Protein AF-A0A836UCJ9-F1 (afdb_monomer_lite)

Secondary structure (DSSP, 8-state):
--GGGGS-PPPGGG--TT-PPPS-SSTT--TTSS-HHHHHHHHHHHHHHHS-S-----TT--EEE-SSTTEEEETTS--TTT--SS-EEEEE-SSTT--EEEEEEEEEEETTEEEEEEE----SSSS---SS--TT--EEEEE-TT-STTS-S-TTSTTS-TT-BTTEE--SSSSHHHHHHHHHHHHHHTPEEE--SSEEEESS-EEE-TT-EEEEEE---SSSS--EEEE-TT--S-SEEE-TT-EEEEEES-EEE--TTS-SS---SEEE-TT-EEEEEES-EEEEESS-SEEE----SSS----EEEEEES-EEEEESS-SEEE--SS---EEEEEES-EEEEETSS--TTTSSS---SEEE-S-EEEES-EEE---SS--TT---EEEEE---SSS-SSPTTTT-EEES-EEEE--TT-EEEEE-SSS-EEES-EEEE--

pLDDT: mean 72.03, std 20.4, range [25.22, 97.81]

Sequence (444 aa):
MSDIKKWKTPAASNVGSGFTPPDGFPEGMLRSDLNNSMREVQASMRRLWDTPDWKDPVDGFDVVQGSDDTKVAIKDTDATGYFLANPKVRVRTPDVNDYGYAFVASVAMAGSDTEVTLEDFDTTGTPTPSTSVPASCNGIDIYFLGGGDVNNHGIGRSAFSSGQSVGFEIPASDDAAGINAAIVAASSNGKTVLLPNTVVTLDASLVITSSTDNVRIVGMGGGAVKSQLQMGSGLNLPVFDIGDGSSRITLENFYINGDCTNQTTGGDGIRFGDNVQNVRIRDLWIVNCWGNGISFSGTDTGGGEHYAYIWIESTDIHRCGNTGIYITDPNGTNDRIFISDVAISQFGDTGDAATSGAQACGIDLAGRAQIEGVVVWPTTLSPHASFAGAAIRLHESGGSGSPPGGRQCQVSNFRIAGNMVGVTGLHLRGADCQVSNGLIDLSG

Structure (mmCIF, N/CA/C/O backbone):
data_AF-A0A836UCJ9-F1
#
_entry.id   AF-A0A836UCJ9-F1
#
loop_
_atom_site.group_PDB
_atom_site.id
_atom_site.type_symbol
_atom_site.label_atom_id
_atom_site.label_alt_id
_atom_site.label_comp_id
_atom_site.label_asym_id
_atom_site.label_entity_id
_atom_site.label_seq_id
_atom_site.pdbx_PDB_ins_code
_atom_site.Cartn_x
_atom_site.Cartn_y
_atom_site.Cartn_z
_atom_site.occupancy
_atom_site.B_iso_or_equiv
_atom_site.auth_seq_id
_atom_site.auth_comp_id
_atom_site.auth_asym_id
_atom_site.auth_atom_id
_atom_site.pdbx_PDB_model_num
ATOM 1 N N . MET A 1 1 ? -16.500 -7.312 41.857 1.00 33.69 1 MET A N 1
ATOM 2 C CA . MET A 1 1 ? -15.133 -7.756 42.241 1.00 33.69 1 MET A CA 1
ATOM 3 C C . MET A 1 1 ? -14.960 -9.296 42.289 1.00 33.69 1 MET A C 1
ATOM 5 O O . MET A 1 1 ? -14.305 -9.812 43.194 1.00 33.69 1 MET A O 1
ATOM 9 N N . SER A 1 2 ? -15.499 -10.072 41.338 1.00 36.16 2 SER A N 1
ATOM 10 C CA . SER A 1 2 ? -15.290 -11.539 41.261 1.00 36.16 2 SER A CA 1
ATOM 11 C C . SER A 1 2 ? -14.087 -11.933 40.398 1.00 36.16 2 SER A C 1
ATOM 13 O O . SER A 1 2 ? -13.397 -12.902 40.714 1.00 36.16 2 SER A O 1
ATOM 15 N N . ASP A 1 3 ? -13.795 -11.155 39.354 1.00 30.58 3 ASP A N 1
ATOM 16 C CA . ASP A 1 3 ? -12.850 -11.542 38.294 1.00 30.58 3 ASP A CA 1
ATOM 17 C C . ASP A 1 3 ? -11.377 -11.388 38.713 1.00 30.58 3 ASP A C 1
ATOM 19 O O . ASP A 1 3 ? -10.494 -12.083 38.210 1.00 30.58 3 ASP A O 1
ATOM 23 N N . ILE A 1 4 ? -11.120 -10.561 39.732 1.00 31.64 4 ILE A N 1
ATOM 24 C CA . ILE A 1 4 ? -9.795 -10.357 40.341 1.00 31.64 4 ILE A CA 1
ATOM 25 C C . ILE A 1 4 ? -9.333 -11.606 41.119 1.00 31.64 4 ILE A C 1
ATOM 27 O O . ILE A 1 4 ? -8.138 -11.886 41.194 1.00 31.64 4 ILE A O 1
ATOM 31 N N . LYS A 1 5 ? -10.255 -12.413 41.670 1.00 32.25 5 LYS A N 1
ATOM 32 C CA . LYS A 1 5 ? -9.917 -13.506 42.608 1.00 32.25 5 LYS A CA 1
ATOM 33 C C . LYS A 1 5 ? -9.220 -14.718 41.971 1.00 32.25 5 LYS A C 1
ATOM 35 O O . LYS A 1 5 ? -8.729 -15.570 42.706 1.00 32.25 5 LYS A O 1
ATOM 40 N N . LYS A 1 6 ? -9.161 -14.812 40.637 1.00 37.28 6 LYS A N 1
ATOM 41 C CA . LYS A 1 6 ? -8.488 -15.915 39.916 1.00 37.28 6 LYS A CA 1
ATOM 42 C C . LYS A 1 6 ? -7.096 -15.560 39.387 1.00 37.28 6 LYS A C 1
ATOM 44 O O . LYS A 1 6 ? -6.386 -16.451 38.923 1.00 37.28 6 LYS A O 1
ATOM 49 N N . TRP A 1 7 ? -6.671 -14.300 39.484 1.00 30.02 7 TRP A N 1
ATOM 50 C CA . TRP A 1 7 ? -5.299 -13.931 39.148 1.00 30.02 7 TRP A CA 1
ATOM 51 C C . TRP A 1 7 ? -4.389 -14.375 40.287 1.00 30.02 7 TRP A C 1
ATOM 53 O O . TRP A 1 7 ? -4.295 -13.729 41.327 1.00 30.02 7 TRP A O 1
ATOM 63 N N . LYS A 1 8 ? -3.759 -15.537 40.098 1.00 33.41 8 LYS A N 1
ATOM 64 C CA . LYS A 1 8 ? -2.796 -16.109 41.036 1.00 33.41 8 LYS A CA 1
ATOM 65 C C . LYS A 1 8 ? -1.690 -15.074 41.257 1.00 33.41 8 LYS A C 1
ATOM 67 O O . LYS A 1 8 ? -0.887 -14.831 40.357 1.00 33.41 8 LYS A O 1
ATOM 72 N N . THR A 1 9 ? -1.646 -14.461 42.436 1.00 40.44 9 THR A N 1
ATOM 73 C CA . THR A 1 9 ? -0.453 -13.766 42.918 1.00 40.44 9 THR A CA 1
ATOM 74 C C . THR A 1 9 ? 0.703 -14.759 42.777 1.00 40.44 9 THR A C 1
ATOM 76 O O . THR A 1 9 ? 0.607 -15.862 43.330 1.00 40.44 9 THR A O 1
ATOM 79 N N . PRO A 1 10 ? 1.760 -14.462 41.999 1.00 39.81 10 PRO A N 1
ATOM 80 C CA . PRO A 1 10 ? 2.939 -15.313 41.997 1.00 39.81 10 PRO A CA 1
ATOM 81 C C . PRO A 1 10 ? 3.415 -15.445 43.445 1.00 39.81 10 PRO A C 1
ATOM 83 O O . PRO A 1 10 ? 3.419 -14.456 44.181 1.00 39.81 10 PRO A O 1
ATOM 86 N N . ALA A 1 11 ? 3.765 -16.657 43.881 1.00 40.84 11 ALA A N 1
ATOM 87 C CA . ALA A 1 11 ? 4.363 -16.837 45.199 1.00 40.84 11 ALA A CA 1
ATOM 88 C C . ALA A 1 11 ? 5.572 -15.895 45.316 1.00 40.84 11 ALA A C 1
ATOM 90 O O . ALA A 1 11 ? 6.318 -15.754 44.348 1.00 40.84 11 ALA A O 1
ATOM 91 N N . ALA A 1 12 ? 5.772 -15.258 46.473 1.00 43.38 12 ALA A N 1
ATOM 92 C CA . ALA A 1 12 ? 6.854 -14.288 46.682 1.00 43.38 12 ALA A CA 1
ATOM 93 C C . ALA A 1 12 ? 8.250 -14.846 46.318 1.00 43.38 12 ALA A C 1
ATOM 95 O O . ALA A 1 12 ? 9.134 -14.093 45.928 1.00 43.38 12 ALA A O 1
ATOM 96 N N . SER A 1 13 ? 8.424 -16.172 46.347 1.00 42.25 13 SER A N 1
ATOM 97 C CA . SER A 1 13 ? 9.626 -16.876 45.878 1.00 42.25 13 SER A CA 1
ATOM 98 C C . SER A 1 13 ? 9.918 -16.727 44.378 1.00 42.25 13 SER A C 1
ATOM 100 O O . SER A 1 13 ? 11.053 -16.926 43.963 1.00 42.25 13 SER A O 1
ATOM 102 N N . ASN A 1 14 ? 8.918 -16.387 43.564 1.00 41.66 14 ASN A N 1
ATOM 103 C CA . ASN A 1 14 ? 9.034 -16.230 42.110 1.00 41.66 14 ASN A CA 1
ATOM 104 C C . ASN A 1 14 ? 9.256 -14.765 41.696 1.00 41.66 14 ASN A C 1
ATOM 106 O O . ASN A 1 14 ? 9.343 -14.472 40.507 1.00 41.66 14 ASN A O 1
ATOM 110 N N . VAL A 1 15 ? 9.337 -13.854 42.67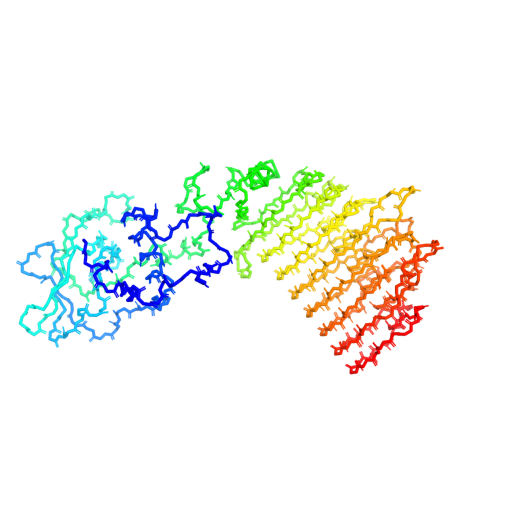0 1.00 44.12 15 VAL A N 1
ATOM 111 C CA . VAL A 1 15 ? 9.584 -12.415 42.492 1.00 44.12 15 VAL A CA 1
ATOM 112 C C . VAL A 1 15 ? 10.924 -12.061 43.150 1.00 44.12 15 VAL A C 1
ATOM 114 O O . VAL A 1 15 ? 11.037 -11.142 43.952 1.00 44.12 15 VAL A O 1
ATOM 117 N N . GLY A 1 16 ? 11.954 -12.866 42.872 1.00 41.88 16 GLY A N 1
ATOM 118 C CA . GLY A 1 16 ? 13.336 -12.515 43.201 1.00 41.88 16 GLY A CA 1
ATOM 119 C C . GLY A 1 16 ? 13.831 -11.364 42.319 1.00 41.88 16 GLY A C 1
ATOM 120 O O . GLY A 1 16 ? 13.237 -11.078 41.280 1.00 41.88 16 GLY A O 1
ATOM 121 N N . SER A 1 17 ? 14.945 -10.738 42.709 1.00 44.66 17 SER A N 1
ATOM 122 C CA . SER A 1 17 ? 15.599 -9.561 42.098 1.00 44.66 17 SER A CA 1
ATOM 123 C C . SER A 1 17 ? 16.075 -9.714 40.636 1.00 44.66 17 SER A C 1
ATOM 125 O O . SER A 1 17 ? 16.977 -9.004 40.207 1.00 44.66 17 SER A O 1
ATOM 127 N N . GLY A 1 18 ? 15.503 -10.648 39.876 1.00 44.22 18 GLY A N 1
ATOM 128 C CA . GLY A 1 18 ? 15.765 -10.888 38.458 1.00 44.22 18 GLY A CA 1
ATOM 129 C C . GLY A 1 18 ? 14.500 -11.037 37.604 1.00 44.22 18 GLY A C 1
ATOM 130 O O . GLY A 1 18 ? 14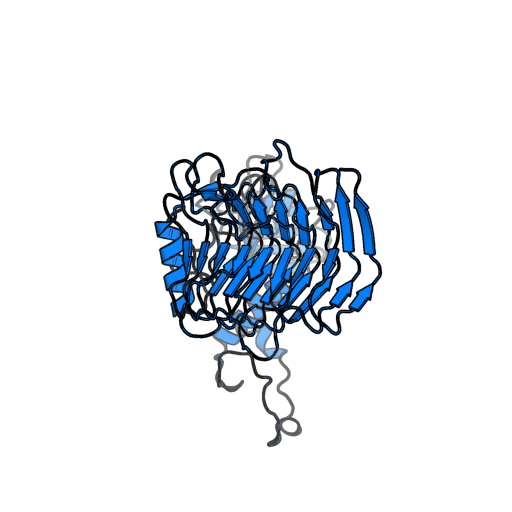.605 -11.490 36.470 1.00 44.22 18 GLY A O 1
ATOM 131 N N . PHE A 1 19 ? 13.307 -10.701 38.116 1.00 40.59 19 PHE A N 1
ATOM 132 C CA . PHE A 1 19 ? 12.102 -10.632 37.282 1.00 40.59 19 PHE A CA 1
ATOM 133 C C . PHE A 1 19 ? 12.003 -9.259 36.604 1.00 40.59 19 PHE A C 1
ATOM 135 O O . PHE A 1 19 ? 11.492 -8.304 37.188 1.00 40.59 19 PHE A O 1
ATOM 142 N N . THR A 1 20 ? 12.486 -9.172 35.368 1.00 46.84 20 THR A N 1
ATOM 143 C CA . THR A 1 20 ? 12.231 -8.038 34.472 1.00 46.84 20 THR A CA 1
ATOM 144 C C . THR A 1 20 ? 10.891 -8.289 33.769 1.00 46.84 20 THR A C 1
ATOM 146 O O . THR A 1 20 ? 10.746 -9.329 33.120 1.00 46.84 20 THR A O 1
ATOM 149 N N . PRO A 1 21 ? 9.876 -7.416 33.912 1.00 40.88 21 PRO A N 1
ATOM 150 C CA . PRO A 1 21 ? 8.658 -7.508 33.110 1.00 40.88 21 PRO A CA 1
ATOM 151 C C . PRO A 1 21 ? 9.020 -7.490 31.612 1.00 40.88 21 PRO A C 1
ATOM 153 O O . PRO A 1 21 ? 9.960 -6.784 31.252 1.00 40.88 21 PRO A O 1
ATOM 156 N N . PRO A 1 22 ? 8.323 -8.236 30.735 1.00 37.06 22 PRO A N 1
ATOM 157 C CA . PRO A 1 22 ? 8.560 -8.135 29.298 1.00 37.06 22 PRO A CA 1
ATOM 158 C C . PRO A 1 22 ? 8.263 -6.706 28.828 1.00 37.06 22 PRO A C 1
ATOM 160 O O . PRO A 1 22 ? 7.188 -6.185 29.137 1.00 37.06 22 PRO A O 1
ATOM 163 N N . ASP A 1 23 ? 9.200 -6.091 28.105 1.00 32.75 23 ASP A N 1
ATOM 164 C CA . ASP A 1 23 ? 9.006 -4.785 27.469 1.00 32.75 23 ASP A CA 1
ATOM 165 C C . ASP A 1 23 ? 7.811 -4.838 26.508 1.00 32.75 23 ASP A C 1
ATOM 167 O O . ASP A 1 23 ? 7.730 -5.728 25.658 1.00 32.75 23 ASP A O 1
ATOM 171 N N . GLY A 1 24 ? 6.878 -3.890 26.652 1.00 32.19 24 GLY A N 1
ATOM 172 C CA . GLY A 1 24 ? 5.736 -3.753 25.737 1.00 32.19 24 GLY A CA 1
ATOM 173 C C . GLY A 1 24 ? 4.370 -3.418 26.352 1.00 32.19 24 GLY A C 1
ATOM 174 O O . GLY A 1 24 ? 3.356 -3.618 25.691 1.00 32.19 24 GLY A O 1
ATOM 175 N N . PHE A 1 25 ? 4.292 -2.913 27.586 1.00 33.09 25 PHE A N 1
ATOM 176 C CA . PHE A 1 25 ? 3.072 -2.308 28.157 1.00 33.09 25 PHE A CA 1
ATOM 177 C C . PHE A 1 25 ? 3.437 -0.928 28.734 1.00 33.09 25 PHE A C 1
ATOM 179 O O . PHE A 1 25 ? 4.600 -0.764 29.104 1.00 33.09 25 PHE A O 1
ATOM 186 N N . PRO A 1 26 ? 2.521 0.068 28.750 1.00 37.59 26 PRO A N 1
ATOM 187 C CA . PRO A 1 26 ? 2.865 1.485 28.662 1.00 37.59 26 PRO A CA 1
ATOM 188 C C . PRO A 1 26 ? 3.903 1.846 29.723 1.00 37.59 26 PRO A C 1
ATOM 190 O O . PRO A 1 26 ? 3.766 1.514 30.902 1.00 37.59 26 PRO A O 1
ATOM 193 N N . GLU A 1 27 ? 4.989 2.411 29.221 1.00 29.56 27 GLU A N 1
ATOM 194 C CA . GLU A 1 27 ? 6.345 2.251 29.729 1.00 29.56 27 GLU A CA 1
ATOM 195 C C . GLU A 1 27 ? 6.487 2.557 31.233 1.00 29.56 27 GLU A C 1
ATOM 197 O O . GLU A 1 27 ? 6.203 3.659 31.700 1.00 29.56 27 GLU A O 1
ATOM 202 N N . GLY A 1 28 ? 6.969 1.568 31.998 1.00 38.62 28 GLY A N 1
ATOM 203 C CA . GLY A 1 28 ? 7.519 1.764 33.346 1.00 38.62 28 GLY A CA 1
ATOM 204 C C . GLY A 1 28 ? 6.593 1.528 34.547 1.00 38.62 28 GLY A C 1
ATOM 205 O O . GLY A 1 28 ? 7.072 1.609 35.677 1.00 38.62 28 GLY A O 1
ATOM 206 N N . MET A 1 29 ? 5.307 1.201 34.367 1.00 36.53 29 MET A N 1
ATOM 207 C CA . MET A 1 29 ? 4.416 0.934 35.511 1.00 36.53 29 MET A CA 1
ATOM 208 C C . MET A 1 29 ? 4.614 -0.474 36.086 1.00 36.53 29 MET A C 1
ATOM 210 O O . MET A 1 29 ? 4.531 -1.479 35.373 1.00 36.53 29 MET A O 1
ATOM 214 N N . LEU A 1 30 ? 4.815 -0.576 37.404 1.00 42.91 30 LEU A N 1
ATOM 215 C CA . LEU A 1 30 ? 4.861 -1.875 38.066 1.00 42.91 30 LEU A CA 1
ATOM 216 C C . LEU A 1 30 ? 3.470 -2.508 38.044 1.00 42.91 30 LEU A C 1
ATOM 218 O O . LEU A 1 30 ? 2.434 -1.847 38.108 1.00 42.91 30 LEU A O 1
ATOM 222 N N . ARG A 1 31 ? 3.426 -3.843 38.047 1.00 43.47 31 ARG A N 1
ATOM 223 C CA . ARG A 1 31 ? 2.177 -4.614 38.152 1.00 43.47 31 ARG A CA 1
ATOM 224 C C . ARG A 1 31 ? 1.377 -4.313 39.421 1.00 43.47 31 ARG A C 1
ATOM 226 O O . ARG A 1 31 ? 0.282 -4.849 39.521 1.00 43.47 31 ARG A O 1
ATOM 233 N N . SER A 1 32 ? 1.893 -3.546 40.382 1.00 47.69 32 SER A N 1
ATOM 234 C CA . SER A 1 32 ? 1.195 -3.003 41.559 1.00 47.69 32 SER A CA 1
ATOM 235 C C . SER A 1 32 ? 0.410 -1.723 41.268 1.00 47.69 32 SER A C 1
ATOM 237 O O . SER A 1 32 ? -0.563 -1.451 41.963 1.00 47.69 32 SER A O 1
ATOM 239 N N . ASP A 1 33 ? 0.789 -0.983 40.227 1.00 40.56 33 ASP A N 1
ATOM 240 C CA . ASP A 1 33 ? 0.382 0.413 40.018 1.00 40.56 33 ASP A CA 1
ATOM 241 C C . ASP A 1 33 ? -0.886 0.534 39.161 1.00 40.56 33 ASP A C 1
ATOM 243 O O . ASP A 1 33 ? -1.489 1.599 39.054 1.00 40.56 33 ASP A O 1
ATOM 247 N N . LEU A 1 34 ? -1.346 -0.584 38.592 1.00 45.25 34 LEU A N 1
ATOM 248 C CA . LEU A 1 34 ? -2.673 -0.691 37.995 1.00 45.25 34 LEU A CA 1
ATOM 249 C C . LEU A 1 34 ? -3.719 -0.779 39.108 1.00 45.25 34 LEU A C 1
ATOM 251 O O . LEU A 1 34 ? -3.795 -1.791 39.822 1.00 45.25 34 LEU A O 1
ATOM 255 N N . ASN A 1 35 ? -4.547 0.261 39.229 1.00 43.75 35 ASN A N 1
ATOM 256 C CA . ASN A 1 35 ? -5.710 0.228 40.107 1.00 43.75 35 ASN A CA 1
ATOM 257 C C . ASN A 1 35 ? -6.686 -0.885 39.666 1.00 43.75 35 ASN A C 1
ATOM 259 O O . ASN A 1 35 ? -6.663 -1.359 38.526 1.00 43.75 35 ASN A O 1
ATOM 263 N N . ASN A 1 36 ? -7.525 -1.352 40.592 1.00 42.00 36 ASN A N 1
ATOM 264 C CA . ASN A 1 36 ? -8.426 -2.482 40.336 1.00 42.00 36 ASN A CA 1
ATOM 265 C C . ASN A 1 36 ? -9.360 -2.232 39.139 1.00 42.00 36 ASN A C 1
ATOM 267 O O . ASN A 1 36 ? -9.644 -3.166 38.395 1.00 42.00 36 ASN A O 1
ATOM 271 N N . SER A 1 37 ? -9.743 -0.976 38.904 1.00 40.00 37 SER A N 1
ATOM 272 C CA . SER A 1 37 ? -10.584 -0.556 37.782 1.00 40.00 37 SER A CA 1
ATOM 273 C C . SER A 1 37 ? -9.920 -0.818 36.426 1.00 40.00 37 SER A C 1
ATOM 275 O O . SER A 1 37 ? -10.543 -1.377 35.530 1.00 40.00 37 SER A O 1
ATOM 277 N N . MET A 1 38 ? -8.630 -0.502 36.271 1.00 42.75 38 MET A N 1
ATOM 278 C CA . MET A 1 38 ? -7.891 -0.764 35.028 1.00 42.75 38 MET A CA 1
ATOM 279 C C . MET A 1 38 ? -7.688 -2.261 34.764 1.00 42.75 38 MET A C 1
ATOM 281 O O . MET A 1 38 ? -7.691 -2.695 33.613 1.00 42.75 38 MET A O 1
ATOM 285 N N . ARG A 1 39 ? -7.564 -3.077 35.818 1.00 43.78 39 ARG A N 1
ATOM 286 C CA . ARG A 1 39 ? -7.501 -4.543 35.679 1.00 43.78 39 ARG A CA 1
ATOM 287 C C . ARG A 1 39 ? -8.844 -5.143 35.285 1.00 43.78 39 ARG A C 1
ATOM 289 O O . ARG A 1 39 ? -8.871 -6.111 34.532 1.00 43.78 39 ARG A O 1
ATOM 296 N N . GLU A 1 40 ? -9.944 -4.575 35.773 1.00 42.69 40 GLU A N 1
ATOM 297 C CA . GLU A 1 40 ? -11.294 -4.968 35.360 1.00 42.69 40 GLU A CA 1
ATOM 298 C C . GLU A 1 40 ? -11.547 -4.624 33.886 1.00 42.69 40 GLU A C 1
ATOM 300 O O . GLU A 1 40 ? -12.057 -5.475 33.160 1.00 42.69 40 GLU A O 1
ATOM 305 N N . VAL A 1 41 ? -11.086 -3.459 33.413 1.00 44.25 41 VAL A N 1
ATOM 306 C CA . VAL A 1 41 ? -11.132 -3.084 31.985 1.00 44.25 41 VAL A CA 1
ATOM 307 C C . VAL A 1 41 ? -10.292 -4.032 31.122 1.00 44.25 41 VAL A C 1
ATOM 309 O O . VAL A 1 41 ? -10.733 -4.479 30.070 1.00 44.25 41 VAL A O 1
ATOM 312 N N . GLN A 1 42 ? -9.098 -4.422 31.571 1.00 44.62 42 GLN A N 1
ATOM 313 C CA . GLN A 1 42 ? -8.295 -5.413 30.843 1.00 44.62 42 GLN A CA 1
ATOM 314 C C . GLN A 1 42 ? -8.948 -6.798 30.815 1.00 44.62 42 GLN A C 1
ATOM 316 O O . GLN A 1 42 ? -8.903 -7.488 29.798 1.00 44.62 42 GLN A O 1
ATOM 321 N N . ALA A 1 43 ? -9.564 -7.220 31.920 1.00 43.50 43 ALA A N 1
ATOM 322 C CA . ALA A 1 43 ? -10.282 -8.486 31.987 1.00 43.50 43 ALA A CA 1
ATOM 323 C C . ALA A 1 43 ? -11.573 -8.473 31.150 1.00 43.50 43 ALA A C 1
ATOM 325 O O . ALA A 1 43 ? -11.983 -9.523 30.657 1.00 43.50 43 ALA A O 1
ATOM 326 N N . SER A 1 44 ? -12.231 -7.320 30.983 1.00 42.31 44 SER A N 1
ATOM 327 C CA . SER A 1 44 ? -13.387 -7.181 30.089 1.00 42.31 44 SER A CA 1
ATOM 328 C C . SER A 1 44 ? -12.962 -7.183 28.620 1.00 42.31 44 SER A C 1
ATOM 330 O O . SER A 1 44 ? -13.525 -7.948 27.844 1.00 42.31 44 SER A O 1
ATOM 332 N N . MET A 1 45 ? -11.908 -6.445 28.261 1.00 42.81 45 MET A N 1
ATOM 333 C CA . MET A 1 45 ? -11.331 -6.453 26.912 1.00 42.81 45 MET A CA 1
ATOM 334 C C . MET A 1 45 ? -10.852 -7.847 26.514 1.00 42.81 45 MET A C 1
ATOM 336 O O . MET A 1 45 ? -11.180 -8.340 25.445 1.00 42.81 45 MET A O 1
ATOM 340 N N . ARG A 1 46 ? -10.126 -8.547 27.386 1.00 42.12 46 ARG A N 1
ATOM 341 C CA . ARG A 1 46 ? -9.657 -9.894 27.059 1.00 42.12 46 ARG A CA 1
ATOM 342 C C . ARG A 1 46 ? -10.795 -10.910 26.932 1.00 42.12 46 ARG A C 1
ATOM 344 O O . ARG A 1 46 ? -10.733 -11.765 26.063 1.00 42.12 46 ARG A O 1
ATOM 351 N N . ARG A 1 47 ? -11.860 -10.786 27.735 1.00 45.66 47 ARG A N 1
ATOM 352 C CA . ARG A 1 47 ? -13.088 -11.573 27.526 1.00 45.66 47 ARG A CA 1
ATOM 353 C C . ARG A 1 47 ? -13.728 -11.272 26.175 1.00 45.66 47 ARG A C 1
ATOM 355 O O . ARG A 1 47 ? -14.158 -12.209 25.522 1.00 45.66 47 ARG A O 1
ATOM 362 N N . LEU A 1 48 ? -13.763 -10.007 25.759 1.00 41.91 48 LEU A N 1
ATOM 363 C CA . LEU A 1 48 ? -14.271 -9.606 24.446 1.00 41.91 48 LEU A CA 1
ATOM 364 C C . LEU A 1 48 ? -13.489 -10.286 23.309 1.00 41.91 48 LEU A C 1
ATOM 366 O O . LEU A 1 48 ? -14.107 -10.806 22.393 1.00 41.91 48 LEU A O 1
ATOM 370 N N . TRP A 1 49 ? -12.157 -10.338 23.407 1.00 38.84 49 TRP A N 1
ATOM 371 C CA . TRP A 1 49 ? -11.288 -10.969 22.402 1.00 38.84 49 TRP A CA 1
ATOM 372 C C . TRP A 1 49 ? -11.282 -12.505 22.428 1.00 38.84 49 TRP A C 1
ATOM 374 O O . TRP A 1 49 ? -11.130 -13.127 21.384 1.00 38.84 49 TRP A O 1
ATOM 384 N N . ASP A 1 50 ? -11.412 -13.119 23.606 1.00 36.47 50 ASP A N 1
ATOM 385 C CA . ASP A 1 50 ? -11.335 -14.579 23.771 1.00 36.47 50 ASP A CA 1
ATOM 386 C C . ASP A 1 50 ? -12.711 -15.273 23.587 1.00 36.47 50 ASP A C 1
ATOM 388 O O . ASP A 1 50 ? -12.805 -16.499 23.704 1.00 36.47 50 ASP A O 1
ATOM 392 N N . THR A 1 51 ? -13.794 -14.525 23.323 1.00 35.41 51 THR A N 1
ATOM 393 C CA . THR A 1 51 ? -15.143 -15.087 23.113 1.00 35.41 51 THR A CA 1
ATOM 394 C C . THR A 1 51 ? -15.378 -15.349 21.619 1.00 35.41 51 THR A C 1
ATOM 396 O O . THR A 1 51 ? -15.111 -14.458 20.823 1.00 35.41 51 THR A O 1
ATOM 399 N N . PRO A 1 52 ? -15.874 -16.536 21.205 1.00 36.84 52 PRO A N 1
ATOM 400 C CA . PRO A 1 52 ? -16.108 -16.844 19.792 1.00 36.84 52 PRO A CA 1
ATOM 401 C C . PRO A 1 52 ? -17.013 -15.807 19.111 1.00 36.84 52 PRO A C 1
ATOM 403 O O . PRO A 1 52 ? -18.100 -15.536 19.623 1.00 36.84 52 PRO A O 1
ATOM 406 N N . ASP A 1 53 ? -16.579 -15.298 17.951 1.00 36.81 53 ASP A N 1
ATOM 407 C CA . ASP A 1 53 ? -17.184 -14.177 17.200 1.00 36.81 53 ASP A CA 1
ATOM 408 C C . ASP A 1 53 ? -18.657 -14.372 16.806 1.00 36.81 53 ASP A C 1
ATOM 410 O O . ASP A 1 53 ? -19.346 -13.414 16.468 1.00 36.81 53 ASP A O 1
ATOM 414 N N . TRP A 1 54 ? -19.165 -15.601 16.869 1.00 34.84 54 TRP A N 1
ATOM 415 C CA . TRP A 1 54 ? -20.558 -15.922 16.589 1.00 34.84 54 TRP A CA 1
ATOM 416 C C . TRP A 1 54 ? -20.997 -17.041 17.528 1.00 34.84 54 TRP A C 1
ATOM 418 O O . TRP A 1 54 ? -20.672 -18.212 17.332 1.00 34.84 54 TRP A O 1
ATOM 428 N N . LYS A 1 55 ? -21.756 -16.693 18.563 1.00 41.62 55 LYS A N 1
ATOM 429 C CA . LYS A 1 55 ? -22.738 -17.624 19.107 1.00 41.62 55 LYS A CA 1
ATOM 430 C C . LYS A 1 55 ? -24.092 -17.063 18.733 1.00 41.62 55 LYS A C 1
ATOM 432 O O . LYS A 1 55 ? -24.612 -16.242 19.474 1.00 41.62 55 LYS A O 1
ATOM 437 N N . ASP A 1 56 ? -24.661 -17.523 17.624 1.00 39.38 56 ASP A N 1
ATOM 438 C CA . ASP A 1 56 ? -26.111 -17.688 17.601 1.00 39.38 56 ASP A CA 1
ATOM 439 C C . ASP A 1 56 ? -26.441 -18.592 18.792 1.00 39.38 56 ASP A C 1
ATOM 441 O O . ASP A 1 56 ? -26.030 -19.763 18.792 1.00 39.38 56 ASP A O 1
ATOM 445 N N . PRO A 1 57 ? -27.137 -18.124 19.840 1.00 43.72 57 PRO A N 1
ATOM 446 C CA . PRO A 1 57 ? -27.818 -19.043 20.712 1.00 43.72 57 PRO A CA 1
ATOM 447 C C . PRO A 1 57 ? -29.035 -19.546 19.920 1.00 43.72 57 PRO A C 1
ATOM 449 O O . PRO A 1 57 ? -30.144 -19.054 20.055 1.00 43.72 57 PRO A O 1
ATOM 452 N N . VAL A 1 58 ? -28.769 -20.550 19.085 1.00 44.81 58 VAL A N 1
ATOM 453 C CA . VAL A 1 58 ? -29.583 -21.762 18.974 1.00 44.81 58 VAL A CA 1
ATOM 454 C C . VAL A 1 58 ? -30.961 -21.591 18.330 1.00 44.81 58 VAL A C 1
ATOM 456 O O . VAL A 1 58 ? -31.974 -21.346 18.981 1.00 44.81 58 VAL A O 1
ATOM 459 N N . ASP A 1 59 ? -31.017 -21.927 17.044 1.00 44.00 59 ASP A N 1
ATOM 460 C CA . ASP A 1 59 ? -32.143 -22.705 16.527 1.00 44.00 59 ASP A CA 1
ATOM 461 C C . ASP A 1 59 ? -32.285 -23.969 17.408 1.00 44.00 59 ASP A C 1
ATOM 463 O O . ASP A 1 59 ? -31.380 -24.807 17.432 1.00 44.00 59 ASP A O 1
ATOM 467 N N . GLY A 1 60 ? -33.368 -24.082 18.194 1.00 53.22 60 GLY A N 1
ATOM 468 C CA . GLY A 1 60 ? -33.682 -25.296 18.970 1.00 53.22 60 GLY A CA 1
ATOM 469 C C . GLY A 1 60 ? -33.924 -25.171 20.484 1.00 53.22 60 GLY A C 1
ATOM 470 O O . GLY A 1 60 ? -34.196 -26.202 21.098 1.00 53.22 60 GLY A O 1
ATOM 471 N N . PHE A 1 61 ? -33.867 -23.983 21.100 1.00 68.50 61 PHE A N 1
ATOM 472 C CA . PHE A 1 61 ? -34.326 -23.794 22.489 1.00 68.50 61 PHE A CA 1
ATOM 473 C C . PHE A 1 61 ? -35.753 -23.249 22.557 1.00 68.50 61 PHE A C 1
ATOM 475 O O . PHE A 1 61 ? -36.129 -22.395 21.758 1.00 68.50 61 PHE A O 1
ATOM 482 N N . ASP A 1 62 ? -36.524 -23.719 23.540 1.00 82.19 62 ASP A N 1
ATOM 483 C CA . ASP A 1 62 ? -37.828 -23.145 23.872 1.00 82.19 62 ASP A CA 1
ATOM 484 C C . ASP A 1 62 ? -37.629 -21.991 24.865 1.00 82.19 62 ASP A C 1
ATOM 486 O O . ASP A 1 62 ? -37.093 -22.171 25.964 1.00 82.19 62 ASP A O 1
ATOM 490 N N . VAL A 1 63 ? -37.986 -20.786 24.429 1.00 84.25 63 VAL A N 1
ATOM 491 C CA . VAL A 1 63 ? -37.738 -19.531 25.141 1.00 84.25 63 VAL A CA 1
ATOM 492 C C . VAL A 1 63 ? -39.074 -18.861 25.406 1.00 84.25 63 VAL A C 1
ATOM 494 O O . VAL A 1 63 ? -39.835 -18.625 24.473 1.00 84.25 63 VAL A O 1
ATOM 497 N N . VAL A 1 64 ? -39.340 -18.526 26.668 1.00 88.06 64 VAL A N 1
ATOM 498 C CA . VAL A 1 64 ? -40.588 -17.881 27.098 1.00 88.06 64 VAL A CA 1
ATOM 499 C C . VAL A 1 64 ? -40.317 -16.753 28.089 1.00 88.06 64 VAL A C 1
ATOM 501 O O . VAL A 1 64 ? -39.226 -16.651 28.660 1.00 88.06 64 VAL A O 1
ATOM 504 N N . GLN A 1 65 ? -41.322 -15.914 28.340 1.00 87.94 65 GLN A N 1
ATOM 505 C CA . GLN A 1 65 ? -41.253 -14.931 29.417 1.00 87.94 65 GLN A CA 1
ATOM 506 C C . GLN A 1 65 ? -41.107 -15.664 30.759 1.00 87.94 65 GLN A C 1
ATOM 508 O O . GLN A 1 65 ? -41.766 -16.678 31.007 1.00 87.94 65 GLN A O 1
ATOM 513 N N . GLY A 1 66 ? -40.199 -15.174 31.602 1.00 82.69 66 GLY A N 1
ATOM 514 C CA . GLY A 1 66 ? -39.929 -15.738 32.920 1.00 82.69 66 GLY A CA 1
ATOM 515 C C . GLY A 1 66 ? -41.019 -15.415 33.945 1.00 82.69 66 GLY A C 1
ATOM 516 O O . GLY A 1 66 ? -42.140 -15.039 33.610 1.00 82.69 66 GLY A O 1
ATOM 517 N N . SER A 1 67 ? -40.682 -15.551 35.231 1.00 76.88 67 SER A N 1
ATOM 518 C CA . SER A 1 67 ? -41.609 -15.282 36.344 1.00 76.88 67 SER A CA 1
ATOM 519 C C . SER A 1 67 ? -42.138 -13.843 36.408 1.00 76.88 67 SER A C 1
ATOM 521 O O . SER A 1 67 ? -43.119 -13.583 37.104 1.00 76.88 67 SER A O 1
ATOM 523 N N . ASP A 1 68 ? -41.455 -12.915 35.743 1.00 83.94 68 ASP A N 1
ATOM 524 C CA . ASP A 1 68 ? -41.781 -11.497 35.675 1.00 83.94 68 ASP A CA 1
ATOM 525 C C . ASP A 1 68 ? -41.384 -10.914 34.311 1.00 83.94 68 ASP A C 1
ATOM 527 O O . ASP A 1 68 ? -40.762 -11.568 33.468 1.00 83.94 68 ASP A O 1
ATOM 531 N N . ASP A 1 69 ? -41.762 -9.659 34.108 1.00 82.50 69 ASP A N 1
ATOM 532 C CA . ASP A 1 69 ? -41.615 -8.925 32.862 1.00 82.50 69 ASP A CA 1
ATOM 533 C C . ASP A 1 69 ? -40.196 -8.384 32.626 1.00 82.50 69 ASP A C 1
ATOM 535 O O . ASP A 1 69 ? -39.961 -7.688 31.645 1.00 82.50 69 ASP A O 1
ATOM 539 N N . THR A 1 70 ? -39.225 -8.753 33.461 1.00 85.19 70 THR A N 1
ATOM 540 C CA . THR A 1 70 ? -37.796 -8.467 33.261 1.00 85.19 70 THR A CA 1
ATOM 541 C C . THR A 1 70 ? -36.991 -9.727 32.971 1.00 85.19 70 THR A C 1
ATOM 543 O O . THR A 1 70 ? -35.775 -9.662 32.812 1.00 85.19 70 THR A O 1
ATOM 546 N N . LYS A 1 71 ? -37.641 -10.891 32.877 1.00 87.75 71 LYS A N 1
ATOM 547 C CA . LYS A 1 71 ? -36.956 -12.175 32.739 1.00 87.75 71 LYS A CA 1
ATOM 548 C C . LYS A 1 71 ? -37.341 -12.935 31.486 1.00 87.75 71 LYS A C 1
ATOM 550 O O . LYS A 1 71 ? -38.494 -12.957 31.063 1.00 87.75 71 LYS A O 1
ATOM 555 N N . VAL A 1 72 ? -36.360 -13.655 30.962 1.00 88.88 72 VAL A N 1
ATOM 556 C CA . VAL A 1 72 ? -36.537 -14.690 29.944 1.00 88.88 72 VAL A CA 1
ATOM 557 C C . VAL A 1 72 ? -36.137 -16.032 30.548 1.00 88.88 72 VAL A C 1
ATOM 559 O O . VAL A 1 72 ? -35.102 -16.130 31.208 1.00 88.88 72 VAL A O 1
ATOM 562 N N . ALA A 1 73 ? -36.953 -17.059 30.331 1.00 89.88 73 ALA A N 1
ATOM 563 C CA . ALA A 1 73 ? -36.668 -18.427 30.736 1.00 89.88 73 ALA A CA 1
ATOM 564 C C . ALA A 1 73 ? -36.347 -19.283 29.507 1.00 89.88 73 ALA A C 1
ATOM 566 O O . ALA A 1 73 ? -37.122 -19.329 28.552 1.00 89.88 73 ALA A O 1
ATOM 567 N N . ILE A 1 74 ? -35.215 -19.980 29.560 1.00 88.69 74 ILE A N 1
ATOM 568 C CA . ILE A 1 74 ? -34.821 -20.996 28.583 1.00 88.69 74 ILE A CA 1
ATOM 569 C C . ILE A 1 74 ? -35.185 -22.342 29.182 1.00 88.69 74 ILE A C 1
ATOM 571 O O . ILE A 1 74 ? -34.621 -22.740 30.207 1.00 88.69 74 ILE A O 1
ATOM 575 N N . LYS A 1 75 ? -36.164 -23.003 28.571 1.00 87.12 75 LYS A N 1
ATOM 576 C CA . LYS A 1 75 ? -36.801 -24.179 29.149 1.00 87.12 75 LYS A CA 1
ATOM 577 C C . LYS A 1 75 ? -35.904 -25.407 29.113 1.00 87.12 75 LYS A C 1
ATOM 579 O O . LYS A 1 75 ? -35.242 -25.689 28.112 1.00 87.12 75 LYS A O 1
ATOM 584 N N . ASP A 1 76 ? -35.899 -26.128 30.232 1.00 85.50 76 ASP A N 1
ATOM 585 C CA . ASP A 1 76 ? -35.311 -27.461 30.393 1.00 85.50 76 ASP A CA 1
ATOM 586 C C . ASP A 1 76 ? -33.847 -27.588 29.934 1.00 85.50 76 ASP A C 1
ATOM 588 O O . ASP A 1 76 ? -33.397 -28.650 29.497 1.00 85.50 76 ASP A O 1
ATOM 592 N N . THR A 1 77 ? -33.087 -26.495 30.030 1.00 81.31 77 THR A N 1
ATOM 593 C CA . THR A 1 77 ? -31.701 -26.415 29.568 1.00 81.31 77 THR A CA 1
ATOM 594 C C . THR A 1 77 ? -30.861 -25.565 30.519 1.00 81.31 77 THR A C 1
ATOM 596 O O . THR A 1 77 ? -31.253 -24.458 30.888 1.00 81.31 77 THR A O 1
ATOM 599 N N . ASP A 1 78 ? -29.653 -26.040 30.844 1.00 81.06 78 ASP A N 1
ATOM 600 C CA . ASP A 1 78 ? -28.596 -25.206 31.428 1.00 81.06 78 ASP A CA 1
ATOM 601 C C . ASP A 1 78 ? -27.881 -24.413 30.326 1.00 81.06 78 ASP A C 1
ATOM 603 O O . ASP A 1 78 ? -26.978 -24.899 29.640 1.00 81.06 78 ASP A O 1
ATOM 607 N N . ALA A 1 79 ? -28.319 -23.172 30.155 1.00 72.81 79 ALA A N 1
ATOM 608 C CA . ALA A 1 79 ? -27.758 -22.187 29.253 1.00 72.81 79 ALA A CA 1
ATOM 609 C C . ALA A 1 79 ? -26.927 -21.125 30.001 1.00 72.81 79 ALA A C 1
ATOM 611 O O . ALA A 1 79 ? -26.544 -20.111 29.414 1.00 72.81 79 ALA A O 1
ATOM 612 N N . THR A 1 80 ? -26.600 -21.336 31.283 1.00 74.12 80 THR A N 1
ATOM 613 C CA . THR A 1 80 ? -25.872 -20.346 32.102 1.00 74.12 80 THR A CA 1
ATOM 614 C C . THR A 1 80 ? -24.484 -20.013 31.549 1.00 74.12 80 THR A C 1
ATOM 616 O O . THR A 1 80 ? -23.987 -18.907 31.733 1.00 74.12 80 THR A O 1
ATOM 619 N N . GLY A 1 81 ? -23.861 -20.942 30.817 1.00 62.78 81 GLY A N 1
ATOM 620 C CA . GLY A 1 81 ? -22.592 -20.718 30.115 1.00 62.78 81 GLY A CA 1
ATOM 621 C C . GLY A 1 81 ? -22.707 -19.930 28.801 1.00 62.78 81 GLY A C 1
ATOM 622 O O . GLY A 1 81 ? -21.681 -19.619 28.191 1.00 62.78 81 GLY A O 1
ATOM 623 N N . TYR A 1 82 ? -23.925 -19.639 28.335 1.00 64.00 82 TYR A N 1
ATOM 624 C CA . TYR A 1 82 ? -24.183 -18.879 27.108 1.00 64.00 82 TYR A CA 1
ATOM 625 C C . TYR A 1 82 ? -24.466 -17.407 27.393 1.00 64.00 82 TYR A C 1
ATOM 627 O O . TYR A 1 82 ? -23.981 -16.553 26.657 1.00 64.00 82 TYR A O 1
ATOM 635 N N . PHE A 1 83 ? -25.184 -17.110 28.474 1.00 70.19 83 PHE A N 1
ATOM 636 C CA . PHE A 1 83 ? -25.492 -15.743 28.882 1.00 70.19 83 PHE A CA 1
ATOM 637 C C . PHE A 1 83 ? -24.505 -15.307 29.959 1.00 70.19 83 PHE A C 1
ATOM 639 O O . PHE A 1 83 ? -24.380 -15.935 31.001 1.00 70.19 83 PHE A O 1
ATOM 646 N N . LEU A 1 84 ? -23.778 -14.225 29.709 1.00 65.19 84 LEU A N 1
ATOM 647 C CA . LEU A 1 84 ? -22.967 -13.556 30.726 1.00 65.19 84 LEU A CA 1
ATOM 648 C C . LEU A 1 84 ? -23.687 -12.276 31.151 1.00 65.19 84 LEU A C 1
ATOM 650 O O . LEU A 1 84 ? -24.589 -11.838 30.452 1.00 65.19 84 LEU A O 1
ATOM 654 N N . ALA A 1 85 ? -23.309 -11.671 32.276 1.00 65.44 85 ALA A N 1
ATOM 655 C CA . ALA A 1 85 ? -23.827 -10.353 32.650 1.00 65.44 85 ALA A CA 1
ATOM 656 C C . ALA A 1 85 ? -23.188 -9.245 31.788 1.00 65.44 85 ALA A C 1
ATOM 658 O O . ALA A 1 85 ? -21.973 -9.281 31.558 1.00 65.44 85 ALA A O 1
ATOM 659 N N . ASN A 1 86 ? -23.985 -8.250 31.379 1.00 55.78 86 ASN A N 1
ATOM 660 C CA . ASN A 1 86 ? -23.691 -7.062 30.554 1.00 55.78 86 ASN A CA 1
ATOM 661 C C . ASN A 1 86 ? -23.699 -7.149 29.002 1.00 55.78 86 ASN A C 1
ATOM 663 O O . ASN A 1 86 ? -23.578 -6.093 28.379 1.00 55.78 86 ASN A O 1
ATOM 667 N N . PRO A 1 87 ? -23.842 -8.295 28.309 1.00 62.34 87 PRO A N 1
ATOM 668 C CA . PRO A 1 87 ? -24.190 -8.307 26.891 1.00 62.34 87 PRO A CA 1
ATOM 669 C C . PRO A 1 87 ? -25.554 -7.659 26.637 1.00 62.34 87 PRO A C 1
ATOM 671 O O . PRO A 1 87 ? -26.492 -7.863 27.415 1.00 62.34 87 PRO A O 1
ATOM 674 N N . LYS A 1 88 ? -25.676 -6.936 25.517 1.00 67.12 88 LYS A N 1
ATOM 675 C CA . LYS A 1 88 ? -26.979 -6.544 24.970 1.00 67.12 88 LYS A CA 1
ATOM 676 C C . LYS A 1 88 ? -27.625 -7.782 24.342 1.00 67.12 88 LYS A C 1
ATOM 678 O O . LYS A 1 88 ? -26.945 -8.666 23.826 1.00 67.12 88 LYS A O 1
ATOM 683 N N . VAL A 1 89 ? -28.941 -7.872 24.402 1.00 72.44 89 VAL A N 1
ATOM 684 C CA . VAL A 1 89 ? -29.728 -8.970 23.838 1.00 72.44 89 VAL A CA 1
ATOM 685 C C . VAL A 1 89 ? -30.908 -8.415 23.053 1.00 72.44 89 VAL A C 1
ATOM 687 O O . VAL A 1 89 ? -31.402 -7.325 23.349 1.00 72.44 89 VAL A O 1
ATOM 690 N N . ARG A 1 90 ? -31.358 -9.178 22.057 1.00 76.75 90 ARG A N 1
ATOM 691 C CA . ARG A 1 90 ? -32.623 -8.977 21.352 1.00 76.75 90 ARG A CA 1
ATOM 692 C C . ARG A 1 90 ? -33.585 -10.085 21.759 1.00 76.75 90 ARG A C 1
ATOM 694 O O . ARG A 1 90 ? -33.338 -11.255 21.492 1.00 76.75 90 ARG A O 1
ATOM 701 N N . VAL A 1 91 ? -34.694 -9.716 22.374 1.00 78.62 91 VAL A N 1
ATOM 702 C CA . VAL A 1 91 ? -35.816 -10.606 22.659 1.00 78.62 91 VAL A CA 1
ATOM 703 C C . VAL A 1 91 ? -36.714 -10.651 21.425 1.00 78.62 91 VAL A C 1
ATOM 705 O O . VAL A 1 91 ? -37.217 -9.615 20.983 1.00 78.62 91 VAL A O 1
ATOM 708 N N . ARG A 1 92 ? -36.891 -11.846 20.854 1.00 76.25 92 ARG A N 1
ATOM 709 C CA . ARG A 1 92 ? -37.736 -12.095 19.681 1.00 76.25 92 ARG A CA 1
ATOM 710 C C . ARG A 1 92 ? -39.178 -12.359 20.078 1.00 76.25 92 ARG A C 1
ATOM 712 O O . ARG A 1 92 ? -39.430 -12.976 21.112 1.00 76.25 92 ARG A O 1
ATOM 719 N N . THR A 1 93 ? -40.100 -11.932 19.221 1.00 73.62 93 THR A N 1
ATOM 720 C CA . THR A 1 93 ? -41.510 -12.322 19.266 1.00 73.62 93 THR A CA 1
ATOM 721 C C . THR A 1 93 ? -41.938 -12.903 17.906 1.00 73.62 93 THR A C 1
ATOM 723 O O . THR A 1 93 ? -41.212 -12.769 16.916 1.00 73.62 93 THR A O 1
ATOM 726 N N . PRO A 1 94 ? -43.106 -13.567 17.819 1.00 73.06 94 PRO A N 1
ATOM 727 C CA . PRO A 1 94 ? -43.677 -14.031 16.558 1.00 73.06 94 PRO A CA 1
ATOM 728 C C . PRO A 1 94 ? -43.964 -12.921 15.537 1.00 73.06 94 PRO A C 1
ATOM 730 O O . PRO A 1 94 ? -44.068 -13.224 14.349 1.00 73.06 94 PRO A O 1
ATOM 733 N N . ASP A 1 95 ? -44.116 -11.664 15.971 1.00 70.94 95 ASP A N 1
ATOM 734 C CA . ASP A 1 95 ? -44.215 -10.527 15.058 1.00 70.94 95 ASP A CA 1
ATOM 735 C C . ASP A 1 95 ? -42.805 -10.034 14.725 1.00 70.94 95 ASP A C 1
ATOM 737 O O . ASP A 1 95 ? -42.075 -9.517 15.567 1.00 70.94 95 ASP A O 1
ATOM 741 N N . VAL A 1 96 ? -42.425 -10.185 13.458 1.00 60.25 96 VAL A N 1
ATOM 742 C CA . VAL A 1 96 ? -41.104 -9.813 12.934 1.00 60.25 96 VAL A CA 1
ATOM 743 C C . VAL A 1 96 ? -40.798 -8.314 13.012 1.00 60.25 96 VAL A C 1
ATOM 745 O O . VAL A 1 96 ? -39.689 -7.916 12.663 1.00 60.25 96 VAL A O 1
ATOM 748 N N . ASN A 1 97 ? -41.752 -7.481 13.431 1.00 59.88 97 ASN A N 1
ATOM 749 C CA . ASN A 1 97 ? -41.555 -6.051 13.666 1.00 59.88 97 ASN A CA 1
ATOM 750 C C . ASN A 1 97 ? -41.574 -5.672 15.154 1.00 59.88 97 ASN A C 1
ATOM 752 O O . ASN A 1 97 ? -41.458 -4.487 15.461 1.00 59.88 97 ASN A O 1
ATOM 756 N N . ASP A 1 98 ? -41.727 -6.637 16.064 1.00 66.00 98 ASP A N 1
ATOM 757 C CA . ASP A 1 98 ? -41.861 -6.401 17.501 1.00 66.00 98 ASP A CA 1
ATOM 758 C C . ASP A 1 98 ? -40.733 -7.125 18.253 1.00 66.00 98 ASP A C 1
ATOM 760 O O . ASP A 1 98 ? -40.788 -8.330 18.520 1.00 66.00 98 ASP A O 1
ATOM 764 N N . TYR A 1 99 ? -39.659 -6.384 18.541 1.00 68.81 99 TYR A N 1
ATOM 765 C CA . TYR A 1 99 ? -38.477 -6.865 19.259 1.00 68.81 99 TYR A CA 1
ATOM 766 C C . TYR A 1 99 ? -38.217 -5.999 20.491 1.00 68.81 99 TYR A C 1
ATOM 768 O O . TYR A 1 99 ? -38.315 -4.776 20.430 1.00 68.81 99 TYR A O 1
ATOM 776 N N . GLY A 1 100 ? -37.789 -6.622 21.590 1.00 69.25 100 GLY A N 1
ATOM 777 C CA . GLY A 1 100 ? -37.292 -5.912 22.773 1.00 69.25 100 GLY A CA 1
ATOM 778 C C . GLY A 1 100 ? -35.767 -5.958 22.844 1.00 69.25 100 GLY A C 1
ATOM 779 O O . GLY A 1 100 ? -35.188 -7.031 22.698 1.00 69.25 100 GLY A O 1
ATOM 780 N N . TYR A 1 101 ? -35.103 -4.833 23.102 1.00 72.69 101 TYR A N 1
ATOM 781 C CA . TYR A 1 101 ? -33.659 -4.807 23.365 1.00 72.69 101 TYR A CA 1
ATOM 782 C C . TYR A 1 101 ? -33.392 -4.511 24.834 1.00 72.69 101 TYR A C 1
ATOM 784 O O . TYR A 1 101 ? -33.987 -3.583 25.372 1.00 72.69 101 TYR A O 1
ATOM 792 N N . ALA A 1 102 ? -32.479 -5.256 25.455 1.00 72.25 102 ALA A N 1
ATOM 793 C CA . ALA A 1 102 ? -32.115 -5.091 26.864 1.00 72.25 102 ALA A CA 1
ATOM 794 C C . ALA A 1 102 ? -30.672 -5.537 27.127 1.00 72.25 102 ALA A C 1
ATOM 796 O O . ALA A 1 102 ? -30.030 -6.113 26.248 1.00 72.25 102 ALA A O 1
ATOM 797 N N . PHE A 1 103 ? -30.172 -5.311 28.336 1.00 71.31 103 PHE A N 1
ATOM 798 C CA . PHE A 1 103 ? -28.907 -5.855 28.823 1.00 71.31 103 PHE A CA 1
ATOM 799 C C . PHE A 1 103 ? -29.146 -7.018 29.777 1.00 71.31 103 PHE A C 1
ATOM 801 O O . PHE A 1 103 ? -30.099 -7.004 30.547 1.00 71.31 103 PHE A O 1
ATOM 808 N N . VAL A 1 104 ? -28.277 -8.030 29.758 1.00 75.31 104 VAL A N 1
ATOM 809 C CA . VAL A 1 104 ? -28.338 -9.120 30.741 1.00 75.31 104 VAL A CA 1
ATOM 810 C C . VAL A 1 104 ? -27.805 -8.629 32.085 1.00 75.31 104 VAL A C 1
ATOM 812 O O . VAL A 1 104 ? -26.599 -8.461 32.246 1.00 75.31 104 VAL A O 1
ATOM 815 N N . ALA A 1 105 ? -28.679 -8.472 33.072 1.00 77.31 105 ALA A N 1
ATOM 816 C CA . ALA A 1 105 ? -28.300 -8.121 34.438 1.00 77.31 105 ALA A CA 1
ATOM 817 C C . ALA A 1 105 ? -27.670 -9.321 35.166 1.00 77.31 105 ALA A C 1
ATOM 819 O O . ALA A 1 105 ? -26.640 -9.220 35.838 1.00 77.31 105 ALA A O 1
ATOM 820 N N . SER A 1 106 ? -28.290 -10.497 35.035 1.00 78.81 106 SER A N 1
ATOM 821 C CA . SER A 1 106 ? -27.804 -11.731 35.655 1.00 78.81 106 SER A CA 1
ATOM 822 C C . SER A 1 106 ? -28.369 -12.978 34.979 1.00 78.81 106 SER A C 1
ATOM 824 O O . SER A 1 106 ? -29.380 -12.917 34.281 1.00 78.81 106 SER A O 1
ATOM 826 N N . VAL A 1 107 ? -27.715 -14.117 35.205 1.00 83.88 107 VAL A N 1
ATOM 827 C CA . VAL A 1 107 ? -28.185 -15.435 34.773 1.00 83.88 107 VAL A CA 1
ATOM 828 C C . VAL A 1 107 ? -28.099 -16.417 35.938 1.00 83.88 107 VAL A C 1
ATOM 830 O O . VAL A 1 107 ? -27.132 -16.392 36.707 1.00 83.88 107 VAL A O 1
ATOM 833 N N . ALA A 1 108 ? -29.096 -17.283 36.079 1.00 86.00 108 ALA A N 1
ATOM 834 C CA . ALA A 1 108 ? -29.100 -18.343 37.079 1.00 86.00 108 ALA A CA 1
ATOM 835 C C . ALA A 1 108 ? -29.939 -19.541 36.623 1.00 86.00 108 ALA A C 1
ATOM 837 O O . ALA A 1 108 ? -30.850 -19.405 35.813 1.00 86.00 108 ALA A O 1
ATOM 838 N N . MET A 1 109 ? -29.662 -20.715 37.192 1.00 90.19 109 MET A N 1
ATOM 839 C CA . MET A 1 109 ? -30.573 -21.855 37.087 1.00 90.19 109 MET A CA 1
ATOM 840 C C . MET A 1 109 ? -31.780 -21.647 38.008 1.00 90.19 109 MET A C 1
ATOM 842 O O . MET A 1 109 ? -31.609 -21.374 39.199 1.00 90.19 109 MET A O 1
ATOM 846 N N . ALA A 1 110 ? -32.982 -21.850 37.478 1.00 85.44 110 ALA A N 1
ATOM 847 C CA . ALA A 1 110 ? -34.241 -21.872 38.212 1.00 85.44 110 ALA A CA 1
ATOM 848 C C . ALA A 1 110 ? -34.946 -23.215 37.962 1.00 85.44 110 ALA A C 1
ATOM 850 O O . ALA A 1 110 ? -35.725 -23.383 37.027 1.00 85.44 110 ALA A O 1
ATOM 851 N N . GLY A 1 111 ? -34.651 -24.214 38.797 1.00 87.94 111 GLY A N 1
ATOM 852 C CA . GLY A 1 111 ? -35.094 -25.586 38.534 1.00 87.94 111 GLY A CA 1
ATOM 853 C C . GLY A 1 111 ? -34.326 -26.202 37.360 1.00 87.94 111 GLY A C 1
ATOM 854 O O . GLY A 1 111 ? -33.097 -26.239 37.405 1.00 87.94 111 GLY A O 1
ATOM 855 N N . SER A 1 112 ? -35.042 -26.713 36.351 1.00 87.75 112 SER A N 1
ATOM 856 C CA . SER A 1 112 ? -34.462 -27.201 35.087 1.00 87.75 112 SER A CA 1
ATOM 857 C C . SER A 1 112 ? -34.233 -26.093 34.055 1.00 87.75 112 SER A C 1
ATOM 859 O O . SER A 1 112 ? -33.528 -26.329 33.077 1.00 87.75 112 SER A O 1
ATOM 861 N N . ASP A 1 113 ? -34.783 -24.899 34.285 1.00 88.00 113 ASP A N 1
ATOM 862 C CA . ASP A 1 113 ? -34.703 -23.772 33.361 1.00 88.00 113 ASP A CA 1
ATOM 863 C C . ASP A 1 113 ? -33.491 -22.886 33.669 1.00 88.00 113 ASP A C 1
ATOM 865 O O . ASP A 1 113 ? -33.039 -22.780 34.814 1.00 88.00 113 ASP A O 1
ATOM 869 N N . THR A 1 114 ? -33.014 -22.170 32.653 1.00 88.12 114 THR A N 1
ATOM 870 C CA . THR A 1 114 ? -32.116 -21.025 32.845 1.00 88.12 114 THR A CA 1
ATOM 871 C C . THR A 1 114 ? -32.923 -19.735 32.823 1.00 88.12 114 THR A C 1
ATOM 873 O O . THR A 1 114 ? -33.541 -19.413 31.811 1.00 88.12 114 THR A O 1
ATOM 876 N N . GLU A 1 115 ? -32.889 -18.973 33.914 1.00 90.94 115 GLU A N 1
ATOM 877 C CA . GLU A 1 115 ? -33.443 -17.621 33.974 1.00 90.94 115 GLU A CA 1
ATOM 878 C C . GLU A 1 115 ? -32.372 -16.584 33.632 1.00 90.94 115 GLU A C 1
ATOM 880 O O . GLU A 1 115 ? -31.310 -16.522 34.257 1.00 90.94 115 GLU A O 1
ATOM 885 N N . VAL A 1 116 ? -32.692 -15.729 32.665 1.00 87.31 116 VAL A N 1
ATOM 886 C CA . VAL A 1 116 ? -31.911 -14.557 32.274 1.00 87.31 116 VAL A CA 1
ATOM 887 C C . VAL A 1 116 ? -32.686 -13.320 32.721 1.00 87.31 116 VAL A C 1
ATOM 889 O O . VAL A 1 116 ? -33.788 -13.071 32.237 1.00 87.31 116 VAL A O 1
ATOM 892 N N . THR A 1 117 ? -32.130 -12.555 33.660 1.00 88.44 117 THR A N 1
ATOM 893 C CA . THR A 1 117 ? -32.700 -11.273 34.106 1.00 88.44 117 THR A CA 1
ATOM 894 C C . THR A 1 117 ? -32.159 -10.154 33.232 1.00 88.44 117 THR A C 1
ATOM 896 O O . THR A 1 117 ? -30.949 -10.087 33.007 1.00 88.44 117 THR A O 1
ATOM 899 N N . LEU A 1 118 ? -33.045 -9.282 32.763 1.00 84.25 118 LEU A N 1
ATOM 900 C CA . LEU A 1 118 ? -32.765 -8.213 31.818 1.00 84.25 118 LEU A CA 1
ATOM 901 C C . LEU A 1 118 ? -33.022 -6.836 32.442 1.00 84.25 118 LEU A C 1
ATOM 903 O O . LEU A 1 118 ? -33.965 -6.657 33.209 1.00 84.25 118 LEU A O 1
ATOM 907 N N . GLU A 1 119 ? -32.191 -5.860 32.095 1.00 77.38 119 GLU A N 1
ATOM 908 C CA . GLU A 1 119 ? -32.293 -4.469 32.545 1.00 77.38 119 GLU A CA 1
ATOM 909 C C . GLU A 1 119 ? -32.039 -3.485 31.396 1.00 77.38 119 GLU A C 1
ATOM 911 O O . GLU A 1 119 ? -31.663 -3.890 30.294 1.00 77.38 119 GLU A O 1
ATOM 916 N N . ASP A 1 120 ? -32.264 -2.193 31.657 1.00 63.91 120 ASP A N 1
ATOM 917 C CA . ASP A 1 120 ? -31.974 -1.093 30.729 1.00 63.91 120 ASP A CA 1
ATOM 918 C C . ASP A 1 120 ? -32.523 -1.326 29.313 1.00 63.91 120 ASP A C 1
ATOM 920 O O . ASP A 1 120 ? -31.801 -1.288 28.311 1.00 63.91 120 ASP A O 1
ATOM 924 N N . PHE A 1 121 ? -33.832 -1.582 29.236 1.00 68.88 121 PHE A N 1
ATOM 925 C CA . PHE A 1 121 ? -34.509 -1.748 27.959 1.00 68.88 121 PHE A CA 1
ATOM 926 C C . PHE A 1 121 ? -34.403 -0.461 27.118 1.00 68.88 121 PHE A C 1
ATOM 928 O O . PHE A 1 121 ? -34.722 0.636 27.585 1.00 68.88 121 PHE A O 1
ATOM 935 N N . ASP A 1 122 ? -33.911 -0.586 25.884 1.00 60.19 122 ASP A N 1
ATOM 936 C CA . ASP A 1 122 ? -33.555 0.556 25.030 1.00 60.19 122 ASP A CA 1
ATOM 937 C C . ASP A 1 122 ? -34.797 1.363 24.598 1.00 60.19 122 ASP A C 1
ATOM 939 O O . ASP A 1 122 ? -35.812 0.807 24.178 1.00 60.19 122 ASP A O 1
ATOM 943 N N . THR A 1 123 ? -34.697 2.695 24.660 1.00 47.88 123 THR A N 1
ATOM 944 C CA . THR A 1 123 ? -35.760 3.652 24.296 1.00 47.88 123 THR A CA 1
ATOM 945 C C . THR A 1 123 ? -35.497 4.406 22.988 1.00 47.88 123 THR A C 1
ATOM 947 O O . THR A 1 123 ? -36.327 5.219 22.579 1.00 47.88 123 THR A O 1
ATOM 950 N N . THR A 1 124 ? -34.364 4.167 22.315 1.00 43.12 124 THR A N 1
ATOM 951 C CA . THR A 1 124 ? -33.849 5.070 21.265 1.00 43.12 124 THR A CA 1
ATOM 952 C C . THR A 1 124 ? -33.820 4.514 19.839 1.00 43.12 124 THR A C 1
ATOM 954 O O . THR A 1 124 ? -33.343 5.194 18.932 1.00 43.12 124 THR A O 1
ATOM 957 N N . GLY A 1 125 ? -34.412 3.347 19.581 1.00 37.88 125 GLY A N 1
ATOM 958 C CA . GLY A 1 125 ? -34.563 2.807 18.227 1.00 37.88 125 GLY A CA 1
ATOM 959 C C . GLY A 1 125 ? -35.965 2.258 18.000 1.00 37.88 125 GLY A C 1
ATOM 960 O O . GLY A 1 125 ? -36.397 1.356 18.703 1.00 37.88 125 GLY A O 1
ATOM 961 N N . THR A 1 126 ? -36.696 2.805 17.029 1.00 35.88 126 THR A N 1
ATOM 962 C CA . THR A 1 126 ? -37.926 2.180 16.513 1.00 35.88 126 THR A CA 1
ATOM 963 C C . THR A 1 126 ? -37.569 0.831 15.854 1.00 35.88 126 THR A C 1
ATOM 965 O O . THR A 1 126 ? -36.506 0.749 15.235 1.00 35.88 126 THR A O 1
ATOM 968 N N . PRO A 1 127 ? -38.421 -0.210 15.954 1.00 40.38 127 PRO A N 1
ATOM 969 C CA . PRO A 1 127 ? -39.849 -0.152 16.259 1.00 40.38 127 PRO A CA 1
ATOM 970 C C . PRO A 1 127 ? -40.133 -0.312 17.763 1.00 40.38 127 PRO A C 1
ATOM 972 O O . PRO A 1 127 ? -39.670 -1.254 18.379 1.00 40.38 127 PRO A O 1
ATOM 975 N N . THR A 1 128 ? -40.893 0.647 18.304 1.00 45.97 128 THR A N 1
ATOM 976 C CA . THR A 1 128 ? -41.535 0.746 19.635 1.00 45.97 128 THR A CA 1
ATOM 977 C C . THR A 1 128 ? -40.743 0.281 20.880 1.00 45.97 128 THR A C 1
ATOM 979 O O . THR A 1 128 ? -40.528 -0.910 21.062 1.00 45.97 128 THR A O 1
ATOM 982 N N . PRO A 1 129 ? -40.394 1.192 21.817 1.00 45.47 129 PRO A N 1
ATOM 983 C CA . PRO A 1 129 ? -39.717 0.838 23.066 1.00 45.47 129 PRO A CA 1
ATOM 984 C C . PRO A 1 129 ? -40.537 -0.166 23.875 1.00 45.47 129 PRO A C 1
ATOM 986 O O . PRO A 1 129 ? -41.627 0.164 24.347 1.00 45.47 129 PRO A O 1
ATOM 989 N N . SER A 1 130 ? -40.009 -1.368 24.077 1.00 54.69 130 SER A N 1
ATOM 990 C CA . SER A 1 130 ? -40.525 -2.234 25.128 1.00 54.69 130 SER A CA 1
ATOM 991 C C . SER A 1 130 ? -39.827 -1.877 26.432 1.00 54.69 130 SER A C 1
ATOM 993 O O . SER A 1 130 ? -38.608 -1.889 26.483 1.00 54.69 130 SER A O 1
ATOM 995 N N . THR A 1 131 ? -40.567 -1.581 27.500 1.00 63.97 131 THR A N 1
ATOM 996 C CA . THR A 1 131 ? -40.002 -1.416 28.856 1.00 63.97 131 THR A CA 1
ATOM 997 C C . THR A 1 131 ? -39.908 -2.745 29.614 1.00 63.97 131 THR A C 1
ATOM 999 O O . THR A 1 131 ? -39.686 -2.748 30.820 1.00 63.97 131 THR A O 1
ATOM 1002 N N . SER A 1 132 ? -40.168 -3.859 28.924 1.00 73.88 132 SER A N 1
ATOM 1003 C CA . SER A 1 132 ? -40.344 -5.191 29.506 1.00 73.88 132 SER A CA 1
ATOM 1004 C C . SER A 1 132 ? -40.077 -6.306 28.484 1.00 73.88 132 SER A C 1
ATOM 1006 O O . SER A 1 132 ? -39.965 -6.072 27.282 1.00 73.88 132 SER A O 1
ATOM 1008 N N . VAL A 1 133 ? -39.987 -7.549 28.931 1.00 77.75 133 VAL A N 1
ATOM 1009 C CA . VAL A 1 133 ? -39.992 -8.744 28.084 1.00 77.75 133 VAL A CA 1
ATOM 1010 C C . VAL A 1 133 ? -41.418 -8.974 27.573 1.00 77.75 133 VAL A C 1
ATOM 1012 O O . VAL A 1 133 ? -42.321 -9.111 28.398 1.00 77.75 133 VAL A O 1
ATOM 1015 N N . PRO A 1 134 ? -41.658 -9.061 26.251 1.00 77.06 134 PRO A N 1
ATOM 1016 C CA . PRO A 1 134 ? -42.984 -9.375 25.726 1.00 77.06 134 PRO A CA 1
ATOM 1017 C C . PRO A 1 134 ? -43.458 -10.761 26.178 1.00 77.06 134 PRO A C 1
ATOM 1019 O O . PRO A 1 134 ? -42.711 -11.734 26.091 1.00 77.06 134 PRO A O 1
ATOM 1022 N N . ALA A 1 135 ? -44.724 -10.881 26.589 1.00 80.44 135 ALA A N 1
ATOM 1023 C CA . ALA A 1 135 ? -45.315 -12.170 26.979 1.00 80.44 135 ALA A CA 1
ATOM 1024 C C . ALA A 1 135 ? -45.345 -13.199 25.833 1.00 80.44 135 ALA A C 1
ATOM 1026 O O . ALA A 1 135 ? -45.438 -14.400 26.069 1.00 80.44 135 ALA A O 1
ATOM 1027 N N . SER A 1 136 ? -45.276 -12.725 24.589 1.00 80.06 136 SER A N 1
ATOM 1028 C CA . SER A 1 136 ? -45.216 -13.536 23.376 1.00 80.06 136 SER A CA 1
ATOM 1029 C C . SER A 1 136 ? -43.793 -13.926 22.973 1.00 80.06 136 SER A C 1
ATOM 1031 O O . SER A 1 136 ? -43.629 -14.441 21.870 1.00 80.06 136 SER A O 1
ATOM 1033 N N . CYS A 1 137 ? -42.762 -13.660 23.784 1.00 78.06 137 CYS A N 1
ATOM 1034 C CA . CYS A 1 137 ? -41.396 -13.928 23.356 1.00 78.06 137 CYS A CA 1
ATOM 1035 C C . CYS A 1 137 ? -41.170 -15.415 23.044 1.00 78.06 137 CYS A C 1
ATOM 1037 O O . CYS A 1 137 ? -41.738 -16.297 23.684 1.00 78.06 137 CYS A O 1
ATOM 1039 N N . ASN A 1 138 ? -40.373 -15.667 22.010 1.00 80.81 138 ASN A N 1
ATOM 1040 C CA . ASN A 1 138 ? -40.098 -17.006 21.486 1.00 80.81 138 ASN A CA 1
ATOM 1041 C C . ASN A 1 138 ? -38.609 -17.229 21.184 1.00 80.81 138 ASN A C 1
ATOM 1043 O O . ASN A 1 138 ? -38.233 -18.237 20.591 1.00 80.81 138 ASN A O 1
ATOM 1047 N N . GLY A 1 139 ? -37.756 -16.271 21.548 1.00 79.19 139 GLY A N 1
ATOM 1048 C CA . GLY A 1 139 ? -36.321 -16.346 21.325 1.00 79.19 139 GLY A CA 1
ATOM 1049 C C . GLY A 1 139 ? -35.577 -15.220 22.027 1.00 79.19 139 GLY A C 1
ATOM 1050 O O . GLY A 1 139 ? -36.140 -14.162 22.319 1.00 79.19 139 GLY A O 1
ATOM 1051 N N . ILE A 1 140 ? -34.293 -15.447 22.287 1.00 71.88 140 ILE A N 1
ATOM 1052 C CA . ILE A 1 140 ? -33.373 -14.436 22.800 1.00 71.88 140 ILE A CA 1
ATOM 1053 C C . ILE A 1 140 ? -32.042 -14.566 22.067 1.00 71.88 140 ILE A C 1
ATOM 1055 O O . ILE A 1 140 ? -31.376 -15.597 22.125 1.00 71.88 140 ILE A O 1
ATOM 1059 N N . ASP A 1 141 ? -31.660 -13.505 21.372 1.00 68.56 141 ASP A N 1
ATOM 1060 C CA . ASP A 1 141 ? -30.417 -13.443 20.619 1.00 68.56 141 ASP A CA 1
ATOM 1061 C C . ASP A 1 141 ? -29.427 -12.581 21.400 1.00 68.56 141 ASP A C 1
ATOM 1063 O O . ASP A 1 141 ? -29.777 -11.502 21.886 1.00 68.56 141 ASP A O 1
ATOM 1067 N N . ILE A 1 142 ? -28.181 -13.036 21.531 1.00 60.12 142 ILE A N 1
ATOM 1068 C CA . ILE A 1 142 ? -27.128 -12.218 22.135 1.00 60.12 142 ILE A CA 1
ATOM 1069 C C . ILE A 1 142 ? -26.685 -11.198 21.091 1.00 60.12 142 ILE A C 1
ATOM 1071 O O . ILE A 1 142 ? -26.036 -11.528 20.102 1.00 60.12 142 ILE A O 1
ATOM 1075 N N . TYR A 1 143 ? -27.062 -9.946 21.323 1.00 51.62 143 TYR A N 1
ATOM 1076 C CA . TYR A 1 143 ? -26.712 -8.823 20.478 1.00 51.62 143 TYR A CA 1
ATOM 1077 C C . TYR A 1 143 ? -25.345 -8.302 20.920 1.00 51.62 143 TYR A C 1
ATOM 1079 O O . TYR A 1 143 ? -25.219 -7.497 21.845 1.00 51.62 143 TYR A O 1
ATOM 1087 N N . PHE A 1 144 ? -24.287 -8.712 20.226 1.00 44.50 144 PHE A N 1
ATOM 1088 C CA . PHE A 1 144 ? -23.127 -7.829 20.167 1.00 44.50 144 PHE A CA 1
ATOM 1089 C C . PHE A 1 144 ? -23.584 -6.503 19.549 1.00 44.50 144 PHE A C 1
ATOM 1091 O O . PHE A 1 144 ? -24.429 -6.509 18.653 1.00 44.50 144 PHE A O 1
ATOM 1098 N N . LEU A 1 145 ? -23.024 -5.371 19.997 1.00 38.97 145 LEU A N 1
ATOM 1099 C CA . LEU A 1 145 ? -23.069 -4.065 19.312 1.00 38.97 145 LEU A CA 1
ATOM 1100 C C . LEU A 1 145 ? -22.409 -4.169 17.913 1.00 38.97 145 LEU A C 1
ATOM 1102 O O . LEU A 1 145 ? -21.427 -3.503 17.614 1.00 38.97 145 LEU A O 1
ATOM 1106 N N . GLY A 1 146 ? -22.912 -5.072 17.078 1.00 32.53 146 GLY A N 1
ATOM 1107 C CA . GLY A 1 146 ? -22.156 -5.768 16.045 1.00 32.53 146 GLY A CA 1
ATOM 1108 C C . GLY A 1 146 ? -22.985 -6.702 15.152 1.00 32.53 146 GLY A C 1
ATOM 1109 O O . GLY A 1 146 ? -22.444 -7.163 14.158 1.00 32.53 146 GLY A O 1
ATOM 1110 N N . GLY A 1 147 ? -24.277 -6.959 15.411 1.00 27.69 147 GLY A N 1
ATOM 1111 C CA . GLY A 1 147 ? -25.017 -7.904 14.560 1.00 27.69 147 GLY A CA 1
ATOM 1112 C C . GLY A 1 147 ? -26.529 -7.725 14.535 1.00 27.69 147 GLY A C 1
ATOM 1113 O O . GLY A 1 147 ? -27.228 -8.243 15.396 1.00 27.69 147 GLY A O 1
ATOM 1114 N N . GLY A 1 148 ? -27.031 -7.041 13.506 1.00 25.22 148 GLY A N 1
ATOM 1115 C CA . GLY A 1 148 ? -28.454 -6.956 13.181 1.00 25.22 148 GLY A CA 1
ATOM 1116 C C . GLY A 1 148 ? -28.682 -6.124 11.923 1.00 25.22 148 GLY A C 1
ATOM 1117 O O . GLY A 1 148 ? -28.427 -4.927 11.936 1.00 25.22 148 GLY A O 1
ATOM 1118 N N . ASP A 1 149 ? -29.086 -6.819 10.861 1.00 32.03 149 ASP A N 1
ATOM 1119 C CA . ASP A 1 149 ? -29.573 -6.404 9.542 1.00 32.03 149 ASP A CA 1
ATOM 1120 C C . ASP A 1 149 ? -29.179 -5.032 8.959 1.00 32.03 149 ASP A C 1
ATOM 1122 O O . ASP A 1 149 ? -29.466 -3.954 9.474 1.00 32.03 149 ASP A O 1
ATOM 1126 N N . VAL A 1 150 ? -28.570 -5.125 7.773 1.00 34.22 150 VAL A N 1
ATOM 1127 C CA . VAL A 1 150 ? -28.298 -4.094 6.754 1.00 34.22 150 VAL A CA 1
ATOM 1128 C C . VAL A 1 150 ? -27.438 -2.882 7.129 1.00 34.22 150 VAL A C 1
ATOM 1130 O O . VAL A 1 150 ? -26.949 -2.219 6.219 1.00 34.22 150 VAL A O 1
ATOM 1133 N N . ASN A 1 151 ? -27.147 -2.638 8.409 1.00 32.59 151 ASN A N 1
ATOM 1134 C CA . ASN A 1 151 ? -26.376 -1.461 8.838 1.00 32.59 151 ASN A CA 1
ATOM 1135 C C . ASN A 1 151 ? -25.050 -1.765 9.551 1.00 32.59 151 ASN A C 1
ATOM 1137 O O . ASN A 1 151 ? -24.413 -0.837 10.048 1.00 32.59 151 ASN A O 1
ATOM 1141 N N . ASN A 1 152 ? -24.603 -3.025 9.611 1.00 29.80 152 ASN A N 1
ATOM 1142 C CA . ASN A 1 152 ? -23.469 -3.395 10.466 1.00 29.80 152 ASN A CA 1
ATOM 1143 C C . ASN A 1 152 ? -22.317 -4.135 9.767 1.00 29.80 152 ASN A C 1
ATOM 1145 O O . ASN A 1 152 ? -21.843 -5.165 10.228 1.00 29.80 152 ASN A O 1
ATOM 1149 N N . HIS A 1 153 ? -21.796 -3.548 8.689 1.00 27.25 153 HIS A N 1
ATOM 1150 C CA . HIS A 1 153 ? -20.426 -3.807 8.216 1.00 27.25 153 HIS A CA 1
ATOM 1151 C C . HIS A 1 153 ? -19.394 -2.906 8.924 1.00 27.25 153 HIS A C 1
ATOM 1153 O O . HIS A 1 153 ? -18.428 -2.453 8.311 1.00 27.25 153 HIS A O 1
ATOM 1159 N N . GLY A 1 154 ? -19.581 -2.583 10.208 1.00 30.52 154 GLY A N 1
ATOM 1160 C CA . GLY A 1 154 ? -18.665 -1.662 10.865 1.00 30.52 154 GLY A CA 1
ATOM 1161 C C . GLY A 1 154 ? -18.735 -1.635 12.381 1.00 30.52 154 GLY A C 1
ATOM 1162 O O . GLY A 1 154 ? -19.372 -0.752 12.945 1.00 30.52 154 GLY A O 1
ATOM 1163 N N . ILE A 1 155 ? -17.840 -2.381 13.032 1.00 34.09 155 ILE A N 1
ATOM 1164 C CA . ILE A 1 155 ? -17.174 -1.887 14.257 1.00 34.09 155 ILE A CA 1
ATOM 1165 C C . ILE A 1 155 ? -16.168 -0.775 13.863 1.00 34.09 155 ILE A C 1
ATOM 1167 O O . ILE A 1 155 ? -15.005 -0.781 14.243 1.00 34.09 155 ILE A O 1
ATOM 1171 N N . GLY A 1 156 ? -16.578 0.147 12.990 1.00 34.34 156 GLY A N 1
ATOM 1172 C CA . GLY A 1 156 ? -15.657 0.980 12.215 1.00 34.34 156 GLY A CA 1
ATOM 1173 C C . GLY A 1 156 ? -15.760 2.472 12.467 1.00 34.34 156 GLY A C 1
ATOM 1174 O O . GLY A 1 156 ? -14.846 3.206 12.116 1.00 34.34 156 GLY A O 1
ATOM 1175 N N . ARG A 1 157 ? -16.863 2.971 13.039 1.00 35.59 157 ARG A N 1
ATOM 1176 C CA . ARG A 1 157 ? -17.001 4.427 13.214 1.00 35.59 157 ARG A CA 1
ATOM 1177 C C . ARG A 1 157 ? -18.106 4.893 14.148 1.00 35.59 157 ARG A C 1
ATOM 1179 O O . ARG A 1 157 ? -17.902 5.833 14.900 1.00 35.59 157 ARG A O 1
ATOM 1186 N N . SER A 1 158 ? -19.266 4.240 14.122 1.00 35.53 158 SER A N 1
ATOM 1187 C CA . SER A 1 158 ? -20.456 4.658 14.881 1.00 35.53 158 SER A CA 1
ATOM 1188 C C . SER A 1 158 ? -20.347 4.435 16.394 1.00 35.53 158 SER A C 1
ATOM 1190 O O . SER A 1 158 ? -21.091 5.050 17.151 1.00 35.53 158 SER A O 1
ATOM 1192 N N . ALA A 1 159 ? -19.414 3.589 16.844 1.00 34.03 159 ALA A N 1
ATOM 1193 C CA . ALA A 1 159 ? -19.164 3.316 18.261 1.00 34.03 159 ALA A CA 1
ATOM 1194 C C . ALA A 1 159 ? -18.334 4.404 18.970 1.00 34.03 159 ALA A C 1
ATOM 1196 O O . ALA A 1 159 ? -18.139 4.336 20.183 1.00 34.03 159 ALA A O 1
ATOM 1197 N N . PHE A 1 160 ? -17.831 5.395 18.233 1.00 35.66 160 PHE A N 1
ATOM 1198 C CA . PHE A 1 160 ? -16.927 6.406 18.761 1.00 35.66 160 PHE A CA 1
ATOM 1199 C C . PHE A 1 160 ? -17.422 7.800 18.374 1.00 35.66 160 PHE A C 1
ATOM 1201 O O . PHE A 1 160 ? -17.609 8.111 17.198 1.00 35.66 160 PHE A O 1
ATOM 1208 N N . SER A 1 161 ? -17.627 8.660 19.369 1.00 37.59 161 SER A N 1
ATOM 1209 C CA . SER A 1 161 ? -17.832 10.087 19.138 1.00 37.59 161 SER A CA 1
ATOM 1210 C C . SER A 1 161 ? -16.576 10.686 18.494 1.00 37.59 161 SER A C 1
ATOM 1212 O O . SER A 1 161 ? -15.448 10.344 18.863 1.00 37.59 161 SER A O 1
ATOM 1214 N N . SER A 1 162 ? -16.763 11.591 17.527 1.00 43.12 162 SER A N 1
ATOM 1215 C CA . SER A 1 162 ? -15.665 12.330 16.894 1.00 43.12 162 SER A CA 1
ATOM 1216 C C . SER A 1 162 ? -14.742 12.923 17.968 1.00 43.12 162 SER A C 1
ATOM 1218 O O . SER A 1 162 ? -15.194 13.720 18.793 1.00 43.12 162 SER A O 1
ATOM 1220 N N . GLY A 1 163 ? -13.467 12.523 17.972 1.00 39.78 163 GLY A N 1
ATOM 1221 C CA . GLY A 1 163 ? -12.445 13.039 18.890 1.00 39.78 163 GLY A CA 1
ATOM 1222 C C . GLY A 1 163 ? -12.226 12.266 20.200 1.00 39.78 163 GLY A C 1
ATOM 1223 O O . GLY A 1 163 ? -11.379 12.688 20.986 1.00 39.78 163 GLY A O 1
ATOM 1224 N N . GLN A 1 164 ? -12.922 11.149 20.466 1.00 41.25 164 GLN A N 1
ATOM 1225 C CA . GLN A 1 164 ? -12.673 10.321 21.662 1.00 41.25 164 GLN A CA 1
ATOM 1226 C C . GLN A 1 164 ? -12.780 8.811 21.397 1.00 41.25 164 GLN A C 1
ATOM 1228 O O . GLN A 1 164 ? -13.670 8.129 21.897 1.00 41.25 164 GLN A O 1
ATOM 1233 N N . SER A 1 165 ? -11.814 8.254 20.670 1.00 45.62 165 SER A N 1
ATOM 1234 C CA . SER A 1 165 ? -11.581 6.805 20.641 1.00 45.62 165 SER A CA 1
ATOM 1235 C C . SER A 1 165 ? -10.267 6.456 21.334 1.00 45.62 165 SER A C 1
ATOM 1237 O O . SER A 1 165 ? -9.203 6.998 21.024 1.00 45.62 165 SER A O 1
ATOM 1239 N N . VAL A 1 166 ? -10.327 5.554 22.316 1.00 51.94 166 VAL A N 1
ATOM 1240 C CA . VAL A 1 166 ? -9.128 4.979 22.938 1.00 51.94 166 VAL A CA 1
ATOM 1241 C C . VAL A 1 166 ? -8.381 4.192 21.860 1.00 51.94 166 VAL A C 1
ATOM 1243 O O . VAL A 1 166 ? -8.926 3.249 21.299 1.00 51.94 166 VAL A O 1
ATOM 1246 N N . GLY A 1 167 ? -7.152 4.604 21.544 1.00 57.59 167 GLY A N 1
ATOM 1247 C CA . GLY A 1 167 ? -6.292 3.935 20.559 1.00 57.59 167 GLY A CA 1
ATOM 1248 C C . GLY A 1 167 ? -6.529 4.307 19.089 1.00 57.59 167 GLY A C 1
ATOM 1249 O O . GLY A 1 167 ? -5.664 4.008 18.267 1.00 57.59 167 GLY A O 1
ATOM 1250 N N . PHE A 1 168 ? -7.618 5.010 18.759 1.00 68.81 168 PHE A N 1
ATOM 1251 C CA . PHE A 1 168 ? -7.922 5.418 17.382 1.00 68.81 168 PHE A CA 1
ATOM 1252 C C . PHE A 1 168 ? -8.113 6.928 17.240 1.00 68.81 168 PHE A C 1
ATOM 1254 O O . PHE A 1 168 ? -8.536 7.601 18.183 1.00 68.81 168 PHE A O 1
ATOM 1261 N N . GLU A 1 169 ? -7.838 7.436 16.045 1.00 78.00 169 GLU A N 1
ATOM 1262 C CA . GLU A 1 169 ? -8.270 8.746 15.569 1.00 78.00 169 GLU A CA 1
ATOM 1263 C C . GLU A 1 169 ? -9.214 8.549 14.384 1.00 78.00 169 GLU A C 1
ATOM 1265 O O . GLU A 1 169 ? -8.874 7.897 13.395 1.00 78.00 169 GLU A O 1
ATOM 1270 N N . ILE A 1 170 ? -10.423 9.090 14.504 1.00 79.81 170 ILE A N 1
ATOM 1271 C CA . ILE A 1 170 ? -11.461 8.982 13.479 1.00 79.81 170 ILE A CA 1
ATOM 1272 C C . ILE A 1 170 ? -11.605 10.348 12.811 1.00 79.81 170 ILE A C 1
ATOM 1274 O O . ILE A 1 170 ? -11.854 11.330 13.520 1.00 79.81 170 ILE A O 1
ATOM 1278 N N . PRO A 1 171 ? -11.499 10.427 11.473 1.00 81.88 171 PRO A N 1
ATOM 1279 C CA . PRO A 1 171 ? -11.731 11.660 10.733 1.00 81.88 171 PRO A CA 1
ATOM 1280 C C . PRO A 1 171 ? -13.089 12.280 11.077 1.00 81.88 171 PRO A C 1
ATOM 1282 O O . PRO A 1 171 ? -14.130 11.613 11.019 1.00 81.88 171 PRO A O 1
ATOM 1285 N N . ALA A 1 172 ? -13.076 13.569 11.425 1.00 80.75 172 ALA A N 1
ATOM 1286 C CA . ALA A 1 172 ? -14.290 14.332 11.723 1.00 80.75 172 ALA A CA 1
ATOM 1287 C C . ALA A 1 172 ? -15.162 14.562 10.472 1.00 80.75 172 ALA A C 1
ATOM 1289 O O . ALA A 1 172 ? -16.367 14.770 10.593 1.00 80.75 172 ALA A O 1
ATOM 1290 N N . SER A 1 173 ? -14.554 14.489 9.288 1.00 86.81 173 SER A N 1
ATOM 1291 C CA . SER A 1 173 ? -15.189 14.596 7.975 1.00 86.81 173 SER A CA 1
ATOM 1292 C C . SER A 1 173 ? -14.590 13.584 6.994 1.00 86.81 173 SER A C 1
ATOM 1294 O O . SER A 1 173 ? -13.461 13.121 7.174 1.00 86.81 173 SER A O 1
ATOM 1296 N N . ASP A 1 174 ? -15.372 13.241 5.968 1.00 89.81 174 ASP A N 1
ATOM 1297 C CA . ASP A 1 174 ? -15.017 12.296 4.896 1.00 89.81 174 ASP A CA 1
ATOM 1298 C C . ASP A 1 174 ? -14.421 13.018 3.697 1.00 89.81 174 ASP A C 1
ATOM 1300 O O . ASP A 1 174 ? -14.920 12.932 2.579 1.00 89.81 174 ASP A O 1
ATOM 1304 N N . ASP A 1 175 ? -13.365 13.773 3.961 1.00 91.50 175 ASP A N 1
ATOM 1305 C CA . ASP A 1 175 ? -12.616 14.552 2.984 1.00 91.50 175 ASP A CA 1
ATOM 1306 C C . ASP A 1 175 ? -11.124 14.573 3.350 1.00 91.50 175 ASP A C 1
ATOM 1308 O O . ASP A 1 175 ? -10.707 14.082 4.408 1.00 91.50 175 ASP A O 1
ATOM 1312 N N . ALA A 1 176 ? -10.293 15.125 2.460 1.00 95.19 176 ALA A N 1
ATOM 1313 C CA . ALA A 1 176 ? -8.852 15.184 2.691 1.00 95.19 176 ALA A CA 1
ATOM 1314 C C . ALA A 1 176 ? -8.517 15.980 3.963 1.00 95.19 176 ALA A C 1
ATOM 1316 O O . ALA A 1 176 ? -7.623 15.594 4.715 1.00 95.19 176 ALA A O 1
ATOM 1317 N N . ALA A 1 177 ? -9.258 17.056 4.249 1.00 95.44 177 ALA A N 1
ATOM 1318 C CA . ALA A 1 177 ? -9.055 17.884 5.435 1.00 95.44 177 ALA A CA 1
ATOM 1319 C C . ALA A 1 177 ? -9.290 17.106 6.744 1.00 95.44 177 ALA A C 1
ATOM 1321 O O . ALA A 1 177 ? -8.447 17.145 7.645 1.00 95.44 177 ALA A O 1
ATOM 1322 N N . GLY A 1 178 ? -10.398 16.370 6.844 1.00 92.38 178 GLY A N 1
ATOM 1323 C CA . GLY A 1 178 ? -10.750 15.570 8.015 1.00 92.38 178 GLY A CA 1
ATOM 1324 C C . GLY A 1 178 ? -9.783 14.421 8.258 1.00 92.38 178 GLY A C 1
ATOM 1325 O O . GLY A 1 178 ? -9.398 14.167 9.403 1.00 92.38 178 GLY A O 1
ATOM 1326 N N . ILE A 1 179 ? -9.349 13.751 7.188 1.00 95.69 179 ILE A N 1
ATOM 1327 C CA . ILE A 1 179 ? -8.377 12.657 7.281 1.00 95.69 179 ILE A CA 1
ATOM 1328 C C . ILE A 1 179 ? -6.995 13.199 7.666 1.00 95.69 179 ILE A C 1
ATOM 1330 O O . ILE A 1 179 ? -6.367 12.656 8.573 1.00 95.69 179 ILE A O 1
ATOM 1334 N N . ASN A 1 180 ? -6.544 14.306 7.070 1.00 96.81 180 ASN A N 1
ATOM 1335 C CA . ASN A 1 180 ? -5.277 14.947 7.436 1.00 96.81 180 ASN A CA 1
ATOM 1336 C C . ASN A 1 180 ? -5.261 15.417 8.895 1.00 96.81 180 ASN A C 1
ATOM 1338 O O . ASN A 1 180 ? -4.260 15.244 9.591 1.00 96.81 180 ASN A O 1
ATOM 1342 N N . ALA A 1 181 ? -6.378 15.947 9.398 1.00 91.12 181 ALA A N 1
ATOM 1343 C CA . ALA A 1 181 ? -6.501 16.293 10.811 1.00 91.12 181 ALA A CA 1
ATOM 1344 C C . ALA A 1 181 ? -6.367 15.056 11.722 1.00 91.12 181 ALA A C 1
ATOM 1346 O O . ALA A 1 181 ? -5.690 15.124 12.750 1.00 91.12 181 ALA A O 1
ATOM 1347 N N . ALA A 1 182 ? -6.955 13.918 11.334 1.00 89.06 182 ALA A N 1
ATOM 1348 C CA . ALA A 1 182 ? -6.813 12.661 12.069 1.00 89.06 182 ALA A CA 1
ATOM 1349 C C . ALA A 1 182 ? -5.376 12.117 12.026 1.00 89.06 182 ALA A C 1
ATOM 1351 O O . ALA A 1 182 ? -4.884 11.650 13.051 1.00 89.06 182 ALA A O 1
ATOM 1352 N N . ILE A 1 183 ? -4.682 12.228 10.887 1.00 94.00 183 ILE A N 1
ATOM 1353 C CA . ILE A 1 183 ? -3.260 11.872 10.759 1.00 94.00 183 ILE A CA 1
ATOM 1354 C C . ILE A 1 183 ? -2.417 12.698 11.732 1.00 94.00 183 ILE A C 1
ATOM 1356 O O . ILE A 1 183 ? -1.684 12.129 12.533 1.00 94.00 183 ILE A O 1
ATOM 1360 N N . VAL A 1 184 ? -2.572 14.023 11.740 1.00 91.00 184 VAL A N 1
ATOM 1361 C CA . VAL A 1 184 ? -1.823 14.922 12.639 1.00 91.00 184 VAL A CA 1
ATOM 1362 C C . VAL A 1 184 ? -2.076 14.583 14.115 1.00 91.00 184 VAL A C 1
ATOM 1364 O O . VAL A 1 184 ? -1.142 14.542 14.926 1.00 91.00 184 VAL A O 1
ATOM 1367 N N . ALA A 1 185 ? -3.333 14.308 14.476 1.00 84.00 185 ALA A N 1
ATOM 1368 C CA . ALA A 1 185 ? -3.699 13.894 15.827 1.00 84.00 185 ALA A CA 1
ATOM 1369 C C . ALA A 1 185 ? -3.086 12.533 16.201 1.00 84.00 185 ALA A C 1
ATOM 1371 O O . ALA A 1 185 ? -2.584 12.364 17.316 1.00 84.00 185 ALA A O 1
ATOM 1372 N N . ALA A 1 186 ? -3.082 11.581 15.265 1.00 81.25 186 ALA A N 1
ATOM 1373 C CA . ALA A 1 186 ? -2.528 10.247 15.453 1.00 81.25 186 ALA A CA 1
ATOM 1374 C C . ALA A 1 186 ? -1.012 10.291 15.659 1.00 81.25 186 ALA A C 1
ATOM 1376 O O . ALA A 1 186 ? -0.531 9.701 16.627 1.00 81.25 186 ALA A O 1
ATOM 1377 N N . SER A 1 187 ? -0.291 11.063 14.839 1.00 81.50 187 SER A N 1
ATOM 1378 C CA . SER A 1 187 ? 1.154 11.295 14.975 1.00 81.50 187 SER A CA 1
ATOM 1379 C C . SER A 1 187 ? 1.531 11.837 16.353 1.00 81.50 187 SER A C 1
ATOM 1381 O O . SER A 1 187 ? 2.554 11.469 16.918 1.00 81.50 187 SER A O 1
ATOM 1383 N N . SER A 1 188 ? 0.693 12.709 16.919 1.00 76.00 188 SER A N 1
ATOM 1384 C CA . SER A 1 188 ? 0.972 13.355 18.208 1.00 76.00 188 SER A CA 1
ATOM 1385 C C . SER A 1 188 ? 0.698 12.444 19.410 1.00 76.00 188 SER A C 1
ATOM 1387 O O . SER A 1 188 ? 1.314 12.606 20.460 1.00 76.00 188 SER A O 1
ATOM 1389 N N . ASN A 1 189 ? -0.231 11.493 19.267 1.00 67.44 189 ASN A N 1
ATOM 1390 C CA . ASN A 1 189 ? -0.760 10.697 20.379 1.00 67.44 189 ASN A CA 1
ATOM 1391 C C . ASN A 1 189 ? -0.473 9.188 20.256 1.00 67.44 189 ASN A C 1
ATOM 1393 O O . ASN A 1 189 ? -0.925 8.417 21.105 1.00 67.44 189 ASN A O 1
ATOM 1397 N N . GLY A 1 190 ? 0.234 8.752 19.205 1.00 67.56 190 GLY A N 1
ATOM 1398 C CA . GLY A 1 190 ? 0.568 7.345 18.946 1.00 67.56 190 GLY A CA 1
ATOM 1399 C C . GLY A 1 190 ? -0.646 6.459 18.649 1.00 67.56 190 GLY A C 1
ATOM 1400 O O . GLY A 1 190 ? -0.635 5.264 18.945 1.00 67.56 190 GLY A O 1
ATOM 1401 N N . LYS A 1 191 ? -1.722 7.048 18.126 1.00 69.62 191 LYS A N 1
ATOM 1402 C CA . LYS A 1 191 ? -2.977 6.350 17.823 1.00 69.62 191 LYS A CA 1
ATOM 1403 C C . LYS A 1 191 ? -3.021 5.889 16.368 1.00 69.62 191 LYS A C 1
ATOM 1405 O O . LYS A 1 191 ? -2.218 6.302 15.541 1.00 69.62 191 LYS A O 1
ATOM 1410 N N . THR A 1 192 ? -3.985 5.030 16.054 1.00 80.06 192 THR A N 1
ATOM 1411 C CA . THR A 1 192 ? -4.234 4.553 14.687 1.00 80.06 192 THR A CA 1
ATOM 1412 C C . THR A 1 192 ? -5.335 5.370 14.014 1.00 80.06 192 THR A C 1
ATOM 1414 O O . THR A 1 192 ? -6.419 5.507 14.574 1.00 80.06 192 THR A O 1
ATOM 1417 N N . VAL A 1 193 ? -5.097 5.878 12.807 1.00 84.50 193 VAL A N 1
ATOM 1418 C CA . VAL A 1 193 ? -6.143 6.504 11.988 1.00 84.50 193 VAL A CA 1
ATOM 1419 C C . VAL A 1 193 ? -7.033 5.419 11.398 1.00 84.50 193 VAL A C 1
ATOM 1421 O O . VAL A 1 193 ? -6.533 4.510 10.736 1.00 84.50 193 VAL A O 1
ATOM 1424 N N . LEU A 1 194 ? -8.342 5.532 11.610 1.00 81.38 194 LEU A N 1
ATOM 1425 C CA . LEU A 1 194 ? -9.333 4.627 11.034 1.00 81.38 194 LEU A CA 1
ATOM 1426 C C . LEU A 1 194 ? -10.056 5.320 9.875 1.00 81.38 194 LEU A C 1
ATOM 1428 O O . LEU A 1 194 ? -10.782 6.294 10.083 1.00 81.38 194 LEU A O 1
ATOM 1432 N N . LEU A 1 195 ? -9.827 4.841 8.651 1.00 84.81 195 LEU A N 1
ATOM 1433 C CA . LEU A 1 195 ? -10.391 5.452 7.450 1.00 84.81 195 LEU A CA 1
ATOM 1434 C C . LEU A 1 195 ? -11.912 5.237 7.354 1.00 84.81 195 LEU A C 1
ATOM 1436 O O . LEU A 1 195 ? -12.426 4.205 7.795 1.00 84.81 195 LEU A O 1
ATOM 1440 N N . PRO A 1 196 ? -12.644 6.170 6.717 1.00 81.94 196 PRO A N 1
ATOM 1441 C CA . PRO A 1 196 ? -14.062 5.997 6.424 1.00 81.94 196 PRO A CA 1
ATOM 1442 C C . PRO A 1 196 ? -14.320 4.738 5.592 1.00 81.94 196 PRO A C 1
ATOM 1444 O O . PRO A 1 196 ? -13.566 4.431 4.668 1.00 81.94 196 PRO A O 1
ATOM 1447 N N . ASN A 1 197 ? -15.412 4.025 5.870 1.00 79.19 197 ASN A N 1
ATOM 1448 C CA . ASN A 1 197 ? -15.851 2.884 5.062 1.00 79.19 197 ASN A CA 1
ATOM 1449 C C . ASN A 1 197 ? -16.720 3.353 3.881 1.00 79.19 197 ASN A C 1
ATOM 1451 O O . ASN A 1 197 ? -17.910 3.059 3.800 1.00 79.19 197 ASN A O 1
ATOM 1455 N N . THR A 1 198 ? -16.145 4.189 3.021 1.00 83.12 198 THR A N 1
ATOM 1456 C CA . THR A 1 198 ? -16.796 4.729 1.825 1.00 83.12 198 THR A CA 1
ATOM 1457 C C . THR A 1 198 ? -15.745 5.111 0.784 1.00 83.12 198 THR A C 1
ATOM 1459 O O . THR A 1 198 ? -14.540 5.106 1.056 1.00 83.12 198 THR A O 1
ATOM 1462 N N . VAL A 1 199 ? -16.207 5.477 -0.410 1.00 90.25 199 VAL A N 1
ATOM 1463 C CA . VAL A 1 199 ? -15.380 6.187 -1.383 1.00 90.25 199 VAL A CA 1
ATOM 1464 C C . VAL A 1 199 ? -15.286 7.650 -0.961 1.00 90.25 199 VAL A C 1
ATOM 1466 O O . VAL A 1 199 ? -16.287 8.363 -0.945 1.00 90.25 199 VAL A O 1
ATOM 1469 N N . VAL A 1 200 ? -14.075 8.088 -0.639 1.00 93.38 200 VAL A N 1
ATOM 1470 C CA . VAL A 1 200 ? -13.732 9.480 -0.358 1.00 93.38 200 VAL A CA 1
ATOM 1471 C C . VAL A 1 200 ? -13.056 10.056 -1.594 1.00 93.38 200 VAL A C 1
ATOM 1473 O O . VAL A 1 200 ? -11.970 9.614 -1.974 1.00 93.38 200 VAL A O 1
ATOM 1476 N N . THR A 1 201 ? -13.692 11.040 -2.228 1.00 95.12 201 THR A N 1
ATOM 1477 C CA . THR A 1 201 ? -13.051 11.838 -3.278 1.00 95.12 201 THR A CA 1
ATOM 1478 C C . THR A 1 201 ? -12.216 12.930 -2.625 1.00 95.12 201 THR A C 1
ATOM 1480 O O . THR A 1 201 ? -12.742 13.788 -1.922 1.00 95.12 201 THR A O 1
ATOM 1483 N N . LEU A 1 202 ? -10.912 12.878 -2.852 1.00 96.12 202 LEU A N 1
ATOM 1484 C CA . LEU A 1 202 ? -9.930 13.783 -2.284 1.00 96.12 202 LEU A CA 1
ATOM 1485 C C . LEU A 1 202 ? -9.787 15.031 -3.156 1.00 96.12 202 LEU A C 1
ATOM 1487 O O . LEU A 1 202 ? -9.625 14.937 -4.372 1.00 96.12 202 LEU A O 1
ATOM 1491 N N . ASP A 1 203 ? -9.806 16.197 -2.521 1.00 95.12 203 ASP A N 1
ATOM 1492 C CA . ASP A 1 203 ? -9.510 17.497 -3.126 1.00 95.12 203 ASP A CA 1
ATOM 1493 C C . ASP A 1 203 ? -8.038 17.929 -2.924 1.00 95.12 203 ASP A C 1
ATOM 1495 O O . ASP A 1 203 ? -7.596 18.936 -3.480 1.00 95.12 203 ASP A O 1
ATOM 1499 N N . ALA A 1 204 ? -7.272 17.144 -2.161 1.00 95.38 204 ALA A N 1
ATOM 1500 C CA . ALA A 1 204 ? -5.844 17.298 -1.902 1.00 95.38 204 ALA A CA 1
ATOM 1501 C C . ALA A 1 204 ? -5.214 15.951 -1.497 1.00 95.38 204 ALA A C 1
ATOM 1503 O O . ALA A 1 204 ? -5.919 15.010 -1.132 1.00 95.38 204 ALA A O 1
ATOM 1504 N N . SER A 1 205 ? -3.882 15.864 -1.513 1.00 95.75 205 SER A N 1
ATOM 1505 C CA . SER A 1 205 ? -3.156 14.705 -0.979 1.00 95.75 205 SER A CA 1
ATOM 1506 C C . SER A 1 205 ? -3.409 14.502 0.515 1.00 95.75 205 SER A C 1
ATOM 1508 O O . SER A 1 205 ? -3.597 15.457 1.280 1.00 95.75 205 SER A O 1
ATOM 1510 N N . LEU A 1 206 ? -3.338 13.246 0.945 1.00 97.81 206 LEU A N 1
ATOM 1511 C CA . LEU A 1 206 ? -3.215 12.909 2.354 1.00 97.81 206 LEU A CA 1
ATOM 1512 C C . LEU A 1 206 ? -1.750 13.014 2.771 1.00 97.81 206 LEU A C 1
ATOM 1514 O O . LEU A 1 206 ? -0.894 12.335 2.207 1.00 97.81 206 LEU A O 1
ATOM 1518 N N . VAL A 1 207 ? -1.463 13.875 3.742 1.00 96.56 207 VAL A N 1
ATOM 1519 C CA . VAL A 1 207 ? -0.104 14.285 4.089 1.00 96.56 207 VAL A CA 1
ATOM 1520 C C . VAL A 1 207 ? 0.304 13.687 5.427 1.00 96.56 207 VAL A C 1
ATOM 1522 O O . VAL A 1 207 ? -0.278 13.996 6.467 1.00 96.56 207 VAL A O 1
ATOM 1525 N N . ILE A 1 208 ? 1.368 12.889 5.406 1.00 95.31 208 ILE A N 1
ATOM 1526 C CA . ILE A 1 208 ? 2.158 12.577 6.597 1.00 95.31 208 ILE A CA 1
ATOM 1527 C C . ILE A 1 208 ? 3.327 13.558 6.581 1.00 95.31 208 ILE A C 1
ATOM 1529 O O . ILE A 1 208 ? 4.178 13.500 5.701 1.00 95.31 208 ILE A O 1
ATOM 1533 N N . THR A 1 209 ? 3.341 14.513 7.508 1.00 93.00 209 THR A N 1
ATOM 1534 C CA . THR A 1 209 ? 4.331 15.601 7.514 1.00 93.00 209 THR A CA 1
ATOM 1535 C C . THR A 1 209 ? 5.762 15.090 7.676 1.00 93.00 209 THR A C 1
ATOM 1537 O O . THR A 1 209 ? 5.976 13.993 8.185 1.00 93.00 209 THR A O 1
ATOM 1540 N N . SER A 1 210 ? 6.760 15.880 7.281 1.00 91.31 210 SER A N 1
ATOM 1541 C CA . SER A 1 210 ? 8.164 15.496 7.458 1.00 91.31 210 SER A CA 1
ATOM 1542 C C . SER A 1 210 ? 8.509 15.203 8.920 1.00 91.31 210 SER A C 1
ATOM 1544 O O . SER A 1 210 ? 7.950 15.790 9.848 1.00 91.31 210 SER A O 1
ATOM 1546 N N . SER A 1 211 ? 9.440 14.269 9.115 1.00 88.94 211 SER A N 1
ATOM 1547 C CA . SER A 1 211 ? 9.896 13.780 10.419 1.00 88.94 211 SER A CA 1
ATOM 1548 C C . SER A 1 211 ? 8.770 13.218 11.294 1.00 88.94 211 SER A C 1
ATOM 1550 O O . SER A 1 211 ? 8.891 13.192 12.519 1.00 88.94 211 SER A O 1
ATOM 1552 N N . THR A 1 212 ? 7.667 12.773 10.683 1.00 86.94 212 THR A N 1
ATOM 1553 C CA . THR A 1 212 ? 6.592 12.106 11.416 1.00 86.94 212 THR A CA 1
ATOM 1554 C C . THR A 1 212 ? 7.023 10.708 11.812 1.00 86.94 212 THR A C 1
ATOM 1556 O O . THR A 1 212 ? 7.670 9.996 11.048 1.00 86.94 212 THR A O 1
ATOM 1559 N N . ASP A 1 213 ? 6.617 10.296 13.003 1.00 82.06 213 ASP A N 1
ATOM 1560 C CA . ASP A 1 213 ? 6.981 9.012 13.561 1.00 82.06 213 ASP A CA 1
ATOM 1561 C C . ASP A 1 213 ? 5.746 8.278 14.084 1.00 82.06 213 ASP A C 1
ATOM 1563 O O . ASP A 1 213 ? 4.851 8.893 14.665 1.00 82.06 213 ASP A O 1
ATOM 1567 N N . ASN A 1 214 ? 5.720 6.958 13.903 1.00 79.44 214 ASN A N 1
ATOM 1568 C CA . ASN A 1 214 ? 4.720 6.060 14.480 1.00 79.44 214 ASN A CA 1
ATOM 1569 C C . ASN A 1 214 ? 3.269 6.391 14.076 1.00 79.44 214 ASN A C 1
ATOM 1571 O O . ASN A 1 214 ? 2.380 6.525 14.920 1.00 79.44 214 ASN A O 1
ATOM 1575 N N . VAL A 1 215 ? 3.022 6.488 12.770 1.00 85.69 215 VAL A N 1
ATOM 1576 C CA . VAL A 1 215 ? 1.668 6.634 12.222 1.00 85.69 215 VAL A CA 1
ATOM 1577 C C . VAL A 1 215 ? 1.209 5.320 11.627 1.00 85.69 215 VAL A C 1
ATOM 1579 O O . VAL A 1 215 ? 1.854 4.756 10.745 1.00 85.69 215 VAL A O 1
ATOM 1582 N N . ARG A 1 216 ? 0.037 4.867 12.066 1.00 87.44 216 ARG A N 1
ATOM 1583 C CA . ARG A 1 216 ? -0.675 3.746 11.458 1.00 87.44 216 ARG A CA 1
ATOM 1584 C C . ARG A 1 216 ? -2.004 4.227 10.908 1.00 87.44 216 ARG A C 1
ATOM 1586 O O . ARG A 1 216 ? -2.768 4.864 11.628 1.00 87.44 216 ARG A O 1
ATOM 1593 N N . ILE A 1 217 ? -2.282 3.884 9.660 1.00 90.75 217 ILE A N 1
ATOM 1594 C CA . ILE A 1 217 ? -3.546 4.155 8.984 1.00 90.75 217 ILE A CA 1
ATOM 1595 C C . ILE A 1 217 ? -4.119 2.821 8.533 1.00 90.75 217 ILE A C 1
ATOM 1597 O O . ILE A 1 217 ? -3.469 2.076 7.798 1.00 90.75 217 ILE A O 1
ATOM 1601 N N . VAL A 1 218 ? -5.335 2.533 8.982 1.00 84.56 218 VAL A N 1
ATOM 1602 C CA . VAL A 1 218 ? -6.058 1.311 8.647 1.00 84.56 218 VAL A CA 1
ATOM 1603 C C . VAL A 1 218 ? -7.404 1.660 8.041 1.00 84.56 218 VAL A C 1
ATOM 1605 O O . VAL A 1 218 ? -8.111 2.543 8.531 1.00 84.56 218 VAL A O 1
ATOM 1608 N N . GLY A 1 219 ? -7.762 0.974 6.964 1.00 77.25 219 GLY A N 1
ATOM 1609 C CA . GLY A 1 219 ? -9.117 1.017 6.436 1.00 77.25 219 GLY A CA 1
ATOM 1610 C C . GLY A 1 219 ? -9.888 -0.266 6.681 1.00 77.25 219 GLY A C 1
ATOM 1611 O O . GLY A 1 219 ? -9.473 -1.170 7.411 1.00 77.25 219 GLY A O 1
ATOM 1612 N N . MET A 1 220 ? -11.050 -0.322 6.050 1.00 69.31 220 MET A N 1
ATOM 1613 C CA . MET A 1 220 ? -11.908 -1.493 6.025 1.00 69.31 220 MET A CA 1
ATOM 1614 C C . MET A 1 220 ? -11.880 -2.050 4.598 1.00 69.31 220 MET A C 1
ATOM 1616 O O . MET A 1 220 ? -12.469 -1.472 3.681 1.00 69.31 220 MET A O 1
ATOM 1620 N N . GLY A 1 221 ? -11.092 -3.106 4.390 1.00 56.00 221 GLY A N 1
ATOM 1621 C CA . GLY A 1 221 ? -10.931 -3.776 3.100 1.00 56.00 221 GLY A CA 1
ATOM 1622 C C . GLY A 1 221 ? -12.082 -4.724 2.744 1.00 56.00 221 GLY A C 1
ATOM 1623 O O . GLY A 1 221 ? -12.820 -5.172 3.616 1.00 56.00 221 GLY A O 1
ATOM 1624 N N . GLY A 1 222 ? -12.171 -5.044 1.445 1.00 48.75 222 GLY A N 1
ATOM 1625 C CA . GLY A 1 222 ? -12.964 -6.130 0.848 1.00 48.75 222 GLY A CA 1
ATOM 1626 C C . GLY A 1 222 ? -14.497 -5.970 0.815 1.00 48.75 222 GLY A C 1
ATOM 1627 O O . GLY A 1 222 ? -15.152 -5.858 1.841 1.00 48.75 222 GLY A O 1
ATOM 1628 N N . GLY A 1 223 ? -15.103 -6.090 -0.377 1.00 49.22 223 GLY A N 1
ATOM 1629 C CA . GLY A 1 223 ? -16.561 -6.224 -0.557 1.00 49.22 223 GLY A CA 1
ATOM 1630 C C . GLY A 1 223 ? -17.266 -4.994 -1.145 1.00 49.22 223 GLY A C 1
ATOM 1631 O O . GLY A 1 223 ? -16.644 -4.137 -1.767 1.00 49.22 223 GLY A O 1
ATOM 1632 N N . ALA A 1 224 ? -18.595 -4.927 -0.997 1.00 51.62 224 ALA A N 1
ATOM 1633 C CA . ALA A 1 224 ? -19.421 -3.828 -1.521 1.00 51.62 224 ALA A CA 1
ATOM 1634 C C . ALA A 1 224 ? -19.205 -2.492 -0.785 1.00 51.62 224 ALA A C 1
ATOM 1636 O O . ALA A 1 224 ? -19.530 -1.434 -1.321 1.00 51.62 224 ALA A O 1
ATOM 1637 N N . VAL A 1 225 ? -18.652 -2.545 0.429 1.00 56.41 225 VAL A N 1
ATOM 1638 C CA . VAL A 1 225 ? -18.295 -1.381 1.240 1.00 56.41 225 VAL A CA 1
ATOM 1639 C C . VAL A 1 225 ? -16.796 -1.473 1.498 1.00 56.41 225 VAL A C 1
ATOM 1641 O O . VAL A 1 225 ? -16.329 -2.496 1.991 1.00 56.41 225 VAL A O 1
ATOM 1644 N N . LYS A 1 226 ? -16.049 -0.452 1.078 1.00 71.62 226 LYS A N 1
ATOM 1645 C CA . LYS A 1 226 ? -14.591 -0.391 1.192 1.00 71.62 226 LYS A CA 1
ATOM 1646 C C . LYS A 1 226 ? -14.158 1.019 1.556 1.00 71.62 226 LYS A C 1
ATOM 1648 O O . LYS A 1 226 ? -14.735 1.983 1.052 1.00 71.62 226 LYS A O 1
ATOM 1653 N N . SER A 1 227 ? -13.090 1.138 2.338 1.00 84.81 227 SER A N 1
ATOM 1654 C CA . SER A 1 227 ? -12.332 2.387 2.427 1.00 84.81 227 SER A CA 1
ATOM 1655 C C . SER A 1 227 ? -11.604 2.614 1.107 1.00 84.81 227 SER A C 1
ATOM 1657 O O . SER A 1 227 ? -10.622 1.929 0.819 1.00 84.81 227 SER A O 1
ATOM 1659 N N . GLN A 1 228 ? -12.096 3.542 0.287 1.00 92.38 228 GLN A N 1
ATOM 1660 C CA . GLN A 1 228 ? -11.438 3.934 -0.956 1.00 92.38 228 GLN A CA 1
ATOM 1661 C C . GLN A 1 228 ? -11.085 5.411 -0.919 1.00 92.38 228 GLN A C 1
ATOM 1663 O O . GLN A 1 228 ? -11.957 6.268 -0.829 1.00 92.38 228 GLN A O 1
ATOM 1668 N N . LEU A 1 229 ? -9.801 5.691 -1.075 1.00 96.19 229 LEU A N 1
ATOM 1669 C CA . LEU A 1 229 ? -9.261 7.027 -1.233 1.00 96.19 229 LEU A CA 1
ATOM 1670 C C . LEU A 1 229 ? -9.062 7.273 -2.723 1.00 96.19 229 LEU A C 1
ATOM 1672 O O . LEU A 1 229 ? -8.219 6.632 -3.349 1.00 96.19 229 LEU A O 1
ATOM 1676 N N . GLN A 1 230 ? -9.881 8.145 -3.305 1.00 94.62 230 GLN A N 1
ATOM 1677 C CA . GLN A 1 230 ? -9.833 8.458 -4.728 1.00 94.62 230 GLN A CA 1
ATOM 1678 C C . GLN A 1 230 ? -9.376 9.894 -4.938 1.00 94.62 230 GLN A C 1
ATOM 1680 O O . GLN A 1 230 ? -10.038 10.813 -4.467 1.00 94.62 230 GLN A O 1
ATOM 1685 N N . MET A 1 231 ? -8.291 10.095 -5.682 1.00 95.06 231 MET A N 1
ATOM 1686 C CA . MET A 1 231 ? -7.883 11.438 -6.084 1.00 95.06 231 MET A CA 1
ATOM 1687 C C . MET A 1 231 ? -8.967 12.086 -6.949 1.00 95.06 231 MET A C 1
ATOM 1689 O O . MET A 1 231 ? -9.568 11.430 -7.797 1.00 95.06 231 MET A O 1
ATOM 1693 N N . GLY A 1 232 ? -9.242 13.370 -6.733 1.00 92.75 232 GLY A N 1
ATOM 1694 C CA . GLY A 1 232 ? -10.152 14.121 -7.587 1.00 92.75 232 GLY A CA 1
ATOM 1695 C C . GLY A 1 232 ? -9.615 14.217 -9.016 1.00 92.75 232 GLY A C 1
ATOM 1696 O O . GLY A 1 232 ? -8.452 14.554 -9.229 1.00 92.75 232 GLY A O 1
ATOM 1697 N N . SER A 1 233 ? -10.482 14.004 -10.006 1.00 86.38 233 SER A N 1
ATOM 1698 C CA . SER A 1 233 ? -10.117 13.905 -11.427 1.00 86.38 233 SER A CA 1
ATOM 1699 C C . SER A 1 233 ? -9.425 15.138 -12.020 1.00 86.38 233 SER A C 1
ATOM 1701 O O . SER A 1 233 ? -8.930 15.073 -13.136 1.00 86.38 233 SER A O 1
ATOM 1703 N N . GLY A 1 234 ? -9.442 16.291 -11.344 1.00 85.06 234 GLY A N 1
ATOM 1704 C CA . GLY A 1 234 ? -8.764 17.518 -11.781 1.00 85.06 234 GLY A CA 1
ATOM 1705 C C . GLY A 1 234 ? -7.395 17.749 -11.136 1.00 85.06 234 GLY A C 1
ATOM 1706 O O . GLY A 1 234 ? -6.800 18.802 -11.357 1.00 85.06 234 GLY A O 1
ATOM 1707 N N . LEU A 1 235 ? -6.921 16.820 -10.302 1.00 89.12 235 LEU A N 1
ATOM 1708 C CA . LEU A 1 235 ? -5.733 17.004 -9.476 1.00 89.12 235 LEU A CA 1
ATOM 1709 C C . LEU A 1 235 ? -4.538 16.225 -10.011 1.00 89.12 235 LEU A C 1
ATOM 1711 O O . LEU A 1 235 ? -4.623 15.044 -10.339 1.00 89.12 235 LEU A O 1
ATOM 1715 N N . ASN A 1 236 ? -3.396 16.908 -10.027 1.00 88.88 236 ASN A N 1
ATOM 1716 C CA . ASN A 1 236 ? -2.103 16.370 -10.429 1.00 88.88 236 ASN A CA 1
ATOM 1717 C C . ASN A 1 236 ? -1.215 16.153 -9.197 1.00 88.88 236 ASN A C 1
ATOM 1719 O O . ASN A 1 236 ? -0.197 16.822 -9.028 1.00 88.88 236 ASN A O 1
ATOM 1723 N N . LEU A 1 237 ? -1.668 15.284 -8.292 1.00 91.62 237 LEU A N 1
ATOM 1724 C CA . LEU A 1 237 ? -1.101 15.072 -6.960 1.00 91.62 237 LEU A CA 1
ATOM 1725 C C . LEU A 1 237 ? -1.073 13.575 -6.615 1.00 91.62 237 LEU A C 1
ATOM 1727 O O . LEU A 1 237 ? -1.923 12.834 -7.113 1.00 91.62 237 LEU A O 1
ATOM 1731 N N . PRO A 1 238 ? -0.139 13.114 -5.764 1.00 92.88 238 PRO A N 1
ATOM 1732 C CA . PRO A 1 238 ? -0.190 11.755 -5.244 1.00 92.88 238 PRO A CA 1
ATOM 1733 C C . PRO A 1 238 ? -1.349 11.583 -4.248 1.00 92.88 238 PRO A C 1
ATOM 1735 O O . PRO A 1 238 ? -1.766 12.559 -3.618 1.00 92.88 238 PRO A O 1
ATOM 1738 N N . VAL A 1 239 ? -1.862 10.361 -4.059 1.00 96.31 239 VAL A N 1
ATOM 1739 C CA . VAL A 1 239 ? -2.916 10.121 -3.047 1.00 96.31 239 VAL A CA 1
ATOM 1740 C C . VAL A 1 239 ? -2.359 10.276 -1.636 1.00 96.31 239 VAL A C 1
ATOM 1742 O O . VAL A 1 239 ? -2.929 11.022 -0.839 1.00 96.31 239 VAL A O 1
ATOM 1745 N N . PHE A 1 240 ? -1.225 9.638 -1.353 1.00 97.19 240 PHE A N 1
ATOM 1746 C CA . PHE A 1 240 ? -0.439 9.880 -0.146 1.00 97.19 240 PHE A CA 1
ATOM 1747 C C . PHE A 1 240 ? 0.851 10.623 -0.462 1.00 97.19 240 PHE A C 1
ATOM 1749 O O . PHE A 1 240 ? 1.577 10.248 -1.383 1.00 97.19 240 PHE A O 1
ATOM 1756 N N . ASP A 1 241 ? 1.151 11.622 0.359 1.00 95.44 241 ASP A N 1
ATOM 1757 C CA . ASP A 1 241 ? 2.407 12.355 0.346 1.00 95.44 241 ASP A CA 1
ATOM 1758 C C . ASP A 1 241 ? 3.078 12.265 1.721 1.00 95.44 241 ASP A C 1
ATOM 1760 O O . ASP A 1 241 ? 2.577 12.801 2.714 1.00 95.44 241 ASP A O 1
ATOM 1764 N N . ILE A 1 242 ? 4.178 11.520 1.799 1.00 95.19 242 ILE A N 1
ATOM 1765 C CA . ILE A 1 242 ? 4.870 11.204 3.048 1.00 95.19 242 ILE A CA 1
ATOM 1766 C C . ILE A 1 242 ? 6.186 11.965 3.066 1.00 95.19 242 ILE A C 1
ATOM 1768 O O . ILE A 1 242 ? 7.090 11.668 2.294 1.00 95.19 242 ILE A O 1
ATOM 1772 N N . GLY A 1 243 ? 6.285 12.951 3.952 1.00 92.44 243 GLY A N 1
ATOM 1773 C CA . GLY A 1 243 ? 7.407 13.875 4.008 1.00 92.44 243 GLY A CA 1
ATOM 1774 C C . GLY A 1 243 ? 8.702 13.254 4.525 1.00 92.44 243 GLY A C 1
ATOM 1775 O O . GLY A 1 243 ? 8.709 12.233 5.220 1.00 92.44 243 GLY A O 1
ATOM 1776 N N . ASP A 1 244 ? 9.796 13.945 4.228 1.00 91.38 244 ASP A N 1
ATOM 1777 C CA . ASP A 1 244 ? 11.171 13.516 4.479 1.00 91.38 244 ASP A CA 1
ATOM 1778 C C . ASP A 1 244 ? 11.439 13.140 5.939 1.00 91.38 244 ASP A C 1
ATOM 1780 O O . ASP A 1 244 ? 10.906 13.748 6.870 1.00 91.38 244 ASP A O 1
ATOM 1784 N N . GLY A 1 245 ? 12.303 12.152 6.154 1.00 89.25 245 GLY A N 1
ATOM 1785 C CA . GLY A 1 245 ? 12.745 11.694 7.469 1.00 89.25 245 GLY A CA 1
ATOM 1786 C C . GLY A 1 245 ? 11.655 11.019 8.302 1.00 89.25 245 GLY A C 1
ATOM 1787 O O . GLY A 1 245 ? 11.871 10.767 9.487 1.00 89.25 245 GLY A O 1
ATOM 1788 N N . SER A 1 246 ? 10.483 10.745 7.721 1.00 91.19 246 SER A N 1
ATOM 1789 C CA . SER A 1 246 ? 9.419 10.027 8.422 1.00 91.19 246 SER A CA 1
ATOM 1790 C C . SER A 1 246 ? 9.821 8.580 8.716 1.00 91.19 246 SER A C 1
ATOM 1792 O O . SER A 1 246 ? 10.573 7.956 7.965 1.00 91.19 246 SER A O 1
ATOM 1794 N N . SER A 1 247 ? 9.319 8.023 9.817 1.00 86.94 247 SER A N 1
ATOM 1795 C CA . SER A 1 247 ? 9.651 6.665 10.246 1.00 86.94 247 SER A CA 1
ATOM 1796 C C . SER A 1 247 ? 8.462 5.945 10.874 1.00 86.94 247 SER A C 1
ATOM 1798 O O . SER A 1 247 ? 7.523 6.570 11.360 1.00 86.94 247 SER A O 1
ATOM 1800 N N . ARG A 1 248 ? 8.494 4.608 10.877 1.00 81.88 248 ARG A N 1
ATOM 1801 C CA . ARG A 1 248 ? 7.467 3.757 11.514 1.00 81.88 248 ARG A CA 1
ATOM 1802 C C . ARG A 1 248 ? 6.066 4.058 10.981 1.00 81.88 248 ARG A C 1
ATOM 1804 O O . ARG A 1 248 ? 5.118 4.247 11.741 1.00 81.88 248 ARG A O 1
ATOM 1811 N N . ILE A 1 249 ? 5.956 4.108 9.657 1.00 91.69 249 ILE A N 1
ATOM 1812 C CA . ILE A 1 249 ? 4.701 4.376 8.956 1.00 91.69 249 ILE A CA 1
ATOM 1813 C C . ILE A 1 249 ? 4.066 3.054 8.544 1.00 91.69 249 ILE A C 1
ATOM 1815 O O . ILE A 1 249 ? 4.716 2.228 7.913 1.00 91.69 249 ILE A O 1
ATOM 1819 N N . THR A 1 250 ? 2.799 2.843 8.892 1.00 90.81 250 THR A N 1
ATOM 1820 C CA . THR A 1 250 ? 2.030 1.661 8.485 1.00 90.81 250 THR A CA 1
ATOM 1821 C C . THR A 1 250 ? 0.767 2.068 7.740 1.00 90.81 250 THR A C 1
ATOM 1823 O O . THR A 1 250 ? -0.056 2.802 8.285 1.00 90.81 250 THR A O 1
ATOM 1826 N N . LEU A 1 251 ? 0.594 1.558 6.523 1.00 94.62 251 LEU A N 1
ATOM 1827 C CA . LEU A 1 251 ? -0.604 1.726 5.701 1.00 94.62 251 LEU A CA 1
ATOM 1828 C C . LEU A 1 251 ? -1.199 0.348 5.409 1.00 94.62 251 LEU A C 1
ATOM 1830 O O . LEU A 1 251 ? -0.498 -0.513 4.872 1.00 94.62 251 LEU A O 1
ATOM 1834 N N . GLU A 1 252 ? -2.463 0.125 5.775 1.00 87.62 252 GLU A N 1
ATOM 1835 C CA . GLU A 1 252 ? -3.055 -1.210 5.659 1.00 87.62 252 GLU A CA 1
ATOM 1836 C C . GLU A 1 252 ? -4.560 -1.269 5.370 1.00 87.62 252 GLU A C 1
ATOM 1838 O O . GLU A 1 252 ? -5.356 -0.516 5.931 1.00 87.62 252 GLU A O 1
ATOM 1843 N N . ASN A 1 253 ? -4.957 -2.266 4.572 1.00 83.25 253 ASN A N 1
ATOM 1844 C CA . ASN A 1 253 ? -6.345 -2.704 4.389 1.00 83.25 253 ASN A CA 1
ATOM 1845 C C . ASN A 1 253 ? -7.293 -1.663 3.750 1.00 83.25 253 ASN A C 1
ATOM 1847 O O . ASN A 1 253 ? -8.404 -1.442 4.236 1.00 83.25 253 ASN A O 1
ATOM 1851 N N . PHE A 1 254 ? -6.876 -1.000 2.667 1.00 87.56 254 PHE A N 1
ATOM 1852 C CA . PHE A 1 254 ? -7.730 -0.056 1.932 1.00 87.56 254 PHE A CA 1
ATOM 1853 C C . PHE A 1 254 ? -7.387 0.062 0.442 1.00 87.56 254 PHE A C 1
ATOM 1855 O O . PHE A 1 254 ? -6.373 -0.440 -0.041 1.00 87.56 254 PHE A O 1
ATOM 1862 N N . TYR A 1 255 ? -8.267 0.746 -0.291 1.00 93.12 255 TYR A N 1
ATOM 1863 C CA . TYR A 1 255 ? -8.121 1.036 -1.713 1.00 93.12 255 TYR A CA 1
ATOM 1864 C C . TYR A 1 255 ? -7.576 2.448 -1.936 1.00 93.12 255 TYR A C 1
ATOM 1866 O O . TYR A 1 255 ? -8.082 3.420 -1.374 1.00 93.12 255 TYR A O 1
ATOM 1874 N N . ILE A 1 256 ? -6.604 2.556 -2.831 1.00 95.69 256 ILE A N 1
ATOM 1875 C CA . ILE A 1 256 ? -6.092 3.800 -3.398 1.00 95.69 256 ILE A CA 1
ATOM 1876 C C . ILE A 1 256 ? -6.484 3.819 -4.870 1.00 95.69 256 ILE A C 1
ATOM 1878 O O . ILE A 1 256 ? -6.150 2.904 -5.616 1.00 95.69 256 ILE A O 1
ATOM 1882 N N . ASN A 1 257 ? -7.179 4.867 -5.296 1.00 94.19 257 ASN A N 1
ATOM 1883 C CA . ASN A 1 257 ? -7.465 5.124 -6.699 1.00 94.19 257 ASN A CA 1
ATOM 1884 C C . ASN A 1 257 ? -6.837 6.462 -7.092 1.00 94.19 257 ASN A C 1
ATOM 1886 O O . ASN A 1 257 ? -7.300 7.518 -6.663 1.00 94.19 257 ASN A O 1
ATOM 1890 N N . GLY A 1 258 ? -5.783 6.410 -7.902 1.00 92.44 258 GLY A N 1
ATOM 1891 C CA . GLY A 1 258 ? -5.067 7.597 -8.356 1.00 92.44 258 GLY A CA 1
ATOM 1892 C C . GLY A 1 258 ? -5.853 8.459 -9.342 1.00 92.44 258 GLY A C 1
ATOM 1893 O O . GLY A 1 258 ? -5.459 9.597 -9.542 1.00 92.44 258 GLY A O 1
ATOM 1894 N N . ASP A 1 259 ? -6.950 7.958 -9.926 1.00 88.12 259 ASP A N 1
ATOM 1895 C CA . ASP A 1 259 ? -7.722 8.643 -10.974 1.00 88.12 259 ASP A CA 1
ATOM 1896 C C . ASP A 1 259 ? -6.820 9.224 -12.085 1.00 88.12 259 ASP A C 1
ATOM 1898 O O . ASP A 1 259 ? -6.760 10.432 -12.316 1.00 88.12 259 ASP A O 1
ATOM 1902 N N . CYS A 1 260 ? -6.098 8.332 -12.780 1.00 78.00 260 CYS A N 1
ATOM 1903 C CA . CYS A 1 260 ? -5.112 8.598 -13.843 1.00 78.00 260 CYS A CA 1
ATOM 1904 C C . CYS A 1 260 ? -5.622 9.378 -15.078 1.00 78.00 260 CYS A C 1
ATOM 1906 O O . CYS A 1 260 ? -4.992 9.330 -16.135 1.00 78.00 260 CYS A O 1
ATOM 1908 N N . THR A 1 261 ? -6.786 10.027 -15.016 1.00 76.19 261 THR A N 1
ATOM 1909 C CA . THR A 1 261 ? -7.467 10.621 -16.172 1.00 76.19 261 THR A CA 1
ATOM 1910 C C . THR A 1 261 ? -6.882 11.961 -16.622 1.00 76.19 261 THR A C 1
ATOM 1912 O O . THR A 1 261 ? -6.837 12.198 -17.825 1.00 76.19 261 THR A O 1
ATOM 1915 N N . ASN A 1 262 ? -6.406 12.820 -15.710 1.00 69.06 262 ASN A N 1
ATOM 1916 C CA . ASN A 1 262 ? -5.880 14.160 -16.050 1.00 69.06 262 ASN A CA 1
ATOM 1917 C C . ASN A 1 262 ? -4.558 14.520 -15.344 1.00 69.06 262 ASN A C 1
ATOM 1919 O O . ASN A 1 262 ? -4.220 15.696 -15.197 1.00 69.06 262 ASN A O 1
ATOM 1923 N N . GLN A 1 263 ? -3.815 13.521 -14.883 1.00 72.19 263 GLN A N 1
ATOM 1924 C CA . GLN A 1 263 ? -2.496 13.709 -14.278 1.00 72.19 263 GLN A CA 1
ATOM 1925 C C . GLN A 1 263 ? -1.433 13.819 -15.381 1.00 72.19 263 GLN A C 1
ATOM 1927 O O . GLN A 1 263 ? -1.586 13.232 -16.449 1.00 72.19 263 GLN A O 1
ATOM 1932 N N . THR A 1 264 ? -0.406 14.644 -15.171 1.00 70.56 264 THR A N 1
ATOM 1933 C CA . THR A 1 264 ? 0.607 14.953 -16.205 1.00 70.56 264 THR A CA 1
ATOM 1934 C C . THR A 1 264 ? 2.036 15.031 -15.683 1.00 70.56 264 THR A C 1
ATOM 1936 O O . THR A 1 264 ? 2.967 14.953 -16.479 1.00 70.56 264 THR A O 1
ATOM 1939 N N . THR A 1 265 ? 2.239 15.212 -14.375 1.00 67.00 265 THR A N 1
ATOM 1940 C CA . THR A 1 265 ? 3.582 15.233 -13.762 1.00 67.00 265 THR A CA 1
ATOM 1941 C C . THR A 1 265 ? 3.621 14.676 -12.338 1.00 67.00 265 THR A C 1
ATOM 1943 O O . THR A 1 265 ? 4.690 14.278 -11.890 1.00 67.00 265 THR A O 1
ATOM 1946 N N . GLY A 1 266 ? 2.489 14.649 -11.630 1.00 71.75 266 GLY A N 1
ATOM 1947 C CA . GLY A 1 266 ? 2.291 13.931 -10.370 1.00 71.75 266 GLY A CA 1
ATOM 1948 C C . GLY A 1 266 ? 1.421 12.691 -10.583 1.00 71.75 266 GLY A C 1
ATOM 1949 O O . GLY A 1 266 ? 1.250 12.245 -11.712 1.00 71.75 266 GLY A O 1
ATOM 1950 N N . GLY A 1 267 ? 0.829 12.157 -9.513 1.00 85.25 267 GLY A N 1
ATOM 1951 C CA . GLY A 1 267 ? -0.135 11.056 -9.638 1.00 85.25 267 GLY A CA 1
ATOM 1952 C C . GLY A 1 267 ? 0.364 9.686 -9.196 1.00 85.25 267 GLY A C 1
ATOM 1953 O O . GLY A 1 267 ? -0.081 8.666 -9.730 1.00 85.25 267 GLY A O 1
ATOM 1954 N N . ASP A 1 268 ? 1.293 9.653 -8.242 1.00 91.44 268 ASP A N 1
ATOM 1955 C CA . ASP A 1 268 ? 1.642 8.410 -7.562 1.00 91.44 268 ASP A CA 1
ATOM 1956 C C . ASP A 1 268 ? 0.496 7.952 -6.647 1.00 91.44 268 ASP A C 1
ATOM 1958 O O . ASP A 1 268 ? -0.247 8.764 -6.089 1.00 91.44 268 ASP A O 1
ATOM 1962 N N . GLY A 1 269 ? 0.358 6.647 -6.431 1.00 95.31 269 GLY A N 1
ATOM 1963 C CA . GLY A 1 269 ? -0.515 6.151 -5.366 1.00 95.31 269 GLY A CA 1
ATOM 1964 C C . GLY A 1 269 ? 0.012 6.595 -4.001 1.00 95.31 269 GLY A C 1
ATOM 1965 O O . GLY A 1 269 ? -0.679 7.260 -3.230 1.00 95.31 269 GLY A O 1
ATOM 1966 N N . ILE A 1 270 ? 1.272 6.270 -3.725 1.00 97.12 270 ILE A N 1
ATOM 1967 C CA . ILE A 1 270 ? 1.967 6.653 -2.495 1.00 97.12 270 ILE A CA 1
ATOM 1968 C C . ILE A 1 270 ? 3.330 7.219 -2.871 1.00 97.12 270 ILE A C 1
ATOM 1970 O O . ILE A 1 270 ? 4.126 6.523 -3.504 1.00 97.12 270 ILE A O 1
ATOM 1974 N N . ARG A 1 271 ? 3.606 8.454 -2.452 1.00 94.50 271 ARG A N 1
ATOM 1975 C CA . ARG A 1 271 ? 4.901 9.110 -2.625 1.00 94.50 271 ARG A CA 1
ATOM 1976 C C . ARG A 1 271 ? 5.594 9.274 -1.279 1.00 94.50 271 ARG A C 1
ATOM 1978 O O . ARG A 1 271 ? 5.009 9.807 -0.340 1.00 94.50 271 ARG A O 1
ATOM 1985 N N . PHE A 1 272 ? 6.844 8.842 -1.216 1.00 93.19 272 PHE A N 1
ATOM 1986 C CA . PHE A 1 272 ? 7.743 9.037 -0.091 1.00 93.19 272 PHE A CA 1
ATOM 1987 C C . PHE A 1 272 ? 8.815 10.059 -0.463 1.00 93.19 272 PHE A C 1
ATOM 1989 O O . PHE A 1 272 ? 9.412 9.976 -1.539 1.00 93.19 272 PHE A O 1
ATOM 1996 N N . GLY A 1 273 ? 9.024 11.016 0.435 1.00 90.62 273 GLY A N 1
ATOM 1997 C CA . GLY A 1 273 ? 10.157 11.926 0.436 1.00 90.62 273 GLY A CA 1
ATOM 1998 C C . GLY A 1 273 ? 11.424 11.262 0.970 1.00 90.62 273 GLY A C 1
ATOM 1999 O O . GLY A 1 273 ? 11.483 10.046 1.153 1.00 90.62 273 GLY A O 1
ATOM 2000 N N . ASP A 1 274 ? 12.431 12.076 1.244 1.00 87.50 274 ASP A N 1
ATOM 2001 C CA . ASP A 1 274 ? 13.810 11.638 1.450 1.00 87.50 274 ASP A CA 1
ATOM 2002 C C . ASP A 1 274 ? 13.979 10.890 2.783 1.00 87.50 274 ASP A C 1
ATOM 2004 O O . ASP A 1 274 ? 13.341 11.216 3.783 1.00 87.50 274 ASP A O 1
ATOM 2008 N N . ASN A 1 275 ? 14.902 9.926 2.861 1.00 86.50 275 ASN A N 1
ATOM 2009 C CA . ASN A 1 275 ? 15.332 9.299 4.128 1.00 86.50 275 ASN A CA 1
ATOM 2010 C C . ASN A 1 275 ? 14.218 8.636 4.970 1.00 86.50 275 ASN A C 1
ATOM 2012 O O . ASN A 1 275 ? 14.343 8.529 6.195 1.00 86.50 275 ASN A O 1
ATOM 2016 N N . VAL A 1 276 ? 13.135 8.182 4.337 1.00 89.56 276 VAL A N 1
ATOM 2017 C CA . VAL A 1 276 ? 12.035 7.493 5.025 1.00 89.56 276 VAL A CA 1
ATOM 2018 C C . VAL A 1 276 ? 12.410 6.048 5.378 1.00 89.56 276 VAL A C 1
ATOM 2020 O O . VAL A 1 276 ? 12.941 5.308 4.550 1.00 89.56 276 VAL A O 1
ATOM 2023 N N . GLN A 1 277 ? 12.113 5.612 6.607 1.00 87.75 277 GLN A N 1
ATOM 2024 C CA . GLN A 1 277 ? 12.522 4.293 7.116 1.00 87.75 277 GLN A CA 1
ATOM 2025 C C . GLN A 1 277 ? 11.416 3.580 7.905 1.00 87.75 277 GLN A C 1
ATOM 2027 O O . GLN A 1 277 ? 10.464 4.193 8.374 1.00 87.75 277 GLN A O 1
ATOM 2032 N N . ASN A 1 278 ? 11.558 2.270 8.119 1.00 83.50 278 ASN A N 1
ATOM 2033 C CA . ASN A 1 278 ? 10.620 1.466 8.918 1.00 83.50 278 ASN A CA 1
ATOM 2034 C C . ASN A 1 278 ? 9.172 1.586 8.418 1.00 83.50 278 ASN A C 1
ATOM 2036 O O . ASN A 1 278 ? 8.255 1.879 9.185 1.00 83.50 278 ASN A O 1
ATOM 2040 N N . VAL A 1 279 ? 8.972 1.404 7.117 1.00 92.56 279 VAL A N 1
ATOM 2041 C CA . VAL A 1 279 ? 7.657 1.528 6.482 1.00 92.56 279 VAL A CA 1
ATOM 2042 C C . VAL A 1 279 ? 7.057 0.154 6.268 1.00 92.56 279 VAL A C 1
ATOM 2044 O O . VAL A 1 279 ? 7.735 -0.748 5.782 1.00 92.56 279 VAL A O 1
ATOM 2047 N N . ARG A 1 280 ? 5.768 0.012 6.565 1.00 89.81 280 ARG A N 1
ATOM 2048 C CA . ARG A 1 280 ? 4.990 -1.182 6.261 1.00 89.81 280 ARG A CA 1
ATOM 2049 C C . ARG A 1 280 ? 3.763 -0.830 5.429 1.00 89.81 280 ARG A C 1
ATOM 2051 O O . ARG A 1 280 ? 2.889 -0.093 5.875 1.00 89.81 280 ARG A O 1
ATOM 2058 N N . ILE A 1 281 ? 3.694 -1.381 4.229 1.00 95.38 281 ILE A N 1
ATOM 2059 C CA . ILE A 1 281 ? 2.562 -1.272 3.314 1.00 95.38 281 ILE A CA 1
ATOM 2060 C C . ILE A 1 281 ? 2.006 -2.675 3.148 1.00 95.38 281 ILE A C 1
ATOM 2062 O O . ILE A 1 281 ? 2.746 -3.569 2.736 1.00 95.38 281 ILE A O 1
ATOM 2066 N N . ARG A 1 282 ? 0.735 -2.889 3.490 1.00 84.50 282 ARG A N 1
ATOM 2067 C CA . ARG A 1 282 ? 0.146 -4.223 3.365 1.00 84.50 282 ARG A CA 1
ATOM 2068 C C . ARG A 1 282 ? -1.332 -4.234 3.041 1.00 84.50 282 ARG A C 1
ATOM 2070 O O . ARG A 1 282 ? -2.059 -3.332 3.441 1.00 84.50 282 ARG A O 1
ATOM 2077 N N . ASP A 1 283 ? -1.783 -5.289 2.376 1.00 82.00 283 ASP A N 1
ATOM 2078 C CA . ASP A 1 283 ? -3.209 -5.521 2.119 1.00 82.00 283 ASP A CA 1
ATOM 2079 C C . ASP A 1 283 ? -3.874 -4.329 1.400 1.00 82.00 283 ASP A C 1
ATOM 2081 O O . ASP A 1 283 ? -4.999 -3.934 1.716 1.00 82.00 283 ASP A O 1
ATOM 2085 N N . LEU A 1 284 ? -3.138 -3.689 0.484 1.00 88.12 284 LEU A N 1
ATOM 2086 C CA . LEU A 1 284 ? -3.631 -2.546 -0.282 1.00 88.12 284 LEU A CA 1
ATOM 2087 C C . LEU A 1 284 ? -4.028 -2.950 -1.700 1.00 88.12 284 LEU A C 1
ATOM 2089 O O . LEU A 1 284 ? -3.451 -3.855 -2.302 1.00 88.12 284 LEU A O 1
ATOM 2093 N N . TRP A 1 285 ? -4.968 -2.189 -2.256 1.00 90.69 285 TRP A N 1
ATOM 2094 C CA . TRP A 1 285 ? -5.267 -2.178 -3.686 1.00 90.69 285 TRP A CA 1
ATOM 2095 C C . TRP A 1 285 ? -4.981 -0.791 -4.234 1.00 90.69 285 TRP A C 1
ATOM 2097 O O . TRP A 1 285 ? -5.690 0.159 -3.906 1.00 90.69 285 TRP A O 1
ATOM 2107 N N . ILE A 1 286 ? -3.959 -0.672 -5.069 1.00 94.88 286 ILE A N 1
ATOM 2108 C CA . ILE A 1 286 ? -3.522 0.590 -5.659 1.00 94.88 286 ILE A CA 1
ATOM 2109 C C . ILE A 1 286 ? -3.847 0.551 -7.143 1.00 94.88 286 ILE A C 1
ATOM 2111 O O . ILE A 1 286 ? -3.325 -0.290 -7.874 1.00 94.88 286 ILE A O 1
ATOM 2115 N N . VAL A 1 287 ? -4.734 1.440 -7.588 1.00 92.25 287 VAL A N 1
ATOM 2116 C CA . VAL A 1 287 ? -5.255 1.407 -8.954 1.00 92.25 287 VAL A CA 1
ATOM 2117 C C . VAL A 1 287 ? -5.229 2.756 -9.649 1.00 92.25 287 VAL A C 1
ATOM 2119 O O . VAL A 1 287 ? -5.415 3.793 -9.015 1.00 92.25 287 VAL A O 1
ATOM 2122 N N . ASN A 1 288 ? -5.085 2.724 -10.975 1.00 89.81 288 ASN A N 1
ATOM 2123 C CA . ASN A 1 288 ? -5.180 3.894 -11.852 1.00 89.81 288 ASN A CA 1
ATOM 2124 C C . ASN A 1 288 ? -4.281 5.053 -11.390 1.00 89.81 288 ASN A C 1
ATOM 2126 O O . ASN A 1 288 ? -4.744 6.184 -11.249 1.00 89.81 288 ASN A O 1
ATOM 2130 N N . CYS A 1 289 ? -3.007 4.777 -11.134 1.00 89.38 289 CYS A N 1
ATOM 2131 C CA . CYS A 1 289 ? -2.018 5.812 -10.832 1.00 89.38 289 CYS A CA 1
ATOM 2132 C C . CYS A 1 289 ? -1.387 6.292 -12.137 1.00 89.38 289 CYS A C 1
ATOM 2134 O O . CYS A 1 289 ? -0.944 5.473 -12.9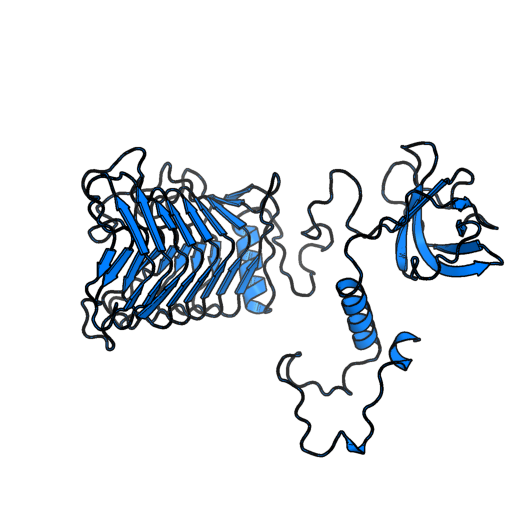37 1.00 89.38 289 CYS A O 1
ATOM 2136 N N . TRP A 1 290 ? -1.322 7.596 -12.386 1.00 87.06 290 TRP A N 1
ATOM 2137 C CA . TRP A 1 290 ? -0.637 8.079 -13.586 1.00 87.06 290 TRP A CA 1
ATOM 2138 C C . TRP A 1 290 ? 0.884 7.955 -13.479 1.00 87.06 290 TRP A C 1
ATOM 2140 O O . TRP A 1 290 ? 1.544 7.651 -14.467 1.00 87.06 290 TRP A O 1
ATOM 2150 N N . GLY A 1 291 ? 1.431 8.155 -12.282 1.00 86.62 291 GLY A N 1
ATOM 2151 C CA . GLY A 1 291 ? 2.846 7.960 -11.995 1.00 86.62 291 GLY A CA 1
ATOM 2152 C C . GLY A 1 291 ? 3.136 6.517 -11.595 1.00 86.62 291 GLY A C 1
ATOM 2153 O O . GLY A 1 291 ? 2.831 5.561 -12.317 1.00 86.62 291 GLY A O 1
ATOM 2154 N N . ASN A 1 292 ? 3.735 6.365 -10.422 1.00 89.69 292 ASN A N 1
ATOM 2155 C CA . ASN A 1 292 ? 4.058 5.083 -9.821 1.00 89.69 292 ASN A CA 1
ATOM 2156 C C . ASN A 1 292 ? 2.933 4.589 -8.900 1.00 89.69 292 ASN A C 1
ATOM 2158 O O . ASN A 1 292 ? 2.164 5.374 -8.347 1.00 89.69 292 ASN A O 1
ATOM 2162 N N . GLY A 1 293 ? 2.840 3.278 -8.678 1.00 93.88 293 GLY A N 1
ATOM 2163 C CA . GLY A 1 293 ? 1.967 2.757 -7.619 1.00 93.88 293 GLY A CA 1
ATOM 2164 C C . GLY A 1 293 ? 2.487 3.177 -6.240 1.00 93.88 293 GLY A C 1
ATOM 2165 O O . GLY A 1 293 ? 1.792 3.835 -5.466 1.00 93.88 293 GLY A O 1
ATOM 2166 N N . ILE A 1 294 ? 3.749 2.838 -5.975 1.00 96.44 294 ILE A N 1
ATOM 2167 C CA . ILE A 1 294 ? 4.496 3.184 -4.763 1.00 96.44 294 ILE A CA 1
ATOM 2168 C C . ILE A 1 294 ? 5.840 3.779 -5.190 1.00 96.44 294 ILE A C 1
ATOM 2170 O O . ILE A 1 294 ? 6.582 3.130 -5.928 1.00 96.44 294 ILE A O 1
ATOM 2174 N N . SER A 1 295 ? 6.153 4.988 -4.721 1.00 92.75 295 SER A N 1
ATOM 2175 C CA . SER A 1 295 ? 7.353 5.736 -5.104 1.00 92.75 295 SER A CA 1
ATOM 2176 C C . SER A 1 295 ? 8.175 6.155 -3.891 1.00 92.75 295 SER A C 1
ATOM 2178 O O . SER A 1 295 ? 7.735 6.983 -3.100 1.00 92.75 295 SER A O 1
ATOM 2180 N N . PHE A 1 296 ? 9.385 5.621 -3.779 1.00 89.75 296 PHE A N 1
ATOM 2181 C CA . PHE A 1 296 ? 10.465 6.139 -2.943 1.00 89.75 296 PHE A CA 1
ATOM 2182 C C . PHE A 1 296 ? 11.432 6.862 -3.876 1.00 89.75 296 PHE A C 1
ATOM 2184 O O . PHE A 1 296 ? 12.340 6.259 -4.452 1.00 89.75 296 PHE A O 1
ATOM 2191 N N . SER A 1 297 ? 11.125 8.134 -4.111 1.00 75.19 297 SER A N 1
ATOM 2192 C CA . SER A 1 297 ? 11.739 8.969 -5.146 1.00 75.19 297 SER A CA 1
ATOM 2193 C C . SER A 1 297 ? 11.994 10.366 -4.604 1.00 75.19 297 SER A C 1
ATOM 2195 O O . SER A 1 297 ? 11.537 11.361 -5.178 1.00 75.19 297 SER A O 1
ATOM 2197 N N . GLY A 1 298 ? 12.643 10.412 -3.449 1.00 68.50 298 GLY A N 1
ATOM 2198 C CA . GLY A 1 298 ? 13.173 11.631 -2.888 1.00 68.50 298 GLY A CA 1
ATOM 2199 C C . GLY A 1 298 ? 13.982 12.452 -3.895 1.00 68.50 298 GLY A C 1
ATOM 2200 O O . GLY A 1 298 ? 14.330 11.999 -4.991 1.00 68.50 298 GLY A O 1
ATOM 2201 N N . THR A 1 299 ? 14.199 13.716 -3.559 1.00 64.25 299 THR A N 1
ATOM 2202 C CA . THR A 1 299 ? 14.884 14.673 -4.434 1.00 64.25 299 THR A CA 1
ATOM 2203 C C . THR A 1 299 ? 16.152 15.240 -3.809 1.00 64.25 299 THR A C 1
ATOM 2205 O O . THR A 1 299 ? 16.650 16.257 -4.308 1.00 64.25 299 THR A O 1
ATOM 2208 N N . ASP A 1 300 ? 16.691 14.631 -2.745 1.00 58.72 300 ASP A N 1
ATOM 2209 C CA . ASP A 1 300 ? 17.872 15.178 -2.081 1.00 58.72 300 ASP A CA 1
ATOM 2210 C C . ASP A 1 300 ? 19.085 15.099 -3.016 1.00 58.72 300 ASP A C 1
ATOM 2212 O O . ASP A 1 300 ? 19.731 14.076 -3.240 1.00 58.72 300 ASP A O 1
ATOM 2216 N N . THR A 1 301 ? 19.413 16.249 -3.590 1.00 53.12 301 THR A N 1
ATOM 2217 C CA . THR A 1 301 ? 20.538 16.414 -4.513 1.00 53.12 301 THR A CA 1
ATOM 2218 C C . THR A 1 301 ? 21.914 16.356 -3.830 1.00 53.12 301 THR A C 1
ATOM 2220 O O . THR A 1 301 ? 22.927 16.408 -4.532 1.00 53.12 301 THR A O 1
ATOM 2223 N N . GLY A 1 302 ? 21.986 16.281 -2.491 1.00 48.62 302 GLY A N 1
ATOM 2224 C CA . GLY A 1 302 ? 23.227 16.498 -1.733 1.00 48.62 302 GLY A CA 1
ATOM 2225 C C . GLY A 1 302 ? 23.784 15.313 -0.941 1.00 48.62 302 GLY A C 1
ATOM 2226 O O . GLY A 1 302 ? 24.977 15.312 -0.624 1.00 48.62 302 GLY A O 1
ATOM 2227 N N . GLY A 1 303 ? 22.978 14.302 -0.625 1.00 54.31 303 GLY A N 1
ATOM 2228 C CA . GLY A 1 303 ? 23.410 13.166 0.182 1.00 54.31 303 GLY A CA 1
ATOM 2229 C C . GLY A 1 303 ? 22.486 11.988 -0.045 1.00 54.31 303 GLY A C 1
ATOM 2230 O O . GLY A 1 303 ? 21.288 12.130 0.137 1.00 54.31 303 GLY A O 1
ATOM 2231 N N . GLY A 1 304 ? 23.056 10.854 -0.460 1.00 64.25 304 GLY A N 1
ATOM 2232 C CA . GLY A 1 304 ? 22.307 9.641 -0.767 1.00 64.25 304 GLY A CA 1
ATOM 2233 C C . GLY A 1 304 ? 21.218 9.353 0.254 1.00 64.25 304 GLY A C 1
ATOM 2234 O O . GLY A 1 304 ? 21.508 9.141 1.432 1.00 64.25 304 GLY A O 1
ATOM 2235 N N . GLU A 1 305 ? 19.984 9.354 -0.216 1.00 72.75 305 GLU A N 1
ATOM 2236 C CA . GLU A 1 305 ? 18.798 9.043 0.547 1.00 72.75 305 GLU A CA 1
ATOM 2237 C C . GLU A 1 305 ? 18.919 7.623 1.089 1.00 72.75 305 GLU A C 1
ATOM 2239 O O . GLU A 1 305 ? 19.439 6.698 0.454 1.00 72.75 305 GLU A O 1
ATOM 2244 N N . HIS A 1 306 ? 18.452 7.439 2.314 1.00 80.69 306 HIS A N 1
ATOM 2245 C CA . HIS A 1 306 ? 18.510 6.148 2.970 1.00 80.69 306 HIS A CA 1
ATOM 2246 C C . HIS A 1 306 ? 17.108 5.609 3.222 1.00 80.69 306 HIS A C 1
ATOM 2248 O O . HIS A 1 306 ? 16.521 5.856 4.280 1.00 80.69 306 HIS A O 1
ATOM 2254 N N . TYR A 1 307 ? 16.598 4.831 2.263 1.00 86.56 307 TYR A N 1
ATOM 2255 C CA . TYR A 1 307 ? 15.405 4.013 2.458 1.00 86.56 307 TYR A CA 1
ATOM 2256 C C . TYR A 1 307 ? 15.796 2.670 3.056 1.00 86.56 307 TYR A C 1
ATOM 2258 O O . TYR A 1 307 ? 16.510 1.878 2.436 1.00 86.56 307 TYR A O 1
ATOM 2266 N N . ALA A 1 308 ? 15.329 2.400 4.273 1.00 83.56 308 ALA A N 1
ATOM 2267 C CA . ALA A 1 308 ? 15.644 1.147 4.936 1.00 83.56 308 ALA A CA 1
ATOM 2268 C C . ALA A 1 308 ? 14.509 0.599 5.781 1.00 83.56 308 ALA A C 1
ATOM 2270 O O . ALA A 1 308 ? 13.715 1.356 6.341 1.00 83.56 308 ALA A O 1
ATOM 2271 N N . TYR A 1 309 ? 14.492 -0.730 5.917 1.00 83.38 309 TYR A N 1
ATOM 2272 C CA . TYR A 1 309 ? 13.458 -1.451 6.660 1.00 83.38 309 TYR A CA 1
ATOM 2273 C C . TYR A 1 309 ? 12.080 -1.171 6.059 1.00 83.38 309 TYR A C 1
ATOM 2275 O O . TYR A 1 309 ? 11.203 -0.588 6.692 1.00 83.38 309 TYR A O 1
ATOM 2283 N N . ILE A 1 310 ? 11.935 -1.520 4.785 1.00 91.19 310 ILE A N 1
ATOM 2284 C CA . ILE A 1 310 ? 10.715 -1.281 4.018 1.00 91.19 310 ILE A CA 1
ATOM 2285 C C . ILE A 1 310 ? 10.061 -2.630 3.749 1.00 91.19 310 ILE A C 1
ATOM 2287 O O . ILE A 1 310 ? 10.706 -3.519 3.199 1.00 91.19 310 ILE A O 1
ATOM 2291 N N . TRP A 1 311 ? 8.794 -2.771 4.123 1.00 91.25 311 TRP A N 1
ATOM 2292 C CA . TRP A 1 311 ? 7.977 -3.956 3.881 1.00 91.25 311 TRP A CA 1
ATOM 2293 C C . TRP A 1 311 ? 6.798 -3.592 2.986 1.00 91.25 311 TRP A C 1
ATOM 2295 O O . TRP A 1 311 ? 6.011 -2.711 3.331 1.00 91.25 311 TRP A O 1
ATOM 2305 N N . ILE A 1 312 ? 6.680 -4.277 1.851 1.00 94.94 312 ILE A N 1
ATOM 2306 C CA . ILE A 1 312 ? 5.536 -4.191 0.940 1.00 94.94 312 ILE A CA 1
ATOM 2307 C C . ILE A 1 312 ? 4.979 -5.604 0.780 1.00 94.94 312 ILE A C 1
ATOM 2309 O O . ILE A 1 312 ? 5.625 -6.464 0.184 1.00 94.94 312 ILE A O 1
ATOM 2313 N N . GLU A 1 313 ? 3.804 -5.852 1.348 1.00 89.56 313 GLU A N 1
ATOM 2314 C CA . GLU A 1 313 ? 3.269 -7.201 1.545 1.00 89.56 313 GLU A CA 1
ATOM 2315 C C . GLU A 1 313 ? 1.835 -7.305 1.012 1.00 89.56 313 GLU A C 1
ATOM 2317 O O . GLU A 1 313 ? 1.048 -6.377 1.185 1.00 89.56 313 GLU A O 1
ATOM 2322 N N . SER A 1 314 ? 1.451 -8.428 0.394 1.00 85.38 314 SER A N 1
ATOM 2323 C CA . SER A 1 314 ? 0.036 -8.734 0.076 1.00 85.38 314 SER A CA 1
ATOM 2324 C C . SER A 1 314 ? -0.716 -7.582 -0.618 1.00 85.38 314 SER A C 1
ATOM 2326 O O . SER A 1 314 ? -1.864 -7.283 -0.301 1.00 85.38 314 SER A O 1
ATOM 2328 N N . THR A 1 315 ? -0.037 -6.868 -1.515 1.00 86.12 315 THR A N 1
ATOM 2329 C CA . THR A 1 315 ? -0.542 -5.638 -2.140 1.00 86.12 315 THR A CA 1
ATOM 2330 C C . THR A 1 315 ? -0.726 -5.855 -3.636 1.00 86.12 315 THR A C 1
ATOM 2332 O O . THR A 1 315 ? 0.154 -6.401 -4.301 1.00 86.12 315 THR A O 1
ATOM 2335 N N . ASP A 1 316 ? -1.867 -5.416 -4.162 1.00 89.19 316 ASP A N 1
ATOM 2336 C CA . ASP A 1 316 ? -2.185 -5.448 -5.589 1.00 89.19 316 ASP A CA 1
ATOM 2337 C C . ASP A 1 316 ? -2.034 -4.044 -6.182 1.00 89.19 316 ASP A C 1
ATOM 2339 O O . ASP A 1 316 ? -2.641 -3.081 -5.705 1.00 89.19 316 ASP A O 1
ATOM 2343 N N . ILE A 1 317 ? -1.208 -3.929 -7.217 1.00 93.19 317 ILE A N 1
ATOM 2344 C CA . ILE A 1 317 ? -1.011 -2.712 -7.994 1.00 93.19 317 ILE A CA 1
ATOM 2345 C C . ILE A 1 317 ? -1.510 -2.979 -9.410 1.00 93.19 317 ILE A C 1
ATOM 2347 O O . ILE A 1 317 ? -0.902 -3.727 -10.180 1.00 93.19 317 ILE A O 1
ATOM 2351 N N . HIS A 1 318 ? -2.604 -2.324 -9.779 1.00 90.31 318 HIS A N 1
ATOM 2352 C CA . HIS A 1 318 ? -3.220 -2.487 -11.085 1.00 90.31 318 HIS A CA 1
ATOM 2353 C C . HIS A 1 318 ? -3.299 -1.159 -11.820 1.00 90.31 318 HIS A C 1
ATOM 2355 O O . HIS A 1 318 ? -3.967 -0.227 -11.379 1.00 90.31 318 HIS A O 1
ATOM 2361 N N . ARG A 1 319 ? -2.687 -1.107 -12.999 1.00 86.19 319 ARG A N 1
ATOM 2362 C CA . ARG A 1 319 ? -2.691 0.060 -13.876 1.00 86.19 319 ARG A CA 1
ATOM 2363 C C . ARG A 1 319 ? -1.980 1.262 -13.259 1.00 86.19 319 ARG A C 1
ATOM 2365 O O . ARG A 1 319 ? -2.596 2.138 -12.649 1.00 86.19 319 ARG A O 1
ATOM 2372 N N . CYS A 1 320 ? -0.668 1.301 -13.461 1.00 85.06 320 CYS A N 1
ATOM 2373 C CA . CYS A 1 320 ? 0.153 2.476 -13.195 1.00 85.06 320 CYS A CA 1
ATOM 2374 C C . CYS A 1 320 ? 0.798 2.981 -14.489 1.00 85.06 320 CYS A C 1
ATOM 2376 O O . CYS A 1 320 ? 1.107 2.199 -15.390 1.00 85.06 320 CYS A O 1
ATOM 2378 N N . GLY A 1 321 ? 0.990 4.291 -14.612 1.00 80.62 321 GLY A N 1
ATOM 2379 C CA . GLY A 1 321 ? 1.519 4.868 -15.840 1.00 80.62 321 GLY A CA 1
ATOM 2380 C C . GLY A 1 321 ? 3.024 4.708 -16.007 1.00 80.62 321 GLY A C 1
ATOM 2381 O O . GLY A 1 321 ? 3.465 4.617 -17.147 1.00 80.62 321 GLY A O 1
ATOM 2382 N N . ASN A 1 322 ? 3.778 4.579 -14.912 1.00 82.00 322 ASN A N 1
ATOM 2383 C CA . ASN A 1 322 ? 5.225 4.368 -14.925 1.00 82.00 322 ASN A CA 1
ATOM 2384 C C . ASN A 1 322 ? 5.594 3.020 -14.291 1.00 82.00 322 ASN A C 1
ATOM 2386 O O . ASN A 1 322 ? 5.542 1.992 -14.966 1.00 82.00 322 ASN A O 1
ATOM 2390 N N . THR A 1 323 ? 5.965 3.011 -13.009 1.00 88.50 323 THR A N 1
ATOM 2391 C CA . THR A 1 323 ? 6.462 1.818 -12.318 1.00 88.50 323 THR A CA 1
ATOM 2392 C C . THR A 1 323 ? 5.516 1.381 -11.202 1.00 88.50 323 THR A C 1
ATOM 2394 O O . THR A 1 323 ? 4.940 2.206 -10.499 1.00 88.50 323 THR A O 1
ATOM 2397 N N . GLY A 1 324 ? 5.318 0.075 -11.014 1.00 92.81 324 GLY A N 1
ATOM 2398 C CA . GLY A 1 324 ? 4.493 -0.431 -9.909 1.00 92.81 324 GLY A CA 1
ATOM 2399 C C . GLY A 1 324 ? 5.095 -0.068 -8.550 1.00 92.81 324 GLY A C 1
ATOM 2400 O O . GLY A 1 324 ? 4.506 0.704 -7.796 1.00 92.81 324 GLY A O 1
ATOM 2401 N N . ILE A 1 325 ? 6.299 -0.576 -8.281 1.00 94.75 325 ILE A N 1
ATOM 2402 C CA . ILE A 1 325 ? 7.111 -0.227 -7.108 1.00 94.75 325 ILE A CA 1
ATOM 2403 C C . ILE A 1 325 ? 8.419 0.391 -7.583 1.00 94.75 325 ILE A C 1
ATOM 2405 O O . ILE A 1 325 ? 9.227 -0.284 -8.222 1.00 94.75 325 ILE A O 1
ATOM 2409 N N . TYR A 1 326 ? 8.620 1.663 -7.265 1.00 90.75 326 TYR A N 1
ATOM 2410 C CA . TYR A 1 326 ? 9.793 2.437 -7.636 1.00 90.75 326 TYR A CA 1
ATOM 2411 C C . TYR A 1 326 ? 10.568 2.812 -6.378 1.00 90.75 326 TYR A C 1
ATOM 2413 O O . TYR A 1 326 ? 10.114 3.635 -5.589 1.00 90.75 326 TYR A O 1
ATOM 2421 N N . ILE A 1 327 ? 11.718 2.180 -6.166 1.00 88.62 327 ILE A N 1
ATOM 2422 C CA . ILE A 1 327 ? 12.636 2.509 -5.073 1.00 88.62 327 ILE A CA 1
ATOM 2423 C C . ILE A 1 327 ? 13.992 2.758 -5.699 1.00 88.62 327 ILE A C 1
ATOM 2425 O O . ILE A 1 327 ? 14.825 1.856 -5.803 1.00 88.62 327 ILE A O 1
ATOM 2429 N N . THR A 1 328 ? 14.201 3.978 -6.173 1.00 75.94 328 THR A N 1
ATOM 2430 C CA . THR A 1 328 ? 15.460 4.330 -6.815 1.00 75.94 328 THR A CA 1
ATOM 2431 C C . THR A 1 328 ? 15.917 5.675 -6.291 1.00 75.94 328 THR A C 1
ATOM 2433 O O . THR A 1 328 ? 15.347 6.704 -6.637 1.00 75.94 328 THR A O 1
ATOM 2436 N N . ASP A 1 329 ? 16.982 5.654 -5.502 1.00 69.75 329 ASP A N 1
ATOM 2437 C CA . ASP A 1 329 ? 17.849 6.815 -5.388 1.00 69.75 329 ASP A CA 1
ATOM 2438 C C . ASP A 1 329 ? 19.199 6.431 -6.009 1.00 69.75 329 ASP A C 1
ATOM 2440 O O . ASP A 1 329 ? 19.852 5.492 -5.533 1.00 69.75 329 ASP A O 1
ATOM 2444 N N . PRO A 1 330 ? 19.635 7.103 -7.089 1.00 54.09 330 PRO A N 1
ATOM 2445 C CA . PRO A 1 330 ? 20.943 6.867 -7.680 1.00 54.09 330 PRO A CA 1
ATOM 2446 C C . PRO A 1 330 ? 22.113 7.153 -6.731 1.00 54.09 330 PRO A C 1
ATOM 2448 O O . PRO A 1 330 ? 23.208 6.681 -7.023 1.00 54.09 330 PRO A O 1
ATOM 2451 N N . ASN A 1 331 ? 21.927 7.870 -5.622 1.00 57.00 331 ASN A N 1
ATOM 2452 C CA . ASN A 1 331 ? 22.983 8.165 -4.650 1.00 57.00 331 ASN A CA 1
ATOM 2453 C C . ASN A 1 331 ? 22.817 7.434 -3.3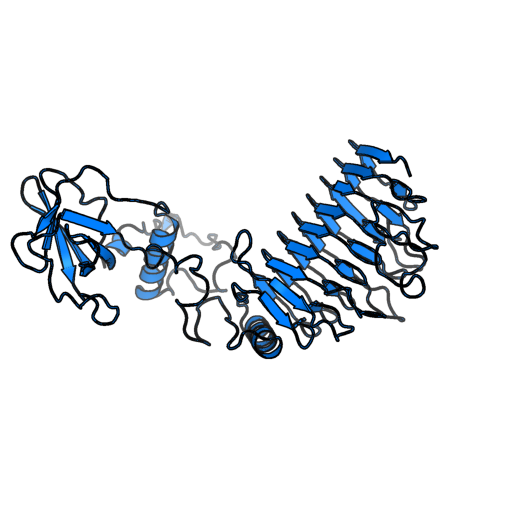08 1.00 57.00 331 ASN A C 1
ATOM 2455 O O . ASN A 1 331 ? 23.751 7.442 -2.502 1.00 57.00 331 ASN A O 1
ATOM 2459 N N . GLY A 1 332 ? 21.671 6.792 -3.087 1.00 64.94 332 GLY A N 1
ATOM 2460 C CA . GLY A 1 332 ? 21.246 6.247 -1.803 1.00 64.94 332 GLY A CA 1
ATOM 2461 C C . GLY A 1 332 ? 21.856 4.902 -1.416 1.00 64.94 332 GLY A C 1
ATOM 2462 O O . GLY A 1 332 ? 22.320 4.128 -2.259 1.00 64.94 332 GLY A O 1
ATOM 2463 N N . THR A 1 333 ? 21.827 4.597 -0.114 1.00 74.12 333 THR A N 1
ATOM 2464 C CA . THR A 1 333 ? 22.277 3.312 0.466 1.00 74.12 333 THR A CA 1
ATOM 2465 C C . THR A 1 333 ? 21.098 2.427 0.855 1.00 74.12 333 THR A C 1
ATOM 2467 O O . THR A 1 333 ? 21.055 1.879 1.956 1.00 74.12 333 THR A O 1
ATOM 2470 N N . ASN A 1 334 ? 20.116 2.320 -0.034 1.00 80.81 334 ASN A N 1
ATOM 2471 C CA . ASN A 1 334 ? 18.875 1.597 0.216 1.00 80.81 334 ASN A CA 1
ATOM 2472 C C . ASN A 1 334 ? 19.130 0.139 0.626 1.00 80.81 334 ASN A C 1
ATOM 2474 O O . ASN A 1 334 ? 19.840 -0.608 -0.059 1.00 80.81 334 ASN A O 1
ATOM 2478 N N . ASP A 1 335 ? 18.544 -0.283 1.743 1.00 80.50 335 ASP A N 1
ATOM 2479 C CA . ASP A 1 335 ? 18.869 -1.561 2.374 1.00 80.50 335 ASP A CA 1
ATOM 2480 C C . ASP A 1 335 ? 17.667 -2.176 3.103 1.00 80.50 335 ASP A C 1
ATOM 2482 O O . ASP A 1 335 ? 16.789 -1.480 3.596 1.00 80.50 335 ASP A O 1
ATOM 2486 N N . ARG A 1 336 ? 17.650 -3.505 3.246 1.00 82.00 336 ARG A N 1
ATOM 2487 C CA . ARG A 1 336 ? 16.626 -4.249 4.005 1.00 82.00 336 ARG A CA 1
ATOM 2488 C C . ARG A 1 336 ? 15.218 -3.929 3.507 1.00 82.00 336 ARG A C 1
ATOM 2490 O O . ARG A 1 336 ? 14.340 -3.530 4.273 1.00 82.00 336 ARG A O 1
ATOM 2497 N N . ILE A 1 337 ? 15.045 -4.087 2.203 1.00 89.25 337 ILE A N 1
ATOM 2498 C CA . ILE A 1 337 ? 13.762 -3.951 1.527 1.00 89.25 337 ILE A CA 1
ATOM 2499 C C . ILE A 1 337 ? 13.174 -5.350 1.339 1.00 89.25 337 ILE A C 1
ATOM 2501 O O . ILE A 1 337 ? 13.860 -6.270 0.894 1.00 89.25 337 ILE A O 1
ATOM 2505 N N . PHE A 1 338 ? 11.908 -5.517 1.690 1.00 88.81 338 PHE A N 1
ATOM 2506 C CA . PHE A 1 338 ? 11.191 -6.782 1.648 1.00 88.81 338 PHE A CA 1
ATOM 2507 C C . PHE A 1 338 ? 9.908 -6.585 0.850 1.00 88.81 338 PHE A C 1
ATOM 2509 O O . PHE A 1 338 ? 9.065 -5.765 1.213 1.00 88.81 338 PHE A O 1
ATOM 2516 N N . ILE A 1 339 ? 9.776 -7.319 -0.251 1.00 93.69 339 ILE A N 1
ATOM 2517 C CA . ILE A 1 339 ? 8.594 -7.296 -1.112 1.00 93.69 339 ILE A CA 1
ATOM 2518 C C . ILE A 1 339 ? 8.063 -8.723 -1.181 1.00 93.69 339 ILE A C 1
ATOM 2520 O O . ILE A 1 339 ? 8.754 -9.599 -1.704 1.00 93.69 339 ILE A O 1
ATOM 2524 N N . SER A 1 340 ? 6.863 -8.968 -0.656 1.00 85.31 340 SER A N 1
ATOM 2525 C CA . SER A 1 340 ? 6.289 -10.314 -0.618 1.00 85.31 340 SER A CA 1
ATOM 2526 C C . SER A 1 340 ? 4.814 -10.373 -0.987 1.00 85.31 340 SER A C 1
ATOM 2528 O O . SER A 1 340 ? 4.028 -9.512 -0.599 1.00 85.31 340 SER A O 1
ATOM 2530 N N . ASP A 1 341 ? 4.426 -11.411 -1.729 1.00 85.19 341 ASP A N 1
ATOM 2531 C CA . ASP A 1 341 ? 3.027 -11.669 -2.107 1.00 85.19 341 ASP A CA 1
ATOM 2532 C C . ASP A 1 341 ? 2.363 -10.473 -2.818 1.00 85.19 341 ASP A C 1
ATOM 2534 O O . ASP A 1 341 ? 1.185 -10.174 -2.637 1.00 85.19 341 ASP A O 1
ATOM 2538 N N . VAL A 1 342 ? 3.151 -9.749 -3.615 1.00 89.06 342 VAL A N 1
ATOM 2539 C CA . VAL A 1 342 ? 2.701 -8.576 -4.370 1.00 89.06 342 VAL A CA 1
ATOM 2540 C C . VAL A 1 342 ? 2.300 -8.980 -5.785 1.00 89.06 342 VAL A C 1
ATOM 2542 O O . VAL A 1 342 ? 3.032 -9.701 -6.469 1.00 89.06 342 VAL A O 1
ATOM 2545 N N . ALA A 1 343 ? 1.170 -8.451 -6.251 1.00 89.50 343 ALA A N 1
ATOM 2546 C CA . ALA A 1 343 ? 0.743 -8.544 -7.640 1.00 89.50 343 ALA A CA 1
ATOM 2547 C C . ALA A 1 343 ? 0.862 -7.175 -8.318 1.00 89.50 343 ALA A C 1
ATOM 2549 O O . ALA A 1 343 ? 0.417 -6.168 -7.778 1.00 89.50 343 ALA A O 1
ATOM 2550 N N . ILE A 1 344 ? 1.463 -7.130 -9.507 1.00 91.75 344 ILE A N 1
ATOM 2551 C CA . ILE A 1 344 ? 1.568 -5.913 -10.317 1.00 91.75 344 ILE A CA 1
ATOM 2552 C C . ILE A 1 344 ? 1.093 -6.225 -11.724 1.00 91.75 344 ILE A C 1
ATOM 2554 O O . ILE A 1 344 ? 1.591 -7.148 -12.365 1.00 91.75 344 ILE A O 1
ATOM 2558 N N . SER A 1 345 ? 0.158 -5.441 -12.239 1.00 89.25 345 SER A N 1
ATOM 2559 C CA . SER A 1 345 ? -0.350 -5.598 -13.597 1.00 89.25 345 SER A CA 1
ATOM 2560 C C . SER A 1 345 ? -0.581 -4.249 -14.262 1.00 89.25 345 SER A C 1
ATOM 2562 O O . SER A 1 345 ? -0.845 -3.249 -13.600 1.00 89.25 345 SER A O 1
ATOM 2564 N N . GLN A 1 346 ? -0.478 -4.228 -15.591 1.00 84.94 346 GLN A N 1
ATOM 2565 C CA . GLN A 1 346 ? -0.695 -3.019 -16.393 1.00 84.94 346 GLN A CA 1
ATOM 2566 C C . GLN A 1 346 ? 0.177 -1.821 -15.993 1.00 84.94 346 GLN A C 1
ATOM 2568 O O . GLN A 1 346 ? -0.290 -0.687 -15.949 1.00 84.94 346 GLN A O 1
ATOM 2573 N N . PHE A 1 347 ? 1.455 -2.056 -15.696 1.00 85.69 347 PHE A N 1
ATOM 2574 C CA . PHE A 1 347 ? 2.397 -0.949 -15.576 1.00 85.69 347 PHE A CA 1
ATOM 2575 C C . PHE A 1 347 ? 2.735 -0.395 -16.961 1.00 85.69 347 PHE A C 1
ATOM 2577 O O . PHE A 1 347 ? 2.773 -1.123 -17.954 1.00 85.69 347 PHE A O 1
ATOM 2584 N N . GLY A 1 348 ? 3.002 0.898 -17.014 1.00 77.69 348 GLY A N 1
ATOM 2585 C CA . GLY A 1 348 ? 3.363 1.578 -18.239 1.00 77.69 348 GLY A CA 1
ATOM 2586 C C . GLY A 1 348 ? 2.201 1.954 -19.167 1.00 77.69 348 GLY A C 1
ATOM 2587 O O . GLY A 1 348 ? 2.404 2.069 -20.374 1.00 77.69 348 GLY A O 1
ATOM 2588 N N . ASP A 1 349 ? 0.980 2.082 -18.635 1.00 69.31 349 ASP A N 1
ATOM 2589 C CA . ASP A 1 349 ? -0.245 2.197 -19.448 1.00 69.31 349 ASP A CA 1
ATOM 2590 C C . ASP A 1 349 ? -0.703 3.647 -19.718 1.00 69.31 349 ASP A C 1
ATOM 2592 O O . ASP A 1 349 ? -1.326 3.914 -20.742 1.00 69.31 349 ASP A O 1
ATOM 2596 N N . THR A 1 350 ? -0.426 4.593 -18.809 1.00 64.50 350 THR A N 1
ATOM 2597 C CA . THR A 1 350 ? -1.045 5.940 -18.818 1.00 64.50 350 THR A CA 1
ATOM 2598 C C . THR A 1 350 ? -0.093 7.133 -18.623 1.00 64.50 350 THR A C 1
ATOM 2600 O O . THR A 1 350 ? -0.567 8.262 -18.706 1.00 64.50 350 THR A O 1
ATOM 2603 N N . GLY A 1 351 ? 1.202 6.921 -18.349 1.00 58.66 351 GLY A N 1
ATOM 2604 C CA . GLY A 1 351 ? 2.164 7.971 -17.955 1.00 58.66 351 GLY A CA 1
ATOM 2605 C C . GLY A 1 351 ? 2.871 8.694 -19.118 1.00 58.66 351 GLY A C 1
ATOM 2606 O O . GLY A 1 351 ? 2.807 8.253 -20.266 1.00 58.66 351 GLY A O 1
ATOM 2607 N N . ASP A 1 352 ? 3.573 9.798 -18.819 1.00 58.66 352 ASP A N 1
ATOM 2608 C CA . ASP A 1 352 ? 4.516 10.469 -19.736 1.00 58.66 352 ASP A CA 1
ATOM 2609 C C . ASP A 1 352 ? 5.942 9.935 -19.524 1.00 58.66 352 ASP A C 1
ATOM 2611 O O . ASP A 1 352 ? 6.503 9.964 -18.428 1.00 58.66 352 ASP A O 1
ATOM 2615 N N . ALA A 1 353 ? 6.566 9.498 -20.613 1.00 44.75 353 ALA A N 1
ATOM 2616 C CA . ALA A 1 353 ? 7.936 9.004 -20.641 1.00 44.75 353 ALA A CA 1
ATOM 2617 C C . ALA A 1 353 ? 8.991 10.031 -20.204 1.00 44.75 353 ALA A C 1
ATOM 2619 O O . ALA A 1 353 ? 10.095 9.640 -19.827 1.00 44.75 353 ALA A O 1
ATOM 2620 N N . ALA A 1 354 ? 8.686 11.330 -20.285 1.00 47.16 354 ALA A N 1
ATOM 2621 C CA . ALA A 1 354 ? 9.601 12.392 -19.884 1.00 47.16 354 ALA A CA 1
ATOM 2622 C C . ALA A 1 354 ? 9.783 12.490 -18.359 1.00 47.16 354 ALA A C 1
ATOM 2624 O O . ALA A 1 354 ? 10.802 13.018 -17.911 1.00 47.16 354 ALA A O 1
ATOM 2625 N N . THR A 1 355 ? 8.827 11.992 -17.564 1.00 48.84 355 THR A N 1
ATOM 2626 C CA . THR A 1 355 ? 8.875 12.054 -16.092 1.00 48.84 355 THR A CA 1
ATOM 2627 C C . THR A 1 355 ? 9.395 10.765 -15.458 1.00 48.84 355 THR A C 1
ATOM 2629 O O . THR A 1 355 ? 9.957 10.811 -14.366 1.00 48.84 355 THR A O 1
ATOM 2632 N N . SER A 1 356 ? 9.288 9.619 -16.140 1.00 47.09 356 SER A N 1
ATOM 2633 C CA . SER A 1 356 ? 9.951 8.385 -15.711 1.00 47.09 356 SER A CA 1
ATOM 2634 C C . SER A 1 356 ? 11.413 8.402 -16.146 1.00 47.09 356 SER A C 1
ATOM 2636 O O . SER A 1 356 ? 11.698 8.482 -17.341 1.00 47.09 356 SER A O 1
ATOM 2638 N N . GLY A 1 357 ? 12.353 8.277 -15.211 1.00 48.66 357 GLY A N 1
ATOM 2639 C CA . GLY A 1 357 ? 13.756 8.013 -15.523 1.00 48.66 357 GLY A CA 1
ATOM 2640 C C . GLY A 1 357 ? 13.900 6.782 -16.431 1.00 48.66 357 GLY A C 1
ATOM 2641 O O . GLY A 1 357 ? 13.914 5.643 -15.983 1.00 48.66 357 GLY A O 1
ATOM 2642 N N . ALA A 1 358 ? 13.988 7.034 -17.732 1.00 51.47 358 ALA A N 1
ATOM 2643 C CA . ALA A 1 358 ? 14.273 6.139 -18.846 1.00 51.47 358 ALA A CA 1
ATOM 2644 C C . ALA A 1 358 ? 13.344 4.943 -19.154 1.00 51.47 358 ALA A C 1
ATOM 2646 O O . ALA A 1 358 ? 13.234 4.667 -20.345 1.00 51.47 358 ALA A O 1
ATOM 2647 N N . GLN A 1 359 ? 12.715 4.199 -18.229 1.00 71.62 359 GLN A N 1
ATOM 2648 C CA . GLN A 1 359 ? 11.967 2.967 -18.596 1.00 71.62 359 GLN A CA 1
ATOM 2649 C C . GLN A 1 359 ? 11.000 2.459 -17.497 1.00 71.62 359 GLN A C 1
ATOM 2651 O O . GLN A 1 359 ? 11.464 2.104 -16.412 1.00 71.62 359 GLN A O 1
ATOM 2656 N N . ALA A 1 360 ? 9.710 2.289 -17.814 1.00 79.38 360 ALA A N 1
ATOM 2657 C CA . ALA A 1 360 ? 8.672 1.724 -16.932 1.00 79.38 360 ALA A CA 1
ATOM 2658 C C . ALA A 1 360 ? 8.933 0.261 -16.516 1.00 79.38 360 ALA A C 1
ATOM 2660 O O . ALA A 1 360 ? 9.315 -0.558 -17.355 1.00 79.38 360 ALA A O 1
ATOM 2661 N N . CYS A 1 361 ? 8.701 -0.082 -15.243 1.00 87.19 361 CYS A N 1
ATOM 2662 C CA . CYS A 1 361 ? 8.892 -1.442 -14.721 1.00 87.19 361 CYS A CA 1
ATOM 2663 C C . CYS A 1 361 ? 7.729 -1.925 -13.849 1.00 87.19 361 CYS A C 1
ATOM 2665 O O . CYS A 1 361 ? 6.978 -1.134 -13.291 1.00 87.19 361 CYS A O 1
ATOM 2667 N N . GLY A 1 362 ? 7.617 -3.235 -13.637 1.00 91.38 362 GLY A N 1
ATOM 2668 C CA . GLY A 1 362 ? 6.778 -3.730 -12.542 1.00 91.38 362 GLY A CA 1
ATOM 2669 C C . GLY A 1 362 ? 7.386 -3.316 -11.201 1.00 91.38 362 GLY A C 1
ATOM 2670 O O . GLY A 1 362 ? 6.782 -2.576 -10.428 1.00 91.38 36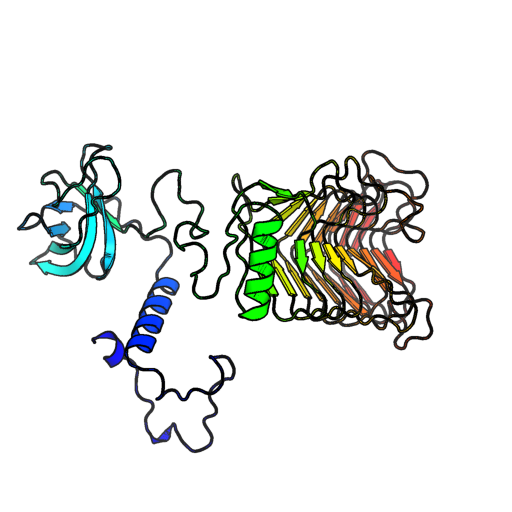2 GLY A O 1
ATOM 2671 N N . ILE A 1 363 ? 8.629 -3.737 -10.977 1.00 93.06 363 ILE A N 1
ATOM 2672 C CA . ILE A 1 363 ? 9.454 -3.356 -9.828 1.00 93.06 363 ILE A CA 1
ATOM 2673 C C . ILE A 1 363 ? 10.763 -2.777 -10.362 1.00 93.06 363 ILE A C 1
ATOM 2675 O O . ILE A 1 363 ? 11.453 -3.455 -11.125 1.00 93.06 363 ILE A O 1
ATOM 2679 N N . ASP A 1 364 ? 11.114 -1.558 -9.959 1.00 89.44 364 ASP A N 1
ATOM 2680 C CA . ASP A 1 364 ? 12.442 -0.983 -10.179 1.00 89.44 364 ASP A CA 1
ATOM 2681 C C . ASP A 1 364 ? 13.080 -0.621 -8.842 1.00 89.44 364 ASP A C 1
ATOM 2683 O O . ASP A 1 364 ? 12.528 0.158 -8.061 1.00 89.44 364 ASP A O 1
ATOM 2687 N N . LEU A 1 365 ? 14.230 -1.226 -8.570 1.00 86.94 365 LEU A N 1
ATOM 2688 C CA . LEU A 1 365 ? 14.863 -1.187 -7.268 1.00 86.94 365 LEU A CA 1
ATOM 2689 C C . LEU A 1 365 ? 16.373 -0.958 -7.389 1.00 86.94 365 LEU A C 1
ATOM 2691 O O . LEU A 1 365 ? 17.111 -1.769 -7.962 1.00 86.94 365 LEU A O 1
ATOM 2695 N N . ALA A 1 366 ? 16.831 0.100 -6.728 1.00 82.25 366 ALA A N 1
ATOM 2696 C CA . ALA A 1 366 ? 18.213 0.305 -6.332 1.00 82.25 366 ALA A CA 1
ATOM 2697 C C . ALA A 1 366 ? 18.315 0.095 -4.818 1.00 82.25 366 ALA A C 1
ATOM 2699 O O . ALA A 1 366 ? 17.838 0.921 -4.049 1.00 82.25 366 ALA A O 1
ATOM 2700 N N . GLY A 1 367 ? 18.909 -1.019 -4.389 1.00 80.69 367 GLY A N 1
ATOM 2701 C CA . GLY A 1 367 ? 19.135 -1.351 -2.974 1.00 80.69 367 GLY A CA 1
ATOM 2702 C C . GLY A 1 367 ? 19.212 -2.856 -2.737 1.00 80.69 367 GLY A C 1
ATOM 2703 O O . GLY A 1 367 ? 18.953 -3.624 -3.661 1.00 80.69 367 GLY A O 1
ATOM 2704 N N . ARG A 1 368 ? 19.577 -3.294 -1.526 1.00 82.44 368 ARG A N 1
ATOM 2705 C CA . ARG A 1 368 ? 19.518 -4.722 -1.161 1.00 82.44 368 ARG A CA 1
ATOM 2706 C C . ARG A 1 368 ? 18.092 -5.101 -0.767 1.00 82.44 368 ARG A C 1
ATOM 2708 O O . ARG A 1 368 ? 17.546 -4.529 0.179 1.00 82.44 368 ARG A O 1
ATOM 2715 N N . ALA A 1 369 ? 17.530 -6.110 -1.433 1.00 87.56 369 ALA A N 1
ATOM 2716 C CA . ALA A 1 369 ? 16.181 -6.581 -1.137 1.00 87.56 369 ALA A CA 1
ATOM 2717 C C . ALA A 1 369 ? 15.998 -8.096 -1.174 1.00 87.56 369 ALA A C 1
ATOM 2719 O O . ALA A 1 369 ? 16.730 -8.819 -1.852 1.00 87.56 369 ALA A O 1
ATOM 2720 N N . GLN A 1 370 ? 14.947 -8.543 -0.495 1.00 89.19 370 GLN A N 1
ATOM 2721 C CA . GLN A 1 370 ? 14.335 -9.851 -0.670 1.00 89.19 370 GLN A CA 1
ATOM 2722 C C . GLN A 1 370 ? 12.968 -9.667 -1.337 1.00 89.19 370 GLN A C 1
ATOM 2724 O O . GLN A 1 370 ? 12.106 -8.957 -0.823 1.00 89.19 370 GLN A O 1
ATOM 2729 N N . ILE A 1 371 ? 12.795 -10.303 -2.490 1.00 91.69 371 ILE A N 1
ATOM 2730 C CA . ILE A 1 371 ? 11.581 -10.284 -3.300 1.00 91.69 371 ILE A CA 1
ATOM 2731 C C . ILE A 1 371 ? 11.081 -11.723 -3.408 1.00 91.69 371 ILE A C 1
ATOM 2733 O O . ILE A 1 371 ? 11.778 -12.579 -3.954 1.00 91.69 371 ILE A O 1
ATOM 2737 N N . GLU A 1 372 ? 9.884 -11.996 -2.901 1.00 86.56 372 GLU A N 1
ATOM 2738 C CA . GLU A 1 372 ? 9.346 -13.354 -2.815 1.00 86.56 372 GLU A CA 1
ATOM 2739 C C . GLU A 1 372 ? 7.854 -13.415 -3.158 1.00 86.56 372 GLU A C 1
ATOM 2741 O O . GLU A 1 372 ? 7.087 -12.531 -2.801 1.00 86.56 372 GLU A O 1
ATOM 2746 N N . GLY A 1 373 ? 7.409 -14.463 -3.853 1.00 81.31 373 GLY A N 1
ATOM 2747 C CA . GLY A 1 373 ? 5.970 -14.684 -4.058 1.00 81.31 373 GLY A CA 1
ATOM 2748 C C . GLY A 1 373 ? 5.306 -13.642 -4.965 1.00 81.31 373 GLY A C 1
ATOM 2749 O O . GLY A 1 373 ? 4.094 -13.461 -4.916 1.00 81.31 373 GLY A O 1
ATOM 2750 N N . VAL A 1 374 ? 6.088 -12.925 -5.778 1.00 83.56 374 VAL A N 1
ATOM 2751 C CA . VAL A 1 374 ? 5.572 -11.819 -6.593 1.00 83.56 374 VAL A CA 1
ATOM 2752 C C . VAL A 1 374 ? 5.034 -12.287 -7.940 1.00 83.56 374 VAL A C 1
ATOM 2754 O O . VAL A 1 374 ? 5.619 -13.141 -8.616 1.00 83.56 374 VAL A O 1
ATOM 2757 N N . VAL A 1 375 ? 3.943 -11.664 -8.377 1.00 89.81 375 VAL A N 1
ATOM 2758 C CA . VAL A 1 375 ? 3.383 -11.836 -9.717 1.00 89.81 375 VAL A CA 1
ATOM 2759 C C . VAL A 1 375 ? 3.462 -10.510 -10.454 1.00 89.81 375 VAL A C 1
ATOM 2761 O O . VAL A 1 375 ? 2.874 -9.523 -10.028 1.00 89.81 375 VAL A O 1
ATOM 2764 N N . VAL A 1 376 ? 4.150 -10.489 -11.591 1.00 90.19 376 VAL A N 1
ATOM 2765 C CA . VAL A 1 376 ? 4.184 -9.325 -12.477 1.00 90.19 376 VAL A CA 1
ATOM 2766 C C . VAL A 1 376 ? 3.568 -9.713 -13.814 1.00 90.19 376 VAL A C 1
ATOM 2768 O O . VAL A 1 376 ? 4.073 -10.587 -14.521 1.00 90.19 376 VAL A O 1
ATOM 2771 N N . TRP A 1 377 ? 2.462 -9.063 -14.161 1.00 90.06 377 TRP A N 1
ATOM 2772 C CA . TRP A 1 377 ? 1.685 -9.320 -15.365 1.00 90.06 377 TRP A CA 1
ATOM 2773 C C . TRP A 1 377 ? 1.777 -8.137 -16.345 1.00 90.06 377 TRP A C 1
ATOM 2775 O O . TRP A 1 377 ? 0.868 -7.293 -16.397 1.00 90.06 377 TRP A O 1
ATOM 2785 N N . PRO A 1 378 ? 2.888 -8.024 -17.104 1.00 83.69 378 PRO A N 1
ATOM 2786 C CA . PRO A 1 378 ? 3.083 -6.948 -18.066 1.00 83.69 378 PRO A CA 1
ATOM 2787 C C . PRO A 1 378 ? 2.085 -7.086 -19.218 1.00 83.69 378 PRO A C 1
ATOM 2789 O O . PRO A 1 378 ? 2.219 -7.915 -20.120 1.00 83.69 378 PRO A O 1
ATOM 2792 N N . THR A 1 379 ? 1.062 -6.248 -19.169 1.00 79.81 379 THR A N 1
ATOM 2793 C CA . THR A 1 379 ? 0.034 -6.077 -20.196 1.00 79.81 379 THR A CA 1
ATOM 2794 C C . THR A 1 379 ? -0.211 -4.591 -20.353 1.00 79.81 379 THR A C 1
ATOM 2796 O O . THR A 1 379 ? 0.129 -3.818 -19.471 1.00 79.81 379 THR A O 1
ATOM 2799 N N . THR A 1 380 ? -0.802 -4.171 -21.458 1.00 69.50 380 THR A N 1
ATOM 2800 C CA . THR A 1 380 ? -1.187 -2.772 -21.643 1.00 69.50 380 THR A CA 1
ATOM 2801 C C . THR A 1 380 ? -2.403 -2.713 -22.546 1.00 69.50 380 THR A C 1
ATOM 2803 O O . THR A 1 380 ? -2.571 -3.555 -23.433 1.00 69.50 380 THR A O 1
ATOM 2806 N N . LEU A 1 381 ? -3.279 -1.749 -22.283 1.00 65.00 381 LEU A N 1
ATOM 2807 C CA . LEU A 1 381 ? -4.417 -1.439 -23.139 1.00 65.00 381 LEU A CA 1
ATOM 2808 C C . LEU A 1 381 ? -4.036 -0.385 -24.187 1.00 65.00 381 LEU A C 1
ATOM 2810 O O . LEU A 1 381 ? -4.702 -0.279 -25.215 1.00 65.00 381 LEU A O 1
ATOM 2814 N N . SER A 1 382 ? -2.979 0.397 -23.951 1.00 63.22 382 SER A N 1
ATOM 2815 C CA . SER A 1 382 ? -2.430 1.383 -24.890 1.00 63.22 382 SER A CA 1
ATOM 2816 C C . SER A 1 382 ? -0.915 1.546 -24.684 1.00 63.22 382 SER A C 1
ATOM 2818 O O . SER A 1 382 ? -0.501 2.408 -23.914 1.00 63.22 382 SER A O 1
ATOM 2820 N N . PRO A 1 383 ? -0.067 0.747 -25.364 1.00 54.62 383 PRO A N 1
ATOM 2821 C CA . PRO A 1 383 ? 1.380 0.827 -25.190 1.00 54.62 383 PRO A CA 1
ATOM 2822 C C . PRO A 1 383 ? 1.884 2.201 -25.633 1.00 54.62 383 PRO A C 1
ATOM 2824 O O . PRO A 1 383 ? 1.738 2.571 -26.801 1.00 54.62 383 PRO A O 1
ATOM 2827 N N . HIS A 1 384 ? 2.515 2.951 -24.734 1.00 56.78 384 HIS A N 1
ATOM 2828 C CA . HIS A 1 384 ? 3.227 4.164 -25.126 1.00 56.78 384 HIS A CA 1
ATOM 2829 C C . HIS A 1 384 ? 4.609 3.802 -25.724 1.00 56.78 384 HIS A C 1
ATOM 2831 O O . HIS A 1 384 ? 5.162 2.722 -25.508 1.00 56.78 384 HIS A O 1
ATOM 2837 N N . ALA A 1 385 ? 5.167 4.677 -26.566 1.00 42.94 385 ALA A N 1
ATOM 2838 C CA . ALA A 1 385 ? 6.227 4.354 -27.538 1.00 42.94 385 ALA A CA 1
ATOM 2839 C C . ALA A 1 385 ? 7.668 4.193 -26.979 1.00 42.94 385 ALA A C 1
ATOM 2841 O O . ALA A 1 385 ? 8.606 3.976 -27.742 1.00 42.94 385 ALA A O 1
ATOM 2842 N N . SER A 1 386 ? 7.869 4.294 -25.666 1.00 50.22 386 SER A N 1
ATOM 2843 C CA . SER A 1 386 ? 9.174 4.365 -24.971 1.00 50.22 386 SER A CA 1
ATOM 2844 C C . SER A 1 386 ? 9.370 3.296 -23.873 1.00 50.22 386 SER A C 1
ATOM 2846 O O . SER A 1 386 ? 10.240 3.432 -23.018 1.00 50.22 386 SER A O 1
ATOM 2848 N N . PHE A 1 387 ? 8.574 2.222 -23.882 1.00 58.19 387 PHE A N 1
ATOM 2849 C CA . PHE A 1 387 ? 8.260 1.401 -22.697 1.00 58.19 387 PHE A CA 1
ATOM 2850 C C . PHE A 1 387 ? 9.064 0.104 -22.514 1.00 58.19 387 PHE A C 1
ATOM 2852 O O . PHE A 1 387 ? 8.671 -0.765 -21.737 1.00 58.19 387 PHE A O 1
ATOM 2859 N N . ALA A 1 388 ? 10.206 -0.049 -23.184 1.00 57.62 388 ALA A N 1
ATOM 2860 C CA . ALA A 1 388 ? 11.022 -1.258 -23.058 1.00 57.62 388 ALA A CA 1
ATOM 2861 C C . ALA A 1 388 ? 11.809 -1.295 -21.731 1.00 57.62 388 ALA A C 1
ATOM 2863 O O . ALA A 1 388 ? 13.022 -1.087 -21.716 1.00 57.62 388 ALA A O 1
ATOM 2864 N N . GLY A 1 389 ? 11.118 -1.504 -20.608 1.00 73.94 389 GLY A N 1
ATOM 2865 C CA . GLY A 1 389 ? 11.732 -1.733 -19.303 1.00 73.94 389 GLY A CA 1
ATOM 2866 C C . GLY A 1 389 ? 11.804 -3.207 -18.919 1.00 73.94 389 GLY A C 1
ATOM 2867 O O . GLY A 1 389 ? 12.000 -4.082 -19.767 1.00 73.94 389 GLY A O 1
ATOM 2868 N N . ALA A 1 390 ? 11.691 -3.497 -17.627 1.00 83.81 390 ALA A N 1
ATOM 2869 C CA . ALA A 1 390 ? 11.701 -4.861 -17.116 1.00 83.81 390 ALA A CA 1
ATOM 2870 C C . ALA A 1 390 ? 10.493 -5.111 -16.215 1.00 83.81 390 ALA A C 1
ATOM 2872 O O . ALA A 1 390 ? 10.035 -4.208 -15.522 1.00 83.81 390 ALA A O 1
ATOM 2873 N N . ALA A 1 391 ? 9.998 -6.344 -16.162 1.00 89.19 391 ALA A N 1
ATOM 2874 C CA . ALA A 1 391 ? 9.023 -6.712 -15.143 1.00 89.19 391 ALA A CA 1
ATOM 2875 C C . ALA A 1 391 ? 9.640 -6.546 -13.742 1.00 89.19 391 ALA A C 1
ATOM 2877 O O . ALA A 1 391 ? 9.002 -5.990 -12.852 1.00 89.19 391 ALA A O 1
ATOM 2878 N N . ILE A 1 392 ? 10.908 -6.941 -13.577 1.00 92.12 392 ILE A N 1
ATOM 2879 C CA . ILE A 1 392 ? 11.711 -6.654 -12.384 1.00 92.12 392 ILE A CA 1
ATOM 2880 C C . ILE A 1 392 ? 13.093 -6.147 -12.817 1.00 92.12 392 ILE A C 1
ATOM 2882 O O . ILE A 1 392 ? 13.823 -6.844 -13.531 1.00 92.12 392 ILE A O 1
ATOM 2886 N N . ARG A 1 393 ? 13.474 -4.948 -12.368 1.00 89.25 393 ARG A N 1
ATOM 2887 C CA . ARG A 1 393 ? 14.807 -4.363 -12.545 1.00 89.25 393 ARG A CA 1
ATOM 2888 C C . ARG A 1 393 ? 15.491 -4.194 -11.194 1.00 89.25 393 ARG A C 1
ATOM 2890 O O . ARG A 1 393 ? 14.987 -3.501 -10.319 1.00 89.25 393 ARG A O 1
ATOM 2897 N N . LEU A 1 394 ? 16.676 -4.785 -11.072 1.00 87.00 394 LEU A N 1
ATOM 2898 C CA . LEU A 1 394 ? 17.591 -4.603 -9.949 1.00 87.00 394 LEU A CA 1
ATOM 2899 C C . LEU A 1 394 ? 18.868 -3.954 -10.472 1.00 87.00 394 LEU A C 1
ATOM 2901 O O . LEU A 1 394 ? 19.525 -4.523 -11.352 1.00 87.00 394 LEU A O 1
ATOM 2905 N N . HIS A 1 395 ? 19.230 -2.778 -9.966 1.00 76.12 395 HIS A N 1
ATOM 2906 C CA . HIS A 1 395 ? 20.381 -2.052 -10.496 1.00 76.12 395 HIS A CA 1
ATOM 2907 C C . HIS A 1 395 ? 21.255 -1.379 -9.439 1.00 76.12 395 HIS A C 1
ATOM 2909 O O . HIS A 1 395 ? 20.803 -1.048 -8.345 1.00 76.12 395 HIS A O 1
ATOM 2915 N N . GLU A 1 396 ? 22.535 -1.205 -9.787 1.00 67.38 396 GLU A N 1
ATOM 2916 C CA . GLU A 1 396 ? 23.470 -0.419 -8.983 1.00 67.38 396 GLU A CA 1
ATOM 2917 C C . GLU A 1 396 ? 23.095 1.060 -9.044 1.00 67.38 396 GLU A C 1
ATOM 2919 O O . GLU A 1 396 ? 22.848 1.601 -10.125 1.00 67.38 396 GLU A O 1
ATOM 2924 N N . SER A 1 397 ? 23.033 1.697 -7.873 1.00 61.38 397 SER A N 1
ATOM 2925 C CA . SER A 1 397 ? 22.899 3.144 -7.760 1.00 61.38 397 SER A CA 1
ATOM 2926 C C . SER A 1 397 ? 24.128 3.786 -8.426 1.00 61.38 397 SER A C 1
ATOM 2928 O O . SER A 1 397 ? 25.259 3.344 -8.230 1.00 61.38 397 SER A O 1
ATOM 2930 N N . GLY A 1 398 ? 23.911 4.759 -9.318 1.00 52.88 398 GLY A N 1
ATOM 2931 C CA . GLY A 1 398 ? 24.977 5.350 -10.142 1.00 52.88 398 GLY A CA 1
ATOM 2932 C C . GLY A 1 398 ? 25.994 6.206 -9.368 1.00 52.88 398 GLY A C 1
ATOM 2933 O O . GLY A 1 398 ? 26.993 6.633 -9.947 1.00 52.88 398 GLY A O 1
ATOM 2934 N N . GLY A 1 399 ? 25.735 6.477 -8.088 1.00 52.59 399 GLY A N 1
ATOM 2935 C CA . GLY A 1 399 ? 26.543 7.285 -7.182 1.00 52.59 399 GLY A CA 1
ATOM 2936 C C . GLY A 1 399 ? 27.548 6.475 -6.357 1.00 52.59 399 GLY A C 1
ATOM 2937 O O . GLY A 1 399 ? 27.465 5.261 -6.213 1.00 52.59 399 GLY A O 1
ATOM 2938 N N . SER A 1 400 ? 28.525 7.167 -5.768 1.00 48.28 400 SER A N 1
ATOM 2939 C CA . SER A 1 400 ? 29.629 6.589 -4.981 1.00 48.28 400 SER A CA 1
ATOM 2940 C C . SER A 1 400 ? 29.231 6.031 -3.598 1.00 48.28 400 SER A C 1
ATOM 2942 O O . SER A 1 400 ? 30.103 5.830 -2.750 1.00 48.28 400 SER A O 1
ATOM 2944 N N . GLY A 1 401 ? 27.936 5.833 -3.336 1.00 48.00 401 GLY A N 1
ATOM 2945 C CA . GLY A 1 401 ? 27.415 5.315 -2.072 1.00 48.00 401 GLY A CA 1
ATOM 2946 C C . GLY A 1 401 ? 27.766 3.837 -1.881 1.00 48.00 401 GLY A C 1
ATOM 2947 O O . GLY A 1 401 ? 27.619 3.025 -2.790 1.00 48.00 401 GLY A O 1
ATOM 2948 N N . SER A 1 402 ? 28.265 3.479 -0.697 1.00 45.97 402 SER A N 1
ATOM 2949 C CA . SER A 1 402 ? 28.544 2.092 -0.315 1.00 45.97 402 SER A CA 1
ATOM 2950 C C . SER A 1 402 ? 27.488 1.609 0.686 1.00 45.97 402 SER A C 1
ATOM 2952 O O . SER A 1 402 ? 27.316 2.272 1.708 1.00 45.97 402 SER A O 1
ATOM 2954 N N . PRO A 1 403 ? 26.873 0.428 0.490 1.00 49.81 403 PRO A N 1
ATOM 2955 C CA . PRO A 1 403 ? 27.058 -0.474 -0.646 1.00 49.81 403 PRO A CA 1
ATOM 2956 C C . PRO A 1 403 ? 26.355 0.058 -1.911 1.00 49.81 403 PRO A C 1
ATOM 2958 O O . PRO A 1 403 ? 25.270 0.622 -1.794 1.00 49.81 403 PRO A O 1
ATOM 2961 N N . PRO A 1 404 ? 26.935 -0.135 -3.112 1.00 51.03 404 PRO A N 1
ATOM 2962 C CA . PRO A 1 404 ? 26.255 0.212 -4.357 1.00 51.03 404 PRO A CA 1
ATOM 2963 C C . PRO A 1 404 ? 24.962 -0.608 -4.471 1.00 51.03 404 PRO A C 1
ATOM 2965 O O . PRO A 1 404 ? 24.949 -1.796 -4.128 1.00 51.03 404 PRO A O 1
ATOM 2968 N N . GLY A 1 405 ? 23.876 0.043 -4.900 1.00 55.59 405 GLY A N 1
ATOM 2969 C CA . GLY A 1 405 ? 22.526 -0.530 -4.937 1.00 55.59 405 GLY A CA 1
ATOM 2970 C C . GLY A 1 405 ? 22.422 -1.855 -5.707 1.00 55.59 405 GLY A C 1
ATOM 2971 O O . GLY A 1 405 ? 23.321 -2.262 -6.436 1.00 55.59 405 GLY A O 1
ATOM 2972 N N . GLY A 1 406 ? 21.334 -2.598 -5.518 1.00 61.25 406 GLY A N 1
ATOM 2973 C CA . GLY A 1 406 ? 21.022 -3.784 -6.325 1.00 61.25 406 GLY A CA 1
ATOM 2974 C C . GLY A 1 406 ? 21.922 -5.002 -6.087 1.00 61.25 406 GLY A C 1
ATOM 2975 O O . GLY A 1 406 ? 21.702 -6.035 -6.713 1.00 61.25 406 GLY A O 1
ATOM 2976 N N . ARG A 1 407 ? 22.916 -4.925 -5.191 1.00 74.50 407 ARG A N 1
ATOM 2977 C CA . ARG A 1 407 ? 23.724 -6.076 -4.763 1.00 74.50 407 ARG A CA 1
ATOM 2978 C C . ARG A 1 407 ? 23.009 -6.929 -3.725 1.00 74.50 407 ARG A C 1
ATOM 2980 O O . ARG A 1 407 ? 22.174 -6.431 -2.975 1.00 74.50 407 ARG A O 1
ATOM 2987 N N . GLN A 1 408 ? 23.396 -8.204 -3.636 1.00 82.75 408 GLN A N 1
ATOM 2988 C CA . GLN A 1 408 ? 22.913 -9.142 -2.610 1.00 82.75 408 GLN A CA 1
ATOM 2989 C C . GLN A 1 408 ? 21.385 -9.280 -2.574 1.00 82.75 408 GLN A C 1
ATOM 2991 O O . GLN A 1 408 ? 20.804 -9.554 -1.523 1.00 82.75 408 GLN A O 1
ATOM 2996 N N . CYS A 1 409 ? 20.725 -9.065 -3.712 1.00 86.12 409 CYS A N 1
ATOM 2997 C CA . CYS A 1 409 ? 19.286 -9.222 -3.793 1.00 86.12 409 CYS A CA 1
ATOM 2998 C C . CYS A 1 409 ? 18.907 -10.695 -3.897 1.00 86.12 409 CYS A C 1
ATOM 3000 O O . CYS A 1 409 ? 19.603 -11.487 -4.534 1.00 86.12 409 CYS A O 1
ATOM 3002 N N . GLN A 1 410 ? 17.769 -11.052 -3.321 1.00 90.75 410 GLN A N 1
ATOM 3003 C CA . GLN A 1 410 ? 17.169 -12.369 -3.469 1.00 90.75 410 GLN A CA 1
ATOM 3004 C C . GLN A 1 410 ? 15.830 -12.221 -4.174 1.00 90.75 410 GLN A C 1
ATOM 3006 O O . GLN A 1 410 ? 14.996 -11.433 -3.743 1.00 90.75 410 GLN A O 1
ATOM 3011 N N . VAL A 1 411 ? 15.634 -12.970 -5.256 1.00 92.12 411 VAL A N 1
ATOM 3012 C CA . VAL A 1 411 ? 14.361 -13.053 -5.975 1.00 92.12 411 VAL A CA 1
ATOM 3013 C C . VAL A 1 411 ? 13.944 -14.518 -6.041 1.00 92.12 411 VAL A C 1
ATOM 3015 O O . VAL A 1 411 ? 14.625 -15.341 -6.663 1.00 92.12 411 VAL A O 1
ATOM 3018 N N . SER A 1 412 ? 12.843 -14.868 -5.388 1.00 88.88 412 SER A N 1
ATOM 3019 C CA . SER A 1 412 ? 12.344 -16.242 -5.314 1.00 88.88 412 SER A CA 1
ATOM 3020 C C . SER A 1 412 ? 10.845 -16.327 -5.583 1.00 88.88 412 SER A C 1
ATOM 3022 O O . SER A 1 412 ? 10.103 -15.366 -5.395 1.00 88.88 412 SER A O 1
ATOM 3024 N N . ASN A 1 413 ? 10.393 -17.502 -6.029 1.00 87.44 413 ASN A N 1
ATOM 3025 C CA . ASN A 1 413 ? 8.970 -17.846 -6.130 1.00 87.44 413 ASN A CA 1
ATOM 3026 C C . ASN A 1 413 ? 8.156 -16.805 -6.921 1.00 87.44 413 ASN A C 1
ATOM 3028 O O . ASN A 1 413 ? 7.084 -16.388 -6.494 1.00 87.44 413 ASN A O 1
ATOM 3032 N N . PHE A 1 414 ? 8.691 -16.355 -8.057 1.00 87.88 414 PHE A N 1
ATOM 3033 C CA . PHE A 1 414 ? 8.093 -15.283 -8.847 1.00 87.88 414 PHE A CA 1
ATOM 3034 C C . PHE A 1 414 ? 7.451 -15.800 -10.132 1.00 87.88 414 PHE A C 1
ATOM 3036 O O . PHE A 1 414 ? 7.903 -16.776 -10.741 1.00 87.88 414 PHE A O 1
ATOM 3043 N N . ARG A 1 415 ? 6.422 -15.091 -10.597 1.00 91.44 415 ARG A N 1
ATOM 3044 C CA . ARG A 1 415 ? 5.811 -15.311 -11.907 1.00 91.44 415 ARG A CA 1
ATOM 3045 C C . ARG A 1 415 ? 5.784 -14.018 -12.702 1.00 91.44 415 ARG A C 1
ATOM 3047 O O . ARG A 1 415 ? 5.139 -13.057 -12.305 1.00 91.44 415 ARG A O 1
ATOM 3054 N N . ILE A 1 416 ? 6.430 -14.030 -13.859 1.00 91.44 416 ILE A N 1
ATOM 3055 C CA . ILE A 1 416 ? 6.354 -12.968 -14.856 1.00 91.44 416 ILE A CA 1
ATOM 3056 C C . ILE A 1 416 ? 5.647 -13.549 -16.073 1.00 91.44 416 ILE A C 1
ATOM 3058 O O . ILE A 1 416 ? 6.174 -14.462 -16.705 1.00 91.44 416 ILE A O 1
ATOM 3062 N N . ALA A 1 417 ? 4.449 -13.063 -16.383 1.00 89.50 417 ALA A N 1
ATOM 3063 C CA . ALA A 1 417 ? 3.678 -13.573 -17.513 1.00 89.50 417 ALA A CA 1
ATOM 3064 C C . ALA A 1 417 ? 2.898 -12.456 -18.200 1.00 89.50 417 ALA A C 1
ATOM 3066 O O . ALA A 1 417 ? 2.186 -11.709 -17.541 1.00 89.50 417 ALA A O 1
ATOM 3067 N N . GLY A 1 418 ? 3.027 -12.323 -19.516 1.00 84.94 418 GLY A N 1
ATOM 3068 C CA . GLY A 1 418 ? 2.368 -11.236 -20.230 1.00 84.94 418 GLY A CA 1
ATOM 3069 C C . GLY A 1 418 ? 2.765 -11.119 -21.695 1.00 84.94 418 GLY A C 1
ATOM 3070 O O . GLY A 1 418 ? 3.534 -11.916 -22.234 1.00 84.94 418 GLY A O 1
ATOM 3071 N N . ASN A 1 419 ? 2.202 -10.116 -22.356 1.00 84.88 419 ASN A N 1
ATOM 3072 C CA . ASN A 1 419 ? 2.331 -9.900 -23.798 1.00 84.88 419 ASN A CA 1
ATOM 3073 C C . ASN A 1 419 ? 2.662 -8.442 -24.154 1.00 84.88 419 ASN A C 1
ATOM 3075 O O . ASN A 1 419 ? 2.441 -8.015 -25.285 1.00 84.88 419 ASN A O 1
ATOM 3079 N N . MET A 1 420 ? 3.156 -7.661 -23.193 1.00 82.06 420 MET A N 1
ATOM 3080 C CA . MET A 1 420 ? 3.585 -6.290 -23.447 1.00 82.06 420 MET A CA 1
ATOM 3081 C C . MET A 1 420 ? 4.878 -6.266 -24.271 1.00 82.06 420 MET A C 1
ATOM 3083 O O . MET A 1 420 ? 5.903 -6.806 -23.851 1.00 82.06 420 MET A O 1
ATOM 3087 N N . VAL A 1 421 ? 4.823 -5.605 -25.428 1.00 78.75 421 VAL A N 1
ATOM 3088 C CA . VAL A 1 421 ? 5.945 -5.497 -26.369 1.00 78.75 421 VAL A CA 1
ATOM 3089 C C . VAL A 1 421 ? 7.128 -4.771 -25.733 1.00 78.75 421 VAL A C 1
ATOM 3091 O O . VAL A 1 421 ? 6.974 -3.699 -25.150 1.00 78.75 421 VAL A O 1
ATOM 3094 N N . GLY A 1 422 ? 8.328 -5.332 -25.884 1.00 77.38 422 GLY A N 1
ATOM 3095 C CA . GLY A 1 422 ? 9.578 -4.702 -25.446 1.00 77.38 422 GLY A CA 1
ATOM 3096 C C . GLY A 1 422 ? 9.878 -4.824 -23.949 1.00 77.38 422 GLY A C 1
ATOM 3097 O O . GLY A 1 422 ? 10.954 -4.409 -23.521 1.00 77.38 422 GLY A O 1
ATOM 3098 N N . VAL A 1 423 ? 8.985 -5.422 -23.155 1.00 83.12 423 VAL A N 1
ATOM 3099 C CA . VAL A 1 423 ? 9.262 -5.717 -21.746 1.00 83.12 423 VAL A CA 1
ATOM 3100 C C . VAL A 1 423 ? 10.225 -6.891 -21.640 1.00 83.12 423 VAL A C 1
ATOM 3102 O O . VAL A 1 423 ? 9.992 -7.978 -22.163 1.00 83.12 423 VAL A O 1
ATOM 3105 N N . THR A 1 424 ? 11.309 -6.684 -20.901 1.00 87.44 424 THR A N 1
ATOM 3106 C CA . THR A 1 424 ? 12.195 -7.769 -20.475 1.00 87.44 424 THR A CA 1
ATOM 3107 C C . THR A 1 424 ? 11.677 -8.407 -19.187 1.00 87.44 424 THR A C 1
ATOM 3109 O O . THR A 1 424 ? 11.018 -7.756 -18.382 1.00 87.44 424 THR A O 1
ATOM 3112 N N . GLY A 1 425 ? 11.950 -9.694 -18.965 1.00 90.12 425 GLY A N 1
ATOM 3113 C CA . GLY A 1 425 ? 11.527 -10.364 -17.731 1.00 90.12 425 GLY A CA 1
ATOM 3114 C C . GLY A 1 425 ? 12.271 -9.816 -16.517 1.00 90.12 425 GLY A C 1
ATOM 3115 O O . GLY A 1 425 ? 11.743 -9.022 -15.742 1.00 90.12 425 GLY A O 1
ATOM 3116 N N . LEU A 1 426 ? 13.524 -10.232 -16.369 1.00 90.69 426 LEU A N 1
ATOM 3117 C CA . LEU A 1 426 ? 14.368 -9.856 -15.244 1.00 90.69 426 LEU A CA 1
ATOM 3118 C C . LEU A 1 426 ? 15.622 -9.144 -15.750 1.00 90.69 426 LEU A C 1
ATOM 3120 O O . LEU A 1 426 ? 16.338 -9.672 -16.601 1.00 90.69 426 LEU A O 1
ATOM 3124 N N . HIS A 1 427 ? 15.902 -7.965 -15.203 1.00 88.31 427 HIS A N 1
ATOM 3125 C CA . HIS A 1 427 ? 17.097 -7.187 -15.505 1.00 88.31 427 HIS A CA 1
ATOM 3126 C C . HIS A 1 427 ? 17.936 -7.023 -14.237 1.00 88.31 427 HIS A C 1
ATOM 3128 O O . HIS A 1 427 ? 17.566 -6.278 -13.335 1.00 88.31 427 HIS A O 1
ATOM 3134 N N . LEU A 1 428 ? 19.072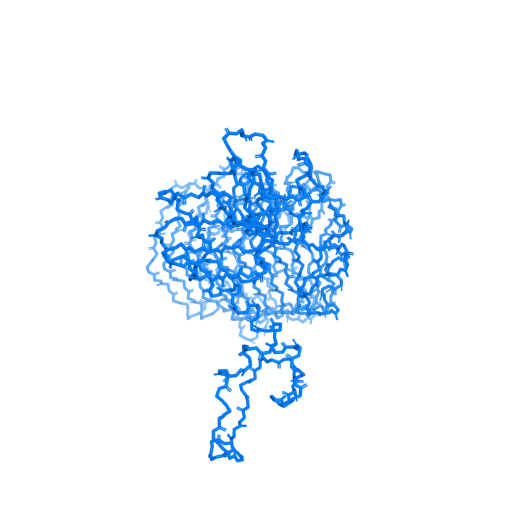 -7.721 -14.180 1.00 85.31 428 LEU A N 1
ATOM 3135 C CA . LEU A 1 428 ? 19.979 -7.734 -13.030 1.00 85.31 428 LEU A CA 1
ATOM 3136 C C . LEU A 1 428 ? 21.281 -7.023 -13.391 1.00 85.31 428 LEU A C 1
ATOM 3138 O O . LEU A 1 428 ? 22.005 -7.484 -14.273 1.00 85.31 428 LEU A O 1
ATOM 3142 N N . ARG A 1 429 ? 21.585 -5.914 -12.717 1.00 78.38 429 ARG A N 1
ATOM 3143 C CA . ARG A 1 429 ? 22.864 -5.199 -12.863 1.00 78.38 429 ARG A CA 1
ATOM 3144 C C . ARG A 1 429 ? 23.732 -5.212 -11.602 1.00 78.38 429 ARG A C 1
ATOM 3146 O O . ARG A 1 429 ? 24.890 -4.831 -11.698 1.00 78.38 429 ARG A O 1
ATOM 3153 N N . GLY A 1 430 ? 23.211 -5.655 -10.456 1.00 72.00 430 GLY A N 1
ATOM 3154 C CA . GLY A 1 430 ? 23.977 -5.756 -9.210 1.00 72.00 430 GLY A CA 1
ATOM 3155 C C . GLY A 1 430 ? 24.669 -7.110 -9.005 1.00 72.00 430 GLY A C 1
ATOM 3156 O O . GLY A 1 430 ? 24.236 -8.144 -9.514 1.00 72.00 430 GLY A O 1
ATOM 3157 N N . ALA A 1 431 ? 25.764 -7.102 -8.245 1.00 77.50 431 ALA A N 1
ATOM 3158 C CA . ALA A 1 431 ? 26.532 -8.293 -7.873 1.00 77.50 431 ALA A CA 1
ATOM 3159 C C . ALA A 1 431 ? 25.853 -9.154 -6.785 1.00 77.50 431 ALA A C 1
ATOM 3161 O O . ALA A 1 431 ? 25.033 -8.671 -6.007 1.00 77.50 431 ALA A O 1
ATOM 3162 N N . ASP A 1 432 ? 26.236 -10.431 -6.699 1.00 86.06 432 ASP A N 1
ATOM 3163 C CA . ASP A 1 432 ? 25.838 -11.365 -5.630 1.00 86.06 432 ASP A CA 1
ATOM 3164 C C . ASP A 1 432 ? 24.321 -11.581 -5.476 1.00 86.06 432 ASP A C 1
ATOM 3166 O O . ASP A 1 432 ? 23.832 -11.878 -4.387 1.00 86.06 432 ASP A O 1
ATOM 3170 N N . CYS A 1 433 ? 23.561 -11.431 -6.562 1.00 86.31 433 CYS A N 1
ATOM 3171 C CA . CYS A 1 433 ? 22.125 -11.686 -6.553 1.00 86.31 433 CYS A CA 1
ATOM 3172 C C . CYS A 1 433 ? 21.814 -13.185 -6.651 1.00 86.31 433 CYS A C 1
ATOM 3174 O O . CYS A 1 433 ? 22.423 -13.910 -7.441 1.00 86.31 433 CYS A O 1
ATOM 3176 N N . GLN A 1 434 ? 20.806 -13.635 -5.907 1.00 91.88 434 GLN A N 1
ATOM 3177 C CA . GLN A 1 434 ? 20.250 -14.979 -6.001 1.00 91.88 434 GLN A CA 1
ATOM 3178 C C . GLN A 1 434 ? 18.877 -14.929 -6.667 1.00 91.88 434 GLN A C 1
ATOM 3180 O O . GLN A 1 434 ? 17.998 -14.185 -6.244 1.00 91.88 434 GLN A O 1
ATOM 3185 N N . VAL A 1 435 ? 18.680 -15.773 -7.678 1.00 94.31 435 VAL A N 1
ATOM 3186 C CA . VAL A 1 435 ? 17.397 -15.934 -8.367 1.00 94.31 435 VAL A CA 1
ATOM 3187 C C . VAL A 1 435 ? 17.015 -17.405 -8.348 1.00 94.31 435 VAL A C 1
ATOM 3189 O O . VAL A 1 435 ? 17.835 -18.261 -8.682 1.00 94.31 435 VAL A O 1
ATOM 3192 N N . SER A 1 436 ? 15.788 -17.721 -7.939 1.00 92.81 436 SER A N 1
ATOM 3193 C CA . SER A 1 436 ? 15.324 -19.109 -7.835 1.00 92.81 436 SER A CA 1
ATOM 3194 C C . SER A 1 436 ? 13.816 -19.241 -8.040 1.00 92.81 436 SER A C 1
ATOM 3196 O O . SER A 1 436 ? 13.072 -18.290 -7.832 1.00 92.81 436 SER A O 1
ATOM 3198 N N . ASN A 1 437 ? 13.363 -20.431 -8.446 1.00 91.56 437 ASN A N 1
ATOM 3199 C CA . ASN A 1 437 ? 11.941 -20.801 -8.526 1.00 91.56 437 ASN A CA 1
ATOM 3200 C C . ASN A 1 437 ? 11.056 -19.797 -9.292 1.00 91.56 437 ASN A C 1
ATOM 3202 O O . ASN A 1 437 ? 9.947 -19.484 -8.867 1.00 91.56 437 ASN A O 1
ATOM 3206 N N . GLY A 1 438 ? 11.567 -19.272 -10.406 1.00 90.44 438 GLY A N 1
ATOM 3207 C CA . GLY A 1 438 ? 10.864 -18.305 -11.242 1.00 90.44 438 GLY A CA 1
ATOM 3208 C C . GLY A 1 438 ? 10.234 -18.919 -12.486 1.00 90.44 438 GLY A C 1
ATOM 3209 O O . GLY A 1 438 ? 10.826 -19.801 -13.110 1.00 90.44 438 GLY A O 1
ATOM 3210 N N . LEU A 1 439 ? 9.080 -18.394 -12.890 1.00 90.12 439 LEU A N 1
ATOM 3211 C CA . LEU A 1 439 ? 8.502 -18.594 -14.220 1.00 90.12 439 LEU A CA 1
ATOM 3212 C C . LEU A 1 439 ? 8.535 -17.270 -14.991 1.00 90.12 439 LEU A C 1
ATOM 3214 O O . LEU A 1 439 ? 8.019 -16.268 -14.500 1.00 90.12 439 LEU A O 1
ATOM 3218 N N . ILE A 1 440 ? 9.098 -17.280 -16.202 1.00 94.19 440 ILE A N 1
ATOM 3219 C CA . ILE A 1 440 ? 9.042 -16.159 -17.148 1.00 94.19 440 ILE A CA 1
ATOM 3220 C C . ILE A 1 440 ? 8.390 -16.663 -18.437 1.00 94.19 440 ILE A C 1
ATOM 3222 O O . ILE A 1 440 ? 8.952 -17.521 -19.113 1.00 94.19 440 ILE A O 1
ATOM 3226 N N . ASP A 1 441 ? 7.216 -16.127 -18.756 1.00 91.94 441 ASP A N 1
ATOM 3227 C CA . ASP A 1 441 ? 6.421 -16.443 -19.946 1.00 91.94 441 ASP A CA 1
ATOM 3228 C C . ASP A 1 441 ? 5.993 -15.140 -20.640 1.00 91.94 441 ASP A C 1
ATOM 3230 O O . ASP A 1 441 ? 4.933 -14.571 -20.369 1.00 91.94 441 ASP A O 1
ATOM 3234 N N . LEU A 1 442 ? 6.886 -14.607 -21.475 1.00 88.25 442 LEU A N 1
ATOM 3235 C CA . LEU A 1 442 ? 6.683 -13.356 -22.205 1.00 88.25 442 LEU A CA 1
ATOM 3236 C C . LEU A 1 442 ? 6.527 -13.643 -23.697 1.00 88.25 442 LEU A C 1
ATOM 3238 O O . LEU A 1 442 ? 7.338 -14.356 -24.285 1.00 88.25 442 LEU A O 1
ATOM 3242 N N . SER A 1 443 ? 5.487 -13.068 -24.299 1.00 83.06 443 SER A N 1
ATOM 3243 C CA . SER A 1 443 ? 5.101 -13.312 -25.700 1.00 83.06 443 SER A CA 1
ATOM 3244 C C . SER A 1 443 ? 4.997 -12.043 -26.560 1.00 83.06 443 SER A C 1
ATOM 3246 O O . SER A 1 443 ? 4.591 -12.135 -27.719 1.00 83.06 443 SER A O 1
ATOM 3248 N N . GLY A 1 444 ? 5.334 -10.880 -25.985 1.00 68.56 444 GLY A N 1
ATOM 3249 C CA . GLY A 1 444 ? 5.214 -9.547 -26.592 1.00 68.56 444 GLY A CA 1
ATOM 3250 C C . GLY A 1 444 ? 6.465 -9.052 -27.299 1.00 68.56 444 GLY A C 1
ATOM 3251 O O . GLY A 1 444 ? 7.582 -9.415 -26.871 1.00 68.56 444 GLY A O 1
#

Foldseek 3Di:
DPVVVPPDDPDVVVVPPPDDPPPDDDPDDDPVRDDPVNVVVVVVVVCVVVDPPDDFPDPPWFWFAPPDFQKIKTPQDDCQVVDDFFFWKWFDAPPPQDIKIFTFHHWDDDDSIIMTGTDDIDDPDDPPTDRGRDRRTGDMGRDDVADDPDPHPDVAPPVDDQPDDDQEHEFPDLELVSQLVRQVVCLVVLHEYEADQAEREYPAANEAEALGENYHYEYAADDPTFREQAYHLQDQAANHDYHHNYENYEYEHHEYHQNLNDHAQHFEPYEHAFQYEHYAYENYEQENTQAEPYDPDYDPPDAAGEYYNAHAEHYEYEAYQAEHAYADDLRHAYEHHEYYLYEYENWNARYDCVNHPQEGEPHAWWYAYEHANYEQEYDYPHHDDRHQEENYEWAFRNHPDPPTTRENHEHEQYEYAYEHPNYHYYHGHYYNYHYYHYHHHYND

Radius of gyration: 28.01 Å; chains: 1; bounding box: 75×45×74 Å